Protein 6VJT (pdb70)

Radius of gyration: 24.65 Å; Cα contacts (8 Å, |Δi|>4): 1183; chains: 3; bounding box: 64×64×47 Å

Foldseek 3Di:
DFAKAKDFADEDAFFAKTKMKIAGDDDQLLQWKKFKWWAAVPGDIGTFWIAHSNFPDIDGDPVCPPQWDWGADSVRSMIMIMGHGDDQVPFTFMKMFTFDPPDPPTDTDHIHPTHTHGYDPDDADFWDKDKQAWDPPDDAQAKTKIWIKTDFGDDDDKDKDKPNNPDDPFKDWDDWDQDPVRGIITMIMGMDHPVCQVPPWIWMWMADVVVRDIDIHTHHHDD/DWAKAKPPQEEEDAQQDKDKIKIFTAFADFQKKWKWWAAPPGDIDTQDTSPDDDDPPRPPQWDWDGGGGMIMIMRGRHHPVRQTKMWMKGAHDVTDIDIYPIYGYAYDDDFDFWDKDKDWADPVVLVVWKTKIKMKGPFGDDPDKDKWKAFLHRTDDDFKDKDKDDQDPPRRGIMMMIIGMDTSVVVVVTFKIKIWMDDPNDPDIDIDIGTPPD/DADPPPRDDD

B-factor: mean 39.57, std 13.49, range [20.84, 119.32]

Nearest PDB structures (foldseek):
  6vjt-assembly1_H  TM=1.005E+00  e=1.124E-42  Homo sapiens
  8ekf-assembly1_HHH  TM=9.297E-01  e=1.453E-35  Homo sapiens
  7lf7-assembly2_H  TM=9.144E-01  e=1.133E-34  Homo sapiens
  6axk-assembly1_A  TM=6.736E-01  e=1.184E-35  Homo sapiens
  7rxl-assembly2_C  TM=6.018E-01  e=2.854E-34  Homo sapiens

Secondary structure (DSSP, 8-state):
--EEEEE--EEE-TT--EEEEEEEESS-GGGS-EEEEEE-TTS-EEEEEEE-TTS---EE-GGGBTTEEEEEEGGGTEEEEEESS--GGG-EEEEEEEEPSS-SS--EEEE---EEEEE--PPPBPPEEEEEPPPTTPPTTSEEEEEEEEEEEBSS--EEEEGGGTB-TTEEEPPPEE-TTS-EEEEEEEEEEGGGTTTS--EEEEEEGGGTEEEEEE-----/---EEEE-SEEEE-TT--EEEEEEE---SSS--EEEEE-TTS--EEEEETT--S--S--S-EEEEEETTEEEEEESS--GGG-EEEEEEEEETTTEEEE---EEEEE----BPPEEEEEPPPHHHHHTTEEEEEEEEEEEBSS-EEEEEEETTEEP-SSEEEEEPPPPTTT--EEEEEEEEEEHHHHTT-SEEEEEEEETT-SS-EEEEEETT-/-B-TTT--B-

Solvent-accessible surface area: 20754 Å² total; per-residue (Å²): 180,86,69,4,75,15,58,38,31,34,78,14,86,58,47,146,75,36,119,0,32,0,50,13,52,56,44,67,5,52,149,22,0,0,0,0,0,18,28,33,91,87,136,23,10,72,7,0,0,0,1,47,64,69,31,62,78,64,20,26,32,129,67,0,144,66,26,5,64,2,35,29,34,52,102,175,36,17,0,33,0,42,1,83,44,4,117,62,121,1,24,0,42,0,10,0,0,33,0,22,16,161,28,75,0,0,0,0,48,31,23,1,156,21,17,93,0,14,10,18,94,26,88,78,84,17,12,47,7,14,30,4,22,6,51,108,170,35,96,106,82,30,85,1,2,0,0,0,5,0,19,32,0,4,25,86,85,16,83,22,50,1,33,102,35,93,34,102,94,30,40,25,58,3,67,26,32,96,24,132,77,21,32,25,9,17,5,0,1,0,29,6,81,12,82,18,28,79,115,102,55,15,42,0,26,2,39,0,171,59,34,141,32,142,44,93,45,124,4,97,71,136,155,172,72,110,18,71,22,57,61,89,54,37,42,2,98,89,44,51,187,5,68,0,35,0,128,0,38,144,15,74,20,45,79,0,0,0,0,16,18,70,84,94,170,26,3,116,41,11,30,6,28,23,49,109,128,140,149,80,48,82,76,37,12,66,19,59,48,72,26,43,100,0,29,0,22,0,53,66,1,63,88,86,2,27,6,31,0,11,0,0,0,2,13,45,116,20,14,8,18,22,1,60,12,0,74,2,14,60,93,67,104,72,23,40,12,59,8,41,19,2,54,11,14,80,94,3,25,168,86,32,35,0,2,0,0,0,0,0,6,54,0,8,19,78,104,25,122,11,35,6,31,4,68,113,55,120,43,103,88,42,51,76,82,12,42,19,98,36,44,106,186,62,19,6,3,0,0,7,1,28,0,59,20,54,58,62,57,7,80,139,64,116,51,0,6,0,44,0,58,14,134,32,38,128,72,72,45,65,91,60,29,50,91,81,167,123,66,2,39,5,0,11,15,88,94

Structure (mmCIF, N/CA/C/O backbone):
data_6VJT
#
_entry.id   6VJT
#
_cell.length_a   49.848
_cell.length_b   71.150
_cell.length_c   134.704
_cell.angle_alpha   90.000
_cell.angle_beta   90.000
_cell.angle_gamma   90.000
#
_symmetry.space_group_name_H-M   'P 21 21 21'
#
loop_
_entity.id
_entity.type
_entity.pdbx_description
1 polymer 'Heavy Chain Fab Fragment of Monoclonal Ab15'
2 polymer 'Light Chain Fab Fragment of Monoclonal antibody A15'
3 polymer 'antigenic region 139-148 of Hepatitis B surface antigen protein'
4 water water
#
loop_
_atom_site.group_PDB
_atom_site.id
_atom_site.type_symbol
_atom_site.label_atom_id
_atom_site.label_alt_id
_atom_site.label_comp_id
_atom_site.label_asym_id
_atom_site.label_entity_id
_atom_site.label_seq_id
_atom_site.pdbx_PDB_ins_code
_atom_site.Cartn_x
_atom_site.Cartn_y
_atom_site.Cartn_z
_atom_site.occupancy
_atom_site.B_iso_or_equiv
_atom_site.auth_seq_id
_atom_site.auth_comp_id
_atom_site.auth_asym_id
_atom_site.auth_atom_id
_atom_site.pdbx_PDB_model_num
ATOM 1 N N . GLN A 1 1 ? -22.225 -5.198 5.724 1.00 39.65 1 GLN H N 1
ATOM 2 C CA . GLN A 1 1 ? -20.907 -5.201 6.333 1.00 35.18 1 GLN H CA 1
ATOM 3 C C . GLN A 1 1 ? -20.958 -5.923 7.684 1.00 36.40 1 GLN H C 1
ATOM 4 O O . GLN A 1 1 ? -21.806 -5.625 8.523 1.00 34.91 1 GLN H O 1
ATOM 10 N N . VAL A 1 2 ? -20.069 -6.893 7.872 1.00 34.17 2 VAL H N 1
ATOM 11 C CA . VAL A 1 2 ? -19.890 -7.571 9.153 1.00 31.78 2 VAL H CA 1
ATOM 12 C C . VAL A 1 2 ? -18.785 -6.810 9.882 1.00 31.47 2 VAL H C 1
ATOM 13 O O . VAL A 1 2 ? -17.622 -6.889 9.488 1.00 32.02 2 VAL H O 1
ATOM 17 N N . GLN A 1 3 ? -19.132 -6.066 10.932 1.00 32.79 3 GLN H N 1
ATOM 18 C CA . GLN A 1 3 ? -18.179 -5.086 11.447 1.00 32.78 3 GLN H CA 1
ATOM 19 C C . GLN A 1 3 ? -18.484 -4.708 12.891 1.00 30.25 3 GLN H C 1
ATOM 20 O O . GLN A 1 3 ? -19.573 -4.952 13.417 1.00 32.56 3 GLN H O 1
ATOM 26 N N . LEU A 1 4 ? -17.490 -4.075 13.511 1.00 29.57 4 LEU H N 1
ATOM 27 C CA . LEU A 1 4 ? -17.584 -3.442 14.822 1.00 26.31 4 LEU H CA 1
ATOM 28 C C . LEU A 1 4 ? -17.164 -1.989 14.662 1.00 25.81 4 LEU H C 1
ATOM 29 O O . LEU A 1 4 ? -16.221 -1.699 13.923 1.00 29.53 4 LEU H O 1
ATOM 34 N N . VAL A 1 5 ? -17.848 -1.065 15.331 1.00 26.84 5 VAL H N 1
ATOM 35 C CA . VAL A 1 5 ? -17.536 0.356 15.187 1.00 31.76 5 VAL H CA 1
ATOM 36 C C . VAL A 1 5 ? -17.429 0.969 16.576 1.00 28.79 5 VAL H C 1
ATOM 37 O O . VAL A 1 5 ? -18.430 1.074 17.289 1.00 27.84 5 VAL H O 1
ATOM 41 N N . GLU A 1 6 ? -16.223 1.393 16.956 1.00 27.16 6 GLU H N 1
ATOM 42 C CA . GLU A 1 6 ? -16.008 2.010 18.256 1.00 26.42 6 GLU H CA 1
ATOM 43 C C . GLU A 1 6 ? -16.217 3.521 18.197 1.00 26.06 6 GLU H C 1
ATOM 44 O O . GLU A 1 6 ? -15.895 4.172 17.202 1.00 29.85 6 GLU H O 1
ATOM 50 N N . SER A 1 7 ? -16.732 4.078 19.290 1.00 26.88 7 SER H N 1
ATOM 51 C CA . SER A 1 7 ? -16.886 5.519 19.431 1.00 28.47 7 SER H CA 1
ATOM 52 C C . SER A 1 7 ? -16.639 5.908 20.882 1.00 31.52 7 SER H C 1
ATOM 53 O O . SER A 1 7 ? -16.583 5.060 21.779 1.00 32.67 7 SER H O 1
ATOM 56 N N . GLY A 1 8 ? -16.520 7.212 21.117 1.00 28.07 8 GLY H N 1
ATOM 57 C CA . GLY A 1 8 ? -16.399 7.749 22.454 1.00 28.86 8 GLY H CA 1
ATOM 58 C C . GLY A 1 8 ? -15.007 8.237 22.785 1.00 29.98 8 GLY H C 1
ATOM 59 O O . GLY A 1 8 ? -14.805 8.811 23.862 1.00 34.46 8 GLY H O 1
ATOM 60 N N . GLY A 1 9 ? -14.051 8.035 21.898 1.00 33.54 9 GLY H N 1
ATOM 61 C CA . GLY A 1 9 ? -12.716 8.546 22.130 1.00 35.29 9 GLY H CA 1
ATOM 62 C C . GLY A 1 9 ? -12.642 10.057 21.984 1.00 37.97 9 GLY H C 1
ATOM 63 O O . GLY A 1 9 ? -13.559 10.733 21.515 1.00 34.80 9 GLY H O 1
ATOM 64 N N . GLY A 1 10 ? -11.512 10.590 22.403 1.00 40.75 10 GLY H N 1
ATOM 65 C CA . GLY A 1 10 ? -11.279 12.016 22.392 1.00 39.61 10 GLY H CA 1
ATOM 66 C C . GLY A 1 10 ? -10.300 12.359 23.495 1.00 40.10 10 GLY H C 1
ATOM 67 O O . GLY A 1 10 ? -9.766 11.479 24.162 1.00 37.23 10 GLY H O 1
ATOM 68 N N . VAL A 1 11 ? -10.083 13.657 23.678 1.00 35.14 11 VAL H N 1
ATOM 69 C CA . VAL A 1 11 ? -9.220 14.129 24.755 1.00 32.80 11 VAL H CA 1
ATOM 70 C C . VAL A 1 11 ? -10.017 14.160 26.050 1.00 35.92 11 VAL H C 1
ATOM 71 O O . VAL A 1 11 ? -11.135 14.684 26.091 1.00 37.45 11 VAL H O 1
ATOM 75 N N . ALA A 1 12 ? -9.444 13.594 27.111 1.00 33.31 12 ALA H N 1
ATOM 76 C CA . ALA A 1 12 ? -10.040 13.626 28.441 1.00 38.75 12 ALA H CA 1
ATOM 77 C C . ALA A 1 12 ? -8.961 13.944 29.466 1.00 38.91 12 ALA H C 1
ATOM 78 O O . ALA A 1 12 ? -7.781 13.650 29.256 1.00 35.02 12 ALA H O 1
ATOM 80 N N . GLN A 1 13 ? -9.371 14.550 30.570 1.00 34.46 13 GLN H N 1
ATOM 81 C CA . GLN A 1 13 ? -8.393 14.903 31.594 1.00 36.24 13 GLN H CA 1
ATOM 82 C C . GLN A 1 13 ? -8.178 13.741 32.555 1.00 34.39 13 GLN H C 1
ATOM 83 O O . GLN A 1 13 ? -9.112 12.977 32.834 1.00 34.47 13 GLN H O 1
ATOM 89 N N . PRO A 1 14 ? -6.955 13.579 33.065 1.00 34.96 14 PRO H N 1
ATOM 90 C CA . PRO A 1 14 ? -6.715 12.556 34.087 1.00 34.37 14 PRO H CA 1
ATOM 91 C C . PRO A 1 14 ? -7.680 12.731 35.247 1.00 38.46 14 PRO H C 1
ATOM 92 O O . PRO A 1 14 ? -8.010 13.852 35.641 1.00 38.37 14 PRO H O 1
ATOM 96 N N . GLY A 1 15 ? -8.134 11.614 35.795 1.00 35.46 15 GLY H N 1
ATOM 97 C CA . GLY A 1 15 ? -9.095 11.638 36.873 1.00 37.04 15 GLY H CA 1
ATOM 98 C C . GLY A 1 15 ? -10.548 11.682 36.443 1.00 42.46 15 GLY H C 1
ATOM 99 O O . GLY A 1 15 ? -11.426 11.389 37.264 1.00 39.57 15 GLY H O 1
ATOM 100 N N . ARG A 1 16 ? -10.837 12.055 35.195 1.00 34.47 16 ARG H N 1
ATOM 101 C CA . ARG A 1 16 ? -12.217 12.063 34.729 1.00 34.15 16 ARG H CA 1
ATOM 102 C C . ARG A 1 16 ? -12.650 10.656 34.316 1.00 35.20 16 ARG H C 1
ATOM 103 O O . ARG A 1 16 ? -11.858 9.719 34.281 1.00 34.89 16 ARG H O 1
ATOM 111 N N . SER A 1 17 ? -13.942 10.507 34.030 1.00 42.66 17 SER H N 1
ATOM 112 C CA A SER A 1 17 ? -14.506 9.245 33.574 0.44 37.24 17 SER H CA 1
ATOM 113 C CA B SER A 1 17 ? -14.491 9.240 33.572 0.56 37.22 17 SER H CA 1
ATOM 114 C C . SER A 1 17 ? -14.762 9.300 32.072 1.00 34.93 17 SER H C 1
ATOM 115 O O . SER A 1 17 ? -14.801 10.371 31.463 1.00 37.24 17 SER H O 1
ATOM 120 N N . LEU A 1 18 ? -14.938 8.124 31.477 1.00 33.95 18 LEU H N 1
ATOM 121 C CA . LEU A 1 18 ? -15.148 8.027 30.038 1.00 35.96 18 LEU H CA 1
ATOM 122 C C . LEU A 1 18 ? -15.937 6.760 29.738 1.00 29.68 18 LEU H C 1
ATOM 123 O O . LEU A 1 18 ? -15.826 5.764 30.456 1.00 35.43 18 LEU H O 1
ATOM 128 N N . ARG A 1 19 ? -16.723 6.795 28.664 1.00 27.41 19 ARG H N 1
ATOM 129 C CA . ARG A 1 19 ? -17.492 5.634 28.230 1.00 27.26 19 ARG H CA 1
ATOM 130 C C . ARG A 1 19 ? -17.306 5.419 26.740 1.00 30.10 19 ARG H C 1
ATOM 131 O O . ARG A 1 19 ? -17.663 6.288 25.935 1.00 30.59 19 ARG H O 1
ATOM 139 N N . LEU A 1 20 ? -16.772 4.262 26.376 1.00 26.19 20 LEU H N 1
ATOM 140 C CA . LEU A 1 20 ? -16.595 3.900 24.981 1.00 25.51 20 LEU H CA 1
ATOM 141 C C . LEU A 1 20 ? -17.710 2.955 24.578 1.00 27.34 20 LEU H C 1
ATOM 142 O O . LEU A 1 20 ? -18.161 2.136 25.383 1.00 28.33 20 LEU H O 1
ATOM 147 N N . SER A 1 21 ? -18.150 3.078 23.332 1.00 28.14 21 SER H N 1
ATOM 148 C CA . SER A 1 21 ? -19.170 2.212 22.777 1.00 25.86 21 SER H CA 1
ATOM 149 C C . SER A 1 21 ? -18.612 1.502 21.557 1.00 28.90 21 SER H C 1
ATOM 150 O O . SER A 1 21 ? -17.702 2.005 20.881 1.00 28.49 21 SER H O 1
ATOM 153 N N . CYS A 1 22 ? -19.187 0.334 21.267 1.00 28.68 22 CYS H N 1
ATOM 154 C CA . CYS A 1 22 ? -18.810 -0.474 20.108 1.00 26.36 22 CYS H CA 1
ATOM 155 C C . CYS A 1 22 ? -20.081 -1.046 19.497 1.00 31.54 22 CYS H C 1
ATOM 156 O O . CYS A 1 22 ? -20.733 -1.887 20.125 1.00 34.82 22 CYS H O 1
ATOM 159 N N . ALA A 1 23 ? -20.434 -0.603 18.283 1.00 26.80 23 ALA H N 1
ATOM 160 C CA . ALA A 1 23 ? -21.666 -1.031 17.617 1.00 33.05 23 ALA H CA 1
ATOM 161 C C . ALA A 1 23 ? -21.370 -2.194 16.674 1.00 31.84 23 ALA H C 1
ATOM 162 O O . ALA A 1 23 ? -20.548 -2.060 15.758 1.00 30.49 23 ALA H O 1
ATOM 164 N N . ALA A 1 24 ? -22.033 -3.329 16.896 1.00 26.63 24 ALA H N 1
ATOM 165 C CA . ALA A 1 24 ? -21.851 -4.513 16.062 1.00 27.50 24 ALA H CA 1
ATOM 166 C C . ALA A 1 24 ? -22.935 -4.589 14.999 1.00 34.22 24 ALA H C 1
ATOM 167 O O . ALA A 1 24 ? -24.097 -4.277 15.268 1.00 32.90 24 ALA H O 1
ATOM 169 N N . SER A 1 25 ? -22.554 -5.022 13.797 1.00 31.28 25 SER H N 1
ATOM 170 C CA . SER A 1 25 ? -23.492 -5.213 12.693 1.00 33.06 25 SER H CA 1
ATOM 171 C C . SER A 1 25 ? -23.110 -6.465 11.920 1.00 36.99 25 SER H C 1
ATOM 172 O O . SER A 1 25 ? -21.923 -6.752 11.744 1.00 33.41 25 SER H O 1
ATOM 175 N N . GLY A 1 26 ? -24.116 -7.183 11.423 1.00 34.76 26 GLY H N 1
ATOM 176 C CA . GLY A 1 26 ? -23.895 -8.206 10.425 1.00 33.42 26 GLY H CA 1
ATOM 177 C C . GLY A 1 26 ? -23.676 -9.604 10.954 1.00 37.35 26 GLY H C 1
ATOM 178 O O . GLY A 1 26 ? -23.419 -10.516 10.157 1.00 39.78 26 GLY H O 1
ATOM 179 N N . PHE A 1 27 ? -23.747 -9.802 12.267 1.00 35.78 27 PHE H N 1
ATOM 180 C CA . PHE A 1 27 ? -23.626 -11.127 12.855 1.00 34.90 27 PHE H CA 1
ATOM 181 C C . PHE A 1 27 ? -24.459 -11.138 14.125 1.00 33.65 27 PHE H C 1
ATOM 182 O O . PHE A 1 27 ? -24.982 -10.107 14.547 1.00 36.94 27 PHE H O 1
ATOM 190 N N . SER A 1 28 ? -24.589 -12.320 14.732 1.00 39.18 28 SER H N 1
ATOM 191 C CA . SER A 1 28 ? -25.384 -12.480 15.955 1.00 37.01 28 SER H CA 1
ATOM 192 C C . SER A 1 28 ? -24.530 -12.100 17.156 1.00 36.49 28 SER H C 1
ATOM 193 O O . SER A 1 28 ? -23.825 -12.934 17.730 1.00 40.21 28 SER H O 1
ATOM 196 N N . PHE A 1 29 ? -24.624 -10.823 17.552 1.00 35.52 29 PHE H N 1
ATOM 197 C CA . PHE A 1 29 ? -23.764 -10.280 18.606 1.00 31.25 29 PHE H CA 1
ATOM 198 C C . PHE A 1 29 ? -23.901 -11.069 19.905 1.00 36.86 29 PHE H C 1
ATOM 199 O O . PHE A 1 29 ? -22.902 -11.331 20.588 1.00 32.94 29 PHE H O 1
ATOM 207 N N . SER A 1 30 ? -25.124 -11.508 20.236 1.00 34.64 30 SER H N 1
ATOM 208 C CA . SER A 1 30 ? -25.356 -12.152 21.524 1.00 31.92 30 SER H CA 1
ATOM 209 C C . SER A 1 30 ? -24.806 -13.573 21.599 1.00 38.24 30 SER H C 1
ATOM 210 O O . SER A 1 30 ? -24.901 -14.192 22.662 1.00 40.32 30 SER H O 1
ATOM 213 N N . ARG A 1 31 ? -24.233 -14.105 20.527 1.00 31.60 31 ARG H N 1
ATOM 214 C CA . ARG A 1 31 ? -23.608 -15.419 20.574 1.00 37.40 31 ARG H CA 1
ATOM 215 C C . ARG A 1 31 ? -22.107 -15.357 20.843 1.00 39.64 31 ARG H C 1
ATOM 216 O O . ARG A 1 31 ? -21.465 -16.410 20.949 1.00 37.85 31 ARG H O 1
ATOM 224 N N . HIS A 1 32 ? -21.528 -14.165 20.977 1.00 36.61 32 HIS H N 1
ATOM 225 C CA . HIS A 1 32 ? -20.075 -14.019 21.025 1.00 35.10 32 HIS H CA 1
ATOM 226 C C . HIS A 1 32 ? -19.606 -13.387 22.327 1.00 30.76 32 HIS H C 1
ATOM 227 O O . HIS A 1 32 ? -20.162 -12.381 22.775 1.00 32.80 32 HIS H O 1
ATOM 234 N N . GLY A 1 33 ? -18.563 -13.967 22.918 1.00 32.90 33 GLY H N 1
ATOM 235 C CA . GLY A 1 33 ? -17.757 -13.212 23.855 1.00 32.94 33 GLY H CA 1
ATOM 236 C C . GLY A 1 33 ? -17.135 -12.014 23.162 1.00 28.91 33 GLY H C 1
ATOM 237 O O . GLY A 1 33 ? -16.891 -12.028 21.954 1.00 30.92 33 GLY H O 1
ATOM 238 N N . MET A 1 34 ? -16.927 -10.943 23.921 1.00 31.17 34 MET H N 1
ATOM 239 C CA . MET A 1 34 ? -16.369 -9.718 23.357 1.00 30.25 34 MET H CA 1
ATOM 240 C C . MET A 1 34 ? -15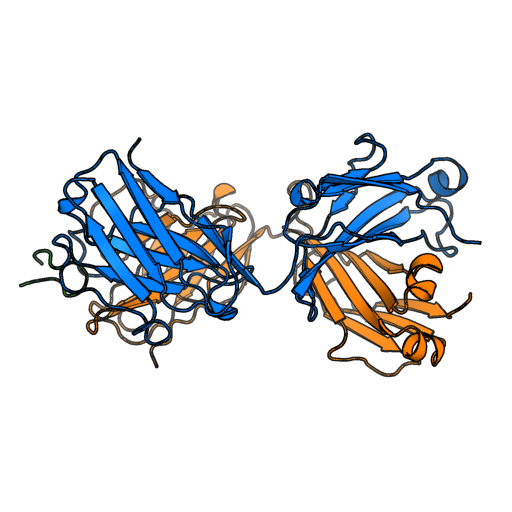.241 -9.212 24.240 1.00 28.55 34 MET H C 1
ATOM 241 O O . MET A 1 34 ? -15.217 -9.472 25.445 1.00 31.22 34 MET H O 1
ATOM 246 N N . HIS A 1 35 ? -14.339 -8.434 23.636 1.00 29.18 35 HIS H N 1
ATOM 247 C CA . HIS A 1 35 ? -13.137 -7.958 24.306 1.00 29.36 35 HIS H CA 1
ATOM 248 C C . HIS A 1 35 ? -12.822 -6.528 23.894 1.00 32.02 35 HIS H C 1
ATOM 249 O O . HIS A 1 35 ? -13.207 -6.067 22.819 1.00 27.97 35 HIS H O 1
ATOM 256 N N . TRP A 1 36 ? -12.083 -5.843 24.763 1.00 28.05 36 TRP H N 1
ATOM 257 C CA . TRP A 1 36 ? -11.418 -4.588 24.439 1.00 24.42 36 TRP H CA 1
ATOM 258 C C . TRP A 1 36 ? -9.919 -4.828 24.470 1.00 28.04 36 TRP H C 1
ATOM 259 O O . TRP A 1 36 ? -9.418 -5.447 25.411 1.00 26.28 36 TRP H O 1
ATOM 270 N N . VAL A 1 37 ? -9.226 -4.357 23.433 1.00 26.81 37 VAL H N 1
ATOM 271 C CA . VAL A 1 37 ? -7.766 -4.402 23.314 1.00 25.50 37 VAL H CA 1
ATOM 272 C C . VAL A 1 37 ? -7.320 -2.990 22.970 1.00 31.08 37 VAL H C 1
ATOM 273 O O . VAL A 1 37 ? -7.950 -2.330 22.136 1.00 29.24 37 VAL H O 1
ATOM 277 N N . ARG A 1 38 ? -6.245 -2.517 23.597 1.00 28.61 38 ARG H N 1
ATOM 278 C CA . ARG A 1 38 ? -5.804 -1.158 23.339 1.00 24.01 38 ARG H CA 1
ATOM 279 C C . ARG A 1 38 ? -4.366 -1.148 22.845 1.00 30.56 38 ARG H C 1
ATOM 280 O O . ARG A 1 38 ? -3.624 -2.124 22.988 1.00 27.44 38 ARG H O 1
ATOM 288 N N . GLN A 1 39 ? -3.980 -0.023 22.255 1.00 25.76 39 GLN H N 1
ATOM 289 C CA . GLN A 1 39 ? -2.624 0.115 21.733 1.00 24.01 39 GLN H CA 1
ATOM 290 C C . GLN A 1 39 ? -2.133 1.531 22.002 1.00 26.54 39 GLN H C 1
ATOM 291 O O . GLN A 1 39 ? -2.605 2.489 21.381 1.00 28.65 39 GLN H O 1
ATOM 297 N N . ALA A 1 40 ? -1.222 1.668 22.964 1.00 28.28 40 ALA H N 1
ATOM 298 C CA . ALA A 1 40 ? -0.654 2.971 23.259 1.00 29.67 40 ALA H CA 1
ATOM 299 C C . ALA A 1 40 ? 0.176 3.440 22.060 1.00 30.95 40 ALA H C 1
ATOM 300 O O . ALA A 1 40 ? 0.684 2.616 21.296 1.00 31.67 40 ALA H O 1
ATOM 302 N N . PRO A 1 41 ? 0.302 4.764 21.858 1.00 37.89 41 PRO H N 1
ATOM 303 C CA . PRO A 1 41 ? 1.066 5.267 20.708 1.00 41.65 41 PRO H CA 1
ATOM 304 C C . PRO A 1 41 ? 2.450 4.652 20.632 1.00 32.86 41 PRO H C 1
ATOM 305 O O . PRO A 1 41 ? 3.212 4.689 21.604 1.00 36.03 41 PRO H O 1
ATOM 309 N N . GLY A 1 42 ? 2.750 4.024 19.500 1.00 40.84 42 GLY H N 1
ATOM 310 C CA . GLY A 1 42 ? 4.049 3.435 19.276 1.00 41.67 42 GLY H CA 1
ATOM 311 C C . GLY A 1 42 ? 4.307 2.129 19.986 1.00 47.11 42 GLY H C 1
ATOM 312 O O . GLY A 1 42 ? 5.439 1.637 19.940 1.00 39.60 42 GLY H O 1
ATOM 313 N N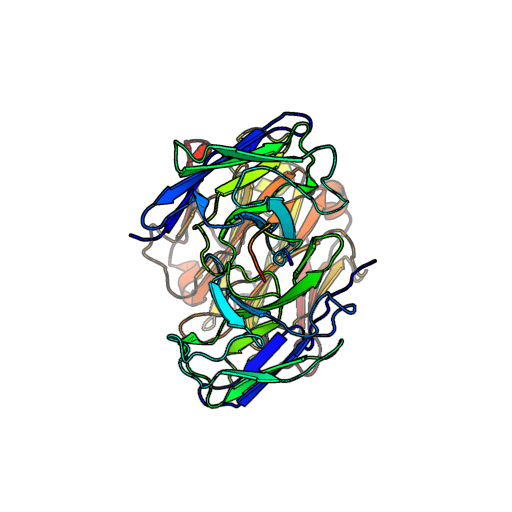 . LYS A 1 43 ? 3.308 1.541 20.632 1.00 33.50 43 LYS H N 1
ATOM 314 C CA . LYS A 1 43 ? 3.497 0.325 21.411 1.00 32.83 43 LYS H CA 1
ATOM 315 C C . LYS A 1 43 ? 2.704 -0.831 20.802 1.00 30.97 43 LYS H C 1
ATOM 316 O O . LYS A 1 43 ? 1.992 -0.679 19.806 1.00 34.30 43 LYS H O 1
ATOM 322 N N . GLY A 1 44 ? 2.824 -1.995 21.437 1.00 32.44 44 GLY H N 1
ATOM 323 C CA . GLY A 1 44 ? 2.151 -3.186 20.979 1.00 27.26 44 GLY H CA 1
ATOM 324 C C . GLY A 1 44 ? 0.731 -3.259 21.503 1.00 29.32 44 GLY H C 1
ATOM 325 O O . GLY A 1 44 ? 0.256 -2.383 22.217 1.00 32.51 44 GLY H O 1
ATOM 326 N N . LEU A 1 45 ? 0.049 -4.329 21.122 1.00 30.44 45 LEU H N 1
ATOM 327 C CA . LEU A 1 45 ? -1.320 -4.548 21.569 1.00 29.41 45 LEU H CA 1
ATOM 328 C C . LEU A 1 45 ? -1.347 -4.994 23.030 1.00 36.18 45 LEU H C 1
ATOM 329 O O . LEU A 1 45 ? -0.489 -5.764 23.474 1.00 35.02 45 LEU H O 1
ATOM 334 N N . GLU A 1 46 ? -2.323 -4.488 23.787 1.00 30.97 46 GLU H N 1
ATOM 335 C CA . GLU A 1 46 ? -2.535 -4.902 25.175 1.00 30.43 46 GLU H CA 1
ATOM 336 C C . GLU A 1 46 ? -4.004 -5.252 25.370 1.00 33.71 46 GLU H C 1
ATOM 337 O O . GLU A 1 46 ? -4.866 -4.367 25.305 1.00 27.17 46 GLU H O 1
ATOM 343 N N . TRP A 1 47 ? -4.283 -6.526 25.643 1.00 27.10 47 TRP H N 1
ATOM 344 C CA . TRP A 1 47 ? -5.638 -6.923 26.020 1.00 29.53 47 TRP H CA 1
ATOM 345 C C . TRP A 1 47 ? -6.025 -6.295 27.354 1.00 26.02 47 TRP H C 1
ATOM 346 O O . TRP A 1 47 ? -5.218 -6.256 28.292 1.00 28.78 47 TRP H O 1
ATOM 357 N N . VAL A 1 48 ? -7.273 -5.805 27.465 1.00 27.23 48 VAL H N 1
ATOM 358 C CA . VAL A 1 48 ? -7.643 -5.183 28.739 1.00 27.85 48 VAL H CA 1
ATOM 359 C C . VAL A 1 48 ? -8.887 -5.774 29.393 1.00 31.73 48 VAL H C 1
ATOM 360 O O . VAL A 1 48 ? -8.994 -5.743 30.620 1.00 29.70 48 VAL H O 1
ATOM 364 N N . ALA A 1 49 ? -9.840 -6.287 28.613 1.00 27.10 49 ALA H N 1
ATOM 365 C CA . ALA A 1 49 ? -11.110 -6.691 29.223 1.00 33.79 49 ALA H CA 1
ATOM 366 C C . ALA A 1 49 ? -11.867 -7.659 28.323 1.00 26.28 49 ALA H C 1
ATOM 367 O O . ALA A 1 49 ? -11.797 -7.576 27.096 1.00 25.47 49 ALA H O 1
ATOM 369 N N . GLY A 1 50 ? -12.622 -8.557 28.962 1.00 28.72 50 GLY H N 1
ATOM 370 C CA . GLY A 1 50 ? -13.394 -9.550 28.250 1.00 25.44 50 GLY H CA 1
ATOM 371 C C . GLY A 1 50 ? -14.707 -9.791 28.971 1.00 24.49 50 GLY H C 1
ATOM 372 O O . GLY A 1 50 ? -14.842 -9.520 30.167 1.00 27.73 50 GLY H O 1
ATOM 373 N N . ILE A 1 51 ? -15.679 -10.309 28.224 1.00 26.71 51 ILE H N 1
ATOM 374 C CA . ILE A 1 51 ? -16.998 -10.552 28.792 1.00 31.23 51 ILE H CA 1
ATOM 375 C C . ILE A 1 51 ? -17.655 -11.706 28.049 1.00 30.13 51 ILE H C 1
ATOM 376 O O . ILE A 1 51 ? -17.444 -11.900 26.851 1.00 29.38 51 ILE H O 1
ATOM 381 N N . TRP A 1 52 ? -18.460 -12.481 28.774 1.00 31.11 52 TRP H N 1
ATOM 382 C CA . TRP A 1 52 ? -19.184 -13.587 28.170 1.00 30.97 52 TRP H CA 1
ATOM 383 C C . TRP A 1 52 ? -20.307 -13.089 27.256 1.00 34.23 52 TRP H C 1
ATOM 384 O O . TRP A 1 52 ? -20.765 -11.945 27.336 1.00 31.12 52 TRP H O 1
ATOM 395 N N . PHE A 1 53 ? -20.780 -13.996 26.401 1.00 30.76 53 PHE H N 1
ATOM 396 C CA . PHE A 1 53 ? -21.853 -13.661 25.464 1.00 33.77 53 PHE H CA 1
ATOM 397 C C . PHE A 1 53 ? -23.091 -13.102 26.161 1.00 31.80 53 PHE H C 1
ATOM 398 O O . PHE A 1 53 ? -23.827 -12.296 25.576 1.00 30.56 53 PHE H O 1
ATOM 406 N N . ASP A 1 54 ? -23.348 -13.512 27.402 1.00 34.85 54 ASP H N 1
ATOM 407 C CA . ASP A 1 54 ? -24.572 -13.132 28.095 1.00 40.43 54 ASP H CA 1
ATOM 408 C C . ASP A 1 54 ? -24.384 -11.941 29.024 1.00 33.09 54 ASP H C 1
ATOM 409 O O . ASP A 1 54 ? -25.301 -11.616 29.776 1.00 33.38 54 ASP H O 1
ATOM 414 N N . GLY A 1 55 ? -23.224 -11.276 28.987 1.00 31.97 55 GLY H N 1
ATOM 415 C CA . GLY A 1 55 ? -22.995 -10.106 29.810 1.00 32.38 55 GLY H CA 1
ATOM 416 C C . GLY A 1 55 ? -22.478 -10.383 31.207 1.00 30.51 55 GLY H C 1
ATOM 417 O O . GLY A 1 55 ? -22.235 -9.431 31.962 1.00 35.61 55 GLY H O 1
ATOM 418 N N . THR A 1 56 ? -22.325 -11.645 31.581 1.00 28.84 56 THR H N 1
ATOM 419 C CA . THR A 1 56 ? -21.768 -12.026 32.866 1.00 34.55 56 THR H CA 1
ATOM 420 C C . THR A 1 56 ? -20.275 -12.277 32.718 1.00 36.12 56 THR H C 1
ATOM 421 O O . THR A 1 56 ? -19.736 -12.311 31.609 1.00 30.91 56 THR H O 1
ATOM 425 N N . ASN A 1 57 ? -19.615 -12.468 33.860 1.00 33.39 57 ASN H N 1
ATOM 426 C CA . ASN A 1 57 ? -18.206 -12.855 33.903 1.00 31.20 57 ASN H CA 1
ATOM 427 C C . ASN A 1 57 ? -17.325 -11.846 33.160 1.00 29.37 57 ASN H C 1
ATOM 428 O O . ASN A 1 57 ? -16.576 -12.197 32.250 1.00 34.55 57 ASN H O 1
ATOM 433 N N . ASP A 1 58 ? -17.438 -10.575 33.528 1.00 35.03 58 ASP H N 1
ATOM 434 C CA . ASP A 1 58 ? -16.489 -9.595 33.009 1.00 30.84 58 ASP H CA 1
ATOM 435 C C . ASP A 1 58 ? -15.175 -9.723 33.762 1.00 29.47 58 ASP H C 1
ATOM 436 O O . ASP A 1 58 ? -15.163 -9.863 34.985 1.00 33.67 58 ASP H O 1
ATOM 441 N N . TYR A 1 59 ? -14.070 -9.682 33.025 1.00 29.60 59 TYR H N 1
ATOM 442 C CA . TYR A 1 59 ? -12.749 -9.868 33.613 1.00 31.77 59 TYR H CA 1
ATOM 443 C C . TYR A 1 59 ? -11.762 -8.942 32.913 1.00 32.63 59 TYR H C 1
ATOM 444 O O . TYR A 1 59 ? -11.991 -8.499 31.784 1.00 30.24 59 TYR H O 1
ATOM 453 N N . TYR A 1 60 ? -10.639 -8.675 33.591 1.00 28.34 60 TYR H N 1
ATOM 454 C CA . TYR A 1 60 ? -9.794 -7.527 33.275 1.00 26.30 60 TYR H CA 1
ATOM 455 C C . TYR A 1 60 ? -8.327 -7.885 33.444 1.00 31.62 60 TYR H C 1
ATOM 456 O O . TYR A 1 60 ? -7.978 -8.824 34.159 1.00 30.15 60 TYR H O 1
ATOM 465 N N . THR A 1 61 ? -7.466 -7.119 32.784 1.00 28.98 61 THR H N 1
ATOM 466 C CA . THR A 1 61 ? -6.057 -7.181 33.149 1.00 28.24 61 THR H CA 1
ATOM 467 C C . THR A 1 61 ? -5.866 -6.463 34.485 1.00 34.99 61 THR H C 1
ATOM 468 O O . THR A 1 61 ? -6.641 -5.578 34.852 1.00 32.17 61 THR H O 1
ATOM 472 N N . ASP A 1 62 ? -4.839 -6.876 35.240 1.00 36.77 62 ASP H N 1
ATOM 473 C CA . ASP A 1 62 ? -4.713 -6.410 36.621 1.00 37.34 62 ASP H CA 1
ATOM 474 C C . ASP A 1 62 ? -4.673 -4.888 36.716 1.00 32.61 62 ASP H C 1
ATOM 475 O O . ASP A 1 62 ? -5.270 -4.304 37.626 1.00 40.12 62 ASP H O 1
ATOM 480 N N . SER A 1 63 ? -3.999 -4.222 35.774 1.00 32.10 63 SER H N 1
ATOM 481 C CA . SER A 1 63 ? -3.770 -2.789 35.904 1.00 36.14 63 SER H CA 1
ATOM 482 C C . SER A 1 63 ? -5.016 -1.944 35.684 1.00 40.84 63 SER H C 1
ATOM 483 O O . SER A 1 63 ? -4.962 -0.729 35.913 1.00 34.09 63 SER H O 1
ATOM 486 N N . VAL A 1 64 ? -6.120 -2.529 35.229 1.00 38.61 64 VAL H N 1
ATOM 487 C CA . VAL A 1 64 ? -7.350 -1.772 35.026 1.00 32.12 64 VAL H CA 1
ATOM 488 C C . VAL A 1 64 ? -8.502 -2.261 35.886 1.00 37.44 64 VAL H C 1
ATOM 489 O O . VAL A 1 64 ? -9.562 -1.611 35.886 1.00 37.04 64 VAL H O 1
ATOM 493 N N . LYS A 1 65 ? -8.355 -3.378 36.603 1.00 35.31 65 LYS H N 1
ATOM 494 C CA . LYS A 1 65 ? -9.464 -3.873 37.414 1.00 32.28 65 LYS H CA 1
ATOM 495 C C . LYS A 1 65 ? -9.794 -2.853 38.495 1.00 37.76 65 LYS H C 1
ATOM 496 O O . LYS A 1 65 ? -8.898 -2.253 39.097 1.00 34.09 65 LYS H O 1
ATOM 502 N N . GLY A 1 66 ? -11.095 -2.622 38.708 1.00 33.17 66 GLY H N 1
ATOM 503 C CA . GLY A 1 66 ? -11.558 -1.602 39.624 1.00 34.33 66 GLY H CA 1
ATOM 504 C C . GLY A 1 66 ? -11.684 -0.218 39.023 1.00 37.73 66 GLY H C 1
ATOM 505 O O . GLY A 1 66 ? -12.337 0.645 39.619 1.00 41.04 66 GLY H O 1
ATOM 506 N N . ARG A 1 67 ? -11.068 0.021 37.865 1.00 33.03 67 ARG H N 1
ATOM 507 C CA . ARG A 1 67 ? -11.247 1.255 37.112 1.00 29.82 67 ARG H CA 1
ATOM 508 C C . ARG A 1 67 ? -12.058 1.074 35.837 1.00 30.15 67 ARG H C 1
ATOM 509 O O . ARG A 1 67 ? -12.792 1.990 35.453 1.00 37.19 67 ARG H O 1
ATOM 517 N N . PHE A 1 68 ? -11.927 -0.065 35.160 1.00 28.92 68 PHE H N 1
ATOM 518 C CA . PHE A 1 68 ? -12.628 -0.333 33.909 1.00 29.14 68 PHE H CA 1
ATOM 519 C C . PHE A 1 68 ? -13.812 -1.251 34.169 1.00 35.18 68 PHE H C 1
ATOM 520 O O . PHE A 1 68 ? -13.713 -2.192 34.962 1.00 30.56 68 PHE H O 1
ATOM 528 N N . THR A 1 69 ? -14.920 -1.004 33.471 1.00 27.63 69 THR H N 1
ATOM 529 C CA . THR A 1 69 ? -16.009 -1.974 33.430 1.00 32.48 69 THR H CA 1
ATOM 530 C C . THR A 1 69 ? -16.391 -2.223 31.983 1.00 29.47 69 THR H C 1
ATOM 531 O O . THR A 1 69 ? -16.749 -1.285 31.264 1.00 29.56 69 THR H O 1
ATOM 535 N N . ILE A 1 70 ? -16.325 -3.469 31.568 1.00 25.43 70 ILE H N 1
ATOM 536 C CA . ILE A 1 70 ? -16.832 -3.876 30.268 1.00 24.97 70 ILE H CA 1
ATOM 537 C C . ILE A 1 70 ? -18.253 -4.386 30.465 1.00 30.12 70 ILE H C 1
ATOM 538 O O . ILE A 1 70 ? -18.557 -5.047 31.465 1.00 29.86 70 ILE H O 1
ATOM 543 N N . SER A 1 71 ? -19.138 -4.048 29.537 1.00 28.21 71 SER H N 1
ATOM 544 C CA . SER A 1 71 ? -20.539 -4.436 29.670 1.00 29.63 71 SER H CA 1
ATOM 545 C C . SER A 1 71 ? -21.139 -4.486 28.276 1.00 32.17 71 SER H C 1
ATOM 546 O O . SER A 1 71 ? -20.531 -4.038 27.303 1.00 27.35 71 SER H O 1
ATOM 549 N N . ARG A 1 72 ? -22.348 -5.026 28.175 1.00 29.58 72 ARG H N 1
ATOM 550 C CA . ARG A 1 72 ? -22.938 -5.118 26.851 1.00 26.67 72 ARG H CA 1
ATOM 551 C C . ARG A 1 72 ? -24.447 -4.978 26.949 1.00 33.92 72 ARG H C 1
ATOM 552 O O . ARG A 1 72 ? -25.054 -5.255 27.987 1.00 30.38 72 ARG H O 1
ATOM 560 N N . ASP A 1 73 ? -25.035 -4.516 25.858 1.00 28.03 73 ASP H N 1
ATOM 561 C CA . ASP A 1 73 ? -26.485 -4.444 25.708 1.00 30.39 73 ASP H CA 1
ATOM 562 C C . ASP A 1 73 ? -26.817 -5.270 24.474 1.00 31.75 73 ASP H C 1
ATOM 563 O O . ASP A 1 73 ? -26.733 -4.770 23.349 1.00 31.16 73 ASP H O 1
ATOM 568 N N . ASN A 1 74 ? -27.204 -6.535 24.691 1.00 29.60 74 ASN H N 1
ATOM 569 C CA . ASN A 1 74 ? -27.420 -7.431 23.561 1.00 27.58 74 ASN H CA 1
ATOM 570 C C . ASN A 1 74 ? -28.638 -7.025 22.745 1.00 35.55 74 ASN H C 1
ATOM 571 O O . ASN A 1 74 ? -28.693 -7.309 21.545 1.00 39.46 74 ASN H O 1
ATOM 576 N N . SER A 1 75 ? -29.623 -6.376 23.373 1.00 34.90 75 SER H N 1
ATOM 577 C CA . SER A 1 75 ? -30.781 -5.906 22.621 1.00 33.88 75 SER H CA 1
ATOM 578 C C . SER A 1 75 ? -30.404 -4.819 21.623 1.00 40.06 75 SER H C 1
ATOM 579 O O . SER A 1 75 ? -31.121 -4.625 20.640 1.00 38.25 75 SER H O 1
ATOM 582 N N . ARG A 1 76 ? -29.285 -4.125 21.837 1.00 34.76 76 ARG H N 1
ATOM 583 C CA . ARG A 1 76 ? -28.820 -3.085 20.925 1.00 35.13 76 ARG H CA 1
ATOM 584 C C . ARG A 1 76 ? -27.502 -3.442 20.240 1.00 34.36 76 ARG H C 1
ATOM 585 O O . ARG A 1 76 ? -26.884 -2.565 19.624 1.00 33.67 76 ARG H O 1
ATOM 593 N N . SER A 1 77 ? -27.069 -4.701 20.328 1.00 28.83 77 SER H N 1
ATOM 594 C CA . SER A 1 77 ? -25.819 -5.183 19.730 1.00 28.72 77 SER H CA 1
ATOM 595 C C . SER A 1 77 ? -24.660 -4.209 19.975 1.00 30.37 77 SER H C 1
ATOM 596 O O . SER A 1 77 ? -23.923 -3.840 19.061 1.00 29.29 77 SER H O 1
ATOM 599 N N . THR A 1 78 ? -24.519 -3.771 21.221 1.00 27.42 78 THR H N 1
ATOM 600 C CA . THR A 1 78 ? -23.486 -2.803 21.579 1.00 27.69 78 THR H CA 1
ATOM 601 C C . THR A 1 78 ? -22.691 -3.283 22.783 1.00 28.14 78 THR H C 1
ATOM 602 O O . THR A 1 78 ? -23.241 -3.860 23.729 1.00 27.61 78 THR H O 1
ATOM 606 N N . LEU A 1 79 ? -21.389 -3.036 22.721 1.00 26.77 79 LEU H N 1
ATOM 607 C CA . LEU A 1 79 ? -20.435 -3.290 23.789 1.00 26.55 79 LEU H CA 1
ATOM 608 C C . LEU A 1 79 ? -19.971 -1.958 24.366 1.00 32.04 79 LEU H C 1
ATOM 609 O O . LEU A 1 79 ? -19.846 -0.965 23.646 1.00 27.10 79 LEU H O 1
ATOM 614 N N . TYR A 1 80 ? -19.712 -1.938 25.670 1.00 26.24 80 TYR H N 1
ATOM 615 C CA . TYR A 1 80 ? -19.307 -0.722 26.356 1.00 26.81 80 TYR H CA 1
ATOM 616 C C . TYR A 1 80 ? -18.031 -0.976 27.134 1.00 27.04 80 TYR H C 1
ATOM 617 O O . TYR A 1 80 ? -17.770 -2.098 27.570 1.00 27.19 80 TYR H O 1
ATOM 626 N N . LEU A 1 81 ? -17.240 0.086 27.287 1.00 26.29 81 LEU H N 1
ATOM 627 C CA . LEU A 1 81 ? -16.140 0.121 28.244 1.00 26.11 81 LEU H CA 1
ATOM 628 C C . LEU A 1 81 ? -16.264 1.413 29.037 1.00 31.55 81 LEU H C 1
ATOM 629 O O . LEU A 1 81 ? -16.140 2.506 28.472 1.00 30.18 81 LEU H O 1
ATOM 634 N N . ASP A 1 82 ? -16.525 1.289 30.332 1.00 28.99 82 ASP H N 1
ATOM 635 C CA . ASP A 1 82 ? -16.560 2.427 31.238 1.00 30.41 82 ASP H CA 1
ATOM 636 C C . ASP A 1 82 ? -15.232 2.519 31.976 1.00 33.66 82 ASP H C 1
ATOM 637 O O . ASP A 1 82 ? -14.763 1.527 32.537 1.00 36.01 82 ASP H O 1
ATOM 642 N N . ILE A 1 83 ? -14.627 3.701 31.964 1.00 30.52 83 ILE H N 1
ATOM 643 C CA . ILE A 1 83 ? -13.436 3.987 32.759 1.00 34.33 83 ILE H CA 1
ATOM 644 C C . ILE A 1 83 ? -13.823 5.017 33.808 1.00 39.91 83 ILE H C 1
ATOM 645 O O . ILE A 1 83 ? -14.252 6.124 33.460 1.00 43.17 83 ILE H O 1
ATOM 650 N N . ASN A 1 84 ? -13.682 4.672 35.091 1.00 44.88 84 ASN H N 1
ATOM 651 C CA . ASN A 1 84 ? -14.202 5.574 36.115 1.00 49.17 84 ASN H CA 1
ATOM 652 C C . ASN A 1 84 ? -13.196 6.632 36.553 1.00 47.14 84 ASN H C 1
ATOM 653 O O . ASN A 1 84 ? -13.609 7.666 37.091 1.00 47.23 84 ASN H O 1
ATOM 658 N N . SER A 1 85 ? -11.896 6.420 36.322 1.00 42.13 85 SER H N 1
ATOM 659 C CA A SER A 1 85 ? -10.888 7.431 36.631 0.56 40.14 85 SER H CA 1
ATOM 660 C CA B SER A 1 85 ? -10.885 7.429 36.635 0.44 40.18 85 SER H CA 1
ATOM 661 C C . SER A 1 85 ? -9.717 7.228 35.681 1.00 47.35 85 SER H C 1
ATOM 662 O O . SER A 1 85 ? -8.997 6.231 35.785 1.00 49.11 85 SER H O 1
ATOM 667 N N . LEU A 1 86 ? -9.525 8.170 34.766 1.00 37.48 86 LEU H N 1
ATOM 668 C CA . LEU A 1 86 ? -8.515 8.016 33.727 1.00 34.69 86 LEU H CA 1
ATOM 669 C C . LEU A 1 86 ? -7.125 8.380 34.225 1.00 38.38 86 LEU H C 1
ATOM 670 O O . LEU A 1 86 ? -6.950 9.314 35.014 1.00 40.03 86 LEU H O 1
ATOM 675 N N . ARG A 1 87 ? -6.135 7.643 33.731 1.00 36.49 87 ARG H N 1
ATOM 676 C CA . ARG A 1 87 ? -4.728 7.888 33.989 1.00 37.95 87 ARG H CA 1
ATOM 677 C C . ARG A 1 87 ? -4.014 8.199 32.681 1.00 44.41 87 ARG H C 1
ATOM 678 O O . ARG A 1 87 ? -4.456 7.806 31.597 1.00 31.57 87 ARG H O 1
ATOM 686 N N . ALA A 1 88 ? -2.882 8.897 32.787 1.00 42.03 88 ALA H N 1
ATOM 687 C CA . ALA A 1 88 ? -2.109 9.208 31.587 1.00 41.52 88 ALA H CA 1
ATOM 688 C C . ALA A 1 88 ? -1.789 7.946 30.789 1.00 34.82 88 ALA H C 1
ATOM 689 O O . ALA A 1 88 ? -1.823 7.957 29.552 1.00 44.46 88 ALA H O 1
ATOM 691 N N . GLU A 1 89 ? -1.524 6.832 31.481 1.00 31.59 89 GLU H N 1
ATOM 692 C CA . GLU A 1 89 ? -1.154 5.571 30.843 1.00 30.90 89 GLU H CA 1
ATOM 693 C C . GLU A 1 89 ? -2.310 4.908 30.111 1.00 36.40 89 GLU H C 1
ATOM 694 O O . GLU A 1 89 ? -2.104 3.854 29.494 1.00 35.71 89 GLU H O 1
ATOM 700 N N . ASP A 1 90 ? -3.514 5.466 30.196 1.00 38.08 90 ASP H N 1
ATOM 701 C CA . ASP A 1 90 ? -4.664 4.962 29.459 1.00 31.60 90 ASP H CA 1
ATOM 702 C C . ASP A 1 90 ? -4.739 5.503 28.037 1.00 33.87 90 ASP H C 1
ATOM 703 O O . ASP A 1 90 ? -5.618 5.081 27.280 1.00 30.99 90 ASP H O 1
ATOM 708 N N . THR A 1 91 ? -3.848 6.427 27.658 1.00 33.28 91 THR H N 1
ATOM 709 C CA . THR A 1 91 ? -3.815 6.921 26.286 1.00 32.04 91 THR H CA 1
ATOM 710 C C . THR A 1 91 ? -3.523 5.777 25.320 1.00 26.07 91 THR H C 1
ATOM 711 O O . THR A 1 91 ? -2.496 5.100 25.442 1.00 28.26 91 THR H O 1
ATOM 715 N N . ALA A 1 92 ? -4.432 5.553 24.365 1.00 27.71 92 ALA H N 1
ATOM 716 C CA . ALA A 1 92 ? -4.310 4.441 23.424 1.00 26.91 92 ALA H CA 1
ATOM 717 C C . ALA A 1 92 ? -5.469 4.492 22.439 1.00 27.67 92 ALA H C 1
ATOM 718 O O . ALA A 1 92 ? -6.500 5.121 22.704 1.00 25.39 92 ALA H O 1
ATOM 720 N N . VAL A 1 93 ? -5.291 3.817 21.303 1.00 26.88 93 VAL H N 1
ATOM 721 C CA . VAL A 1 93 ? -6.431 3.427 20.474 1.00 24.83 93 VAL H CA 1
ATOM 722 C C . VAL A 1 93 ? -7.076 2.217 21.130 1.00 25.69 93 VAL H C 1
ATOM 723 O O . VAL A 1 93 ? -6.386 1.258 21.492 1.00 28.01 93 VAL H O 1
ATOM 727 N N . TYR A 1 94 ? -8.391 2.268 21.317 1.00 24.99 94 TYR H N 1
ATOM 728 C CA . TYR A 1 94 ? -9.134 1.180 21.933 1.00 27.37 94 TYR H CA 1
ATOM 729 C C . TYR A 1 94 ? -9.907 0.458 20.843 1.00 34.75 94 TYR H C 1
ATOM 730 O O . TYR A 1 94 ? -10.721 1.081 20.152 1.00 28.82 94 TYR H O 1
ATOM 739 N N . TYR A 1 95 ? -9.625 -0.835 20.678 1.00 26.22 95 TYR H N 1
ATOM 740 C CA . TYR A 1 95 ? -10.329 -1.708 19.749 1.00 25.17 95 TYR H CA 1
ATOM 741 C C . TYR A 1 95 ? -11.322 -2.591 20.492 1.00 31.23 95 TYR H C 1
ATOM 742 O O . TYR A 1 95 ? -10.988 -3.166 21.531 1.00 29.48 95 TYR H O 1
ATOM 751 N N . CYS A 1 96 ? -12.535 -2.721 19.953 1.00 27.52 96 CYS H N 1
ATOM 752 C CA . CYS A 1 96 ? -13.384 -3.826 20.391 1.00 26.75 96 CYS H CA 1
ATOM 753 C C . CYS A 1 96 ? -13.172 -4.998 19.443 1.00 26.12 96 CYS H C 1
ATOM 754 O O . CYS A 1 96 ? -12.858 -4.825 18.256 1.00 30.75 96 CYS H O 1
ATOM 757 N N . ALA A 1 97 ? -13.285 -6.204 19.988 1.00 29.79 97 ALA H N 1
ATOM 758 C CA . ALA A 1 97 ? -12.972 -7.392 19.211 1.00 24.88 97 ALA H CA 1
ATOM 759 C C . ALA A 1 97 ? -13.863 -8.549 19.627 1.00 27.30 97 ALA H C 1
ATOM 760 O O . ALA A 1 97 ? -14.189 -8.717 20.808 1.00 31.90 97 ALA H O 1
ATOM 762 N N . ARG A 1 98 ? -14.235 -9.345 18.630 1.00 31.85 98 ARG H N 1
ATOM 763 C CA . ARG A 1 98 ? -15.144 -10.472 18.785 1.00 36.77 98 ARG H CA 1
ATOM 764 C C . ARG A 1 98 ? -14.360 -11.759 19.018 1.00 37.29 98 ARG H C 1
ATOM 765 O O . ARG A 1 98 ? -13.356 -12.008 18.349 1.00 31.99 98 ARG H O 1
ATOM 773 N N . GLU A 1 99 ? -14.834 -12.587 19.944 1.00 32.87 99 GLU H N 1
ATOM 774 C CA . GLU A 1 99 ? -14.191 -13.870 20.216 1.00 33.12 99 GLU H CA 1
ATOM 775 C C . GLU A 1 99 ? -14.880 -14.978 19.429 1.00 40.81 99 GLU H C 1
ATOM 776 O O . GLU A 1 99 ? -16.111 -15.026 19.353 1.00 32.25 99 GLU H O 1
ATOM 782 N N . ASP A 1 100 ? -14.078 -15.862 18.844 1.00 34.34 100 ASP H N 1
ATOM 783 C CA . ASP A 1 100 ? -14.600 -17.046 18.156 1.00 38.38 100 ASP H CA 1
ATOM 784 C C . ASP A 1 100 ? -15.215 -18.006 19.172 1.00 34.64 100 ASP H C 1
ATOM 785 O O . ASP A 1 100 ? -14.532 -18.409 20.126 1.00 37.42 100 ASP H O 1
ATOM 790 N N . PRO A 1 101 ? -16.487 -18.390 19.025 1.00 41.91 101 PRO H N 1
ATOM 791 C CA . PRO A 1 101 ? -17.102 -19.271 20.034 1.00 39.93 101 PRO H CA 1
ATOM 792 C C . PRO A 1 101 ? -16.576 -20.697 20.012 1.00 48.17 101 PRO H C 1
ATOM 793 O O . PRO A 1 101 ? -16.680 -21.389 21.034 1.00 50.34 101 PRO H O 1
ATOM 797 N N . HIS A 1 102 ? -16.003 -21.152 18.897 1.00 41.66 102 HIS H N 1
ATOM 798 C CA . HIS A 1 102 ? -15.725 -22.566 18.673 1.00 44.37 102 HIS H CA 1
ATOM 799 C C . HIS A 1 102 ? -14.294 -22.983 18.981 1.00 53.02 102 HIS H C 1
ATOM 800 O O . HIS A 1 102 ? -14.026 -24.186 19.052 1.00 59.83 102 HIS H O 1
ATOM 807 N N . LEU A 1 103 ? -13.378 -22.040 19.167 1.00 42.74 103 LEU H N 1
ATOM 808 C CA . LEU A 1 103 ? -11.996 -22.347 19.501 1.00 41.48 103 LEU H CA 1
ATOM 809 C C . LEU A 1 103 ? -11.796 -22.199 21.005 1.00 44.09 103 LEU H C 1
ATOM 810 O O . LEU A 1 103 ? -12.302 -21.253 21.617 1.00 42.13 103 LEU H O 1
ATOM 815 N N . LEU A 1 104 ? -11.053 -23.137 21.604 1.00 41.35 104 LEU H N 1
ATOM 816 C CA . LEU A 1 104 ? -10.899 -23.121 23.053 1.00 42.04 104 LEU H CA 1
ATOM 817 C C . LEU A 1 104 ? -9.871 -22.097 23.510 1.00 39.76 104 LEU H C 1
ATOM 818 O O . LEU A 1 104 ? -9.989 -21.564 24.618 1.00 42.10 104 LEU H O 1
ATOM 823 N N . ILE A 1 105 ? -8.852 -21.807 22.700 1.00 45.39 105 ILE H N 1
ATOM 824 C CA . ILE A 1 105 ? -8.054 -20.619 22.968 1.00 36.45 105 ILE H CA 1
ATOM 825 C C . ILE A 1 105 ? -8.890 -19.401 22.595 1.00 34.05 105 ILE H C 1
ATOM 826 O O . ILE A 1 105 ? -9.552 -19.385 21.550 1.00 35.20 105 ILE H O 1
ATOM 831 N N . ALA A 1 106 ? -8.920 -18.406 23.477 1.00 37.10 106 ALA H N 1
ATOM 832 C CA . ALA A 1 106 ? -9.653 -17.182 23.170 1.00 33.79 106 ALA H CA 1
ATOM 833 C C . ALA A 1 106 ? -9.022 -16.516 21.951 1.00 41.62 106 ALA H C 1
ATOM 834 O O . ALA A 1 106 ? -7.853 -16.115 21.987 1.00 34.80 106 ALA H O 1
ATOM 836 N N . THR A 1 107 ? -9.795 -16.417 20.871 1.00 33.76 107 THR H N 1
ATOM 837 C CA . THR A 1 107 ? -9.314 -15.995 19.558 1.00 35.67 107 THR H CA 1
ATOM 838 C C . THR A 1 107 ? -10.154 -14.827 19.058 1.00 37.63 107 THR H C 1
ATOM 839 O O . THR A 1 107 ? -11.382 -14.925 19.023 1.00 35.97 107 THR H O 1
ATOM 843 N N . LEU A 1 108 ? -9.503 -13.728 18.660 1.00 35.10 108 LEU H N 1
ATOM 844 C CA . LEU A 1 108 ? -10.219 -12.497 18.298 1.00 32.13 108 LEU H CA 1
ATOM 845 C C . LEU A 1 108 ? -10.281 -12.387 16.776 1.00 31.18 108 LEU H C 1
ATOM 846 O O . LEU A 1 108 ? -9.328 -11.935 16.136 1.00 32.04 108 LEU H O 1
ATOM 851 N N . ASP A 1 109 ? -11.421 -12.765 16.188 1.00 29.25 109 ASP H N 1
ATOM 852 C CA . ASP A 1 109 ? -11.498 -12.919 14.741 1.00 32.80 109 ASP H CA 1
ATOM 853 C C . ASP A 1 109 ? -12.101 -11.722 14.015 1.00 34.42 109 ASP H C 1
ATOM 854 O O . ASP A 1 109 ? -12.122 -11.720 12.781 1.00 36.96 109 ASP H O 1
ATOM 859 N N . LEU A 1 110 ? -12.562 -10.697 14.732 1.00 32.91 110 LEU H N 1
ATOM 860 C CA . LEU A 1 110 ? -13.152 -9.517 14.105 1.00 30.52 110 LEU H CA 1
ATOM 861 C C . LEU A 1 110 ? -12.813 -8.306 14.961 1.00 31.84 110 LEU H C 1
ATOM 862 O O . LEU A 1 110 ? -13.036 -8.327 16.174 1.00 29.36 110 LEU H O 1
ATOM 867 N N . TRP A 1 111 ? -12.283 -7.259 14.330 1.00 27.49 111 TRP H N 1
ATOM 868 C CA . TRP A 1 111 ? -11.835 -6.055 15.020 1.00 28.72 111 TRP H CA 1
ATOM 869 C C . TRP A 1 111 ? -12.502 -4.828 14.411 1.00 25.92 111 TRP H C 1
ATOM 870 O O . TRP A 1 111 ? -12.734 -4.770 13.205 1.00 31.43 111 TRP H O 1
ATOM 881 N N . GLY A 1 112 ? -12.773 -3.825 15.240 1.00 28.88 112 GLY H N 1
ATOM 882 C CA . GLY A 1 112 ? -13.155 -2.528 14.722 1.00 28.67 112 GLY H CA 1
ATOM 883 C C . GLY A 1 112 ? -11.941 -1.752 14.235 1.00 27.54 112 GLY H C 1
ATOM 884 O O . GLY A 1 112 ? -10.800 -2.210 14.300 1.00 31.50 112 GLY H O 1
ATOM 885 N N . LEU A 1 113 ? -12.197 -0.535 13.753 1.00 25.81 113 LEU H N 1
ATOM 886 C CA . LEU A 1 113 ? -11.109 0.351 13.365 1.00 28.27 113 LEU H CA 1
ATOM 887 C C . LEU A 1 113 ? -10.502 1.094 14.545 1.00 28.68 113 LEU H C 1
ATOM 888 O O . LEU A 1 113 ? -9.427 1.680 14.387 1.00 33.53 113 LEU H O 1
ATOM 893 N N . GLY A 1 114 ? -11.161 1.093 15.703 1.00 29.30 114 GLY H N 1
ATOM 894 C CA . GLY A 1 114 ? -10.622 1.661 16.921 1.00 33.49 114 GLY H CA 1
ATOM 895 C C . GLY A 1 114 ? -11.055 3.097 17.170 1.00 31.56 114 GLY H C 1
ATOM 896 O O . GLY A 1 114 ? -11.489 3.823 16.275 1.00 33.43 114 GLY H O 1
ATOM 897 N N . THR A 1 115 ? -10.934 3.508 18.429 1.00 28.67 115 THR H N 1
ATOM 898 C CA . THR A 1 115 ? -11.217 4.884 18.813 1.00 30.08 115 THR H CA 1
ATOM 899 C C . THR A 1 115 ? -10.098 5.368 19.725 1.00 32.02 115 THR H C 1
ATOM 900 O O . THR A 1 115 ? -9.688 4.654 20.648 1.00 30.90 115 THR H O 1
ATOM 904 N N . LEU A 1 116 ? -9.574 6.558 19.437 1.00 31.78 116 LEU H N 1
ATOM 905 C CA . LEU A 1 116 ? -8.404 7.077 20.136 1.00 28.07 116 LEU H CA 1
ATOM 906 C C . LEU A 1 116 ? -8.815 7.815 21.402 1.00 29.70 116 LEU H C 1
ATOM 907 O O . LEU A 1 116 ? -9.658 8.718 21.366 1.00 32.29 116 LEU H O 1
ATOM 912 N N . VAL A 1 117 ? -8.225 7.419 22.524 1.00 30.34 117 VAL H N 1
ATOM 913 C CA . VAL A 1 117 ? -8.414 8.091 23.803 1.00 26.13 117 VAL H CA 1
ATOM 914 C C . VAL A 1 117 ? -7.103 8.768 24.162 1.00 27.41 117 VAL H C 1
ATOM 915 O O . VAL A 1 117 ? -6.081 8.095 24.297 1.00 28.61 117 VAL H O 1
ATOM 919 N N . THR A 1 118 ? -7.130 10.088 24.333 1.00 31.23 118 THR H N 1
ATOM 920 C CA . THR A 1 118 ? -5.935 10.862 24.667 1.00 31.02 118 THR H CA 1
ATOM 921 C C . THR A 1 118 ? -6.143 11.484 26.043 1.00 32.56 118 THR H C 1
ATOM 922 O O . THR A 1 118 ? -6.928 12.425 26.194 1.00 32.99 118 THR H O 1
ATOM 926 N N . VAL A 1 119 ? -5.442 10.969 27.045 1.00 32.96 119 VAL H N 1
ATOM 927 C CA . VAL A 1 119 ? -5.559 11.480 28.410 1.00 30.04 119 VAL H CA 1
ATOM 928 C C . VAL A 1 119 ? -4.465 12.514 28.632 1.00 31.65 119 VAL H C 1
ATOM 929 O O . VAL A 1 119 ? -3.277 12.187 28.575 1.00 32.13 119 VAL H O 1
ATOM 933 N N . SER A 1 120 ? -4.867 13.759 28.885 1.00 31.59 120 SER H N 1
ATOM 934 C CA . SER A 1 120 ? -3.917 14.853 28.991 1.00 33.83 120 SER H CA 1
ATOM 935 C C . SER A 1 120 ? -4.558 16.036 29.693 1.00 37.90 120 SER H C 1
ATOM 936 O O . SER A 1 120 ? -5.760 16.287 29.552 1.00 33.53 120 SER H O 1
ATOM 939 N N . SER A 1 121 ? -3.726 16.788 30.408 1.00 33.85 121 SER H N 1
ATOM 940 C CA . SER A 1 121 ? -4.135 18.045 31.015 1.00 38.57 121 SER H CA 1
ATOM 941 C C . SER A 1 121 ? -3.884 19.242 30.107 1.00 40.63 121 SER H C 1
ATOM 942 O O . SER A 1 121 ? -4.156 20.372 30.514 1.00 35.76 121 SER H O 1
ATOM 945 N N . ALA A 1 122 ? -3.379 19.019 28.895 1.00 36.15 122 ALA H N 1
ATOM 946 C CA . ALA A 1 122 ? -3.033 20.108 27.993 1.00 31.78 122 ALA H CA 1
ATOM 947 C C . ALA A 1 122 ? -4.274 20.766 27.400 1.00 38.92 122 ALA H C 1
ATOM 948 O O . ALA A 1 122 ? -5.276 20.110 27.112 1.00 37.15 122 ALA H O 1
ATOM 950 N N . SER A 1 123 ? -4.184 22.077 27.185 1.00 33.31 123 SER H N 1
ATOM 951 C CA . SER A 1 123 ? -5.210 22.805 26.453 1.00 41.75 123 SER H CA 1
ATOM 952 C C . SER A 1 123 ? -4.865 22.820 24.967 1.00 44.22 123 SER H C 1
ATOM 953 O O . SER A 1 123 ? -3.706 22.670 24.581 1.00 34.92 123 SER H O 1
ATOM 956 N N . THR A 1 124 ? -5.892 22.991 24.134 1.00 36.08 124 THR H N 1
ATOM 957 C CA . THR A 1 124 ? -5.671 23.165 22.701 1.00 30.73 124 THR H CA 1
ATOM 958 C C . THR A 1 124 ? -4.757 24.357 22.451 1.00 33.81 124 THR H C 1
ATOM 959 O O . THR A 1 124 ? -4.934 25.424 23.043 1.00 34.02 124 THR H O 1
ATOM 963 N N . LYS A 1 125 ? -3.756 24.170 21.590 1.00 33.83 125 LYS H N 1
ATOM 964 C CA . LYS A 1 125 ? -2.755 25.209 21.364 1.00 33.74 125 LYS H CA 1
ATOM 965 C C . LYS A 1 125 ? -2.141 25.002 19.986 1.00 30.78 125 LYS H C 1
ATOM 966 O O . LYS A 1 125 ? -1.766 23.879 19.648 1.00 29.24 125 LYS H O 1
ATOM 972 N N . GLY A 1 126 ? -2.059 26.070 19.189 1.00 31.07 126 GLY H N 1
ATOM 973 C CA . GLY A 1 126 ? -1.423 25.993 17.892 1.00 32.57 126 GLY H CA 1
ATOM 974 C C . GLY A 1 126 ? 0.095 26.012 18.010 1.00 29.48 126 GLY H C 1
ATOM 975 O O . GLY A 1 126 ? 0.648 26.460 19.018 1.00 28.47 126 GLY H O 1
ATOM 976 N N . PRO A 1 127 ? 0.794 25.529 16.982 1.00 28.70 127 PRO H N 1
ATOM 977 C CA . PRO A 1 127 ? 2.252 25.406 17.071 1.00 27.74 127 PRO H CA 1
ATOM 978 C C . PRO A 1 127 ? 2.966 26.714 16.787 1.00 30.15 127 PRO H C 1
ATOM 979 O O . PRO A 1 127 ? 2.441 27.621 16.136 1.00 28.24 127 PRO H O 1
ATOM 983 N N . SER A 1 128 ? 4.191 26.788 17.311 1.00 30.81 128 SER H N 1
ATOM 984 C CA . SER A 1 128 ? 5.194 27.730 16.840 1.00 31.26 128 SER H CA 1
ATOM 985 C C . SER A 1 128 ? 6.021 27.031 15.771 1.00 30.31 128 SER H C 1
ATOM 986 O O . SER A 1 128 ? 6.346 25.849 15.908 1.00 34.25 128 SER H O 1
ATOM 989 N N . VAL A 1 129 ? 6.331 27.746 14.693 1.00 28.03 129 VAL H N 1
ATOM 990 C CA . VAL A 1 129 ? 7.060 27.167 13.565 1.00 29.45 129 VAL H CA 1
ATOM 991 C C . VAL A 1 129 ? 8.382 27.903 13.408 1.00 27.87 129 VAL H C 1
ATOM 992 O O . VAL A 1 129 ? 8.403 29.131 13.261 1.00 28.64 129 VAL H O 1
ATOM 996 N N . PHE A 1 130 ? 9.472 27.151 13.420 1.00 28.62 130 PHE H N 1
ATOM 997 C CA . PHE A 1 130 ? 10.813 27.702 13.327 1.00 26.25 130 PHE H CA 1
ATOM 998 C C . PHE A 1 130 ? 11.558 27.098 12.145 1.00 26.89 130 PHE H C 1
ATOM 999 O O . PHE A 1 130 ? 11.393 25.911 11.838 1.00 29.81 130 PHE H O 1
ATOM 1007 N N . PRO A 1 131 ? 12.410 27.880 11.485 1.00 31.11 131 PRO H N 1
ATOM 1008 C CA . PRO A 1 131 ? 13.183 27.349 10.357 1.00 32.49 131 PRO H CA 1
ATOM 1009 C C . PRO A 1 131 ? 14.292 26.395 10.793 1.00 28.00 131 PRO H C 1
ATOM 1010 O O . PRO A 1 131 ? 14.955 26.597 11.811 1.00 29.99 131 PRO H O 1
ATOM 1014 N N . LEU A 1 132 ? 14.475 25.341 10.009 1.00 26.56 132 LEU H N 1
ATOM 1015 C CA . LEU A 1 132 ? 15.694 24.537 10.026 1.00 29.11 132 LEU H CA 1
ATOM 1016 C C . LEU A 1 132 ? 16.505 25.013 8.822 1.00 28.53 132 LEU H C 1
ATOM 1017 O O . LEU A 1 132 ? 16.260 24.598 7.689 1.00 27.06 132 LEU H O 1
ATOM 1022 N N . ALA A 1 133 ? 17.439 25.928 9.062 1.00 28.51 133 ALA H N 1
ATOM 1023 C CA . ALA A 1 133 ? 18.034 26.653 7.937 1.00 34.25 133 ALA H CA 1
ATOM 1024 C C . ALA A 1 133 ? 19.079 25.795 7.227 1.00 34.34 133 ALA H C 1
ATOM 1025 O O . ALA A 1 133 ? 19.835 25.074 7.879 1.00 35.12 133 ALA H O 1
ATOM 1027 N N . PRO A 1 134 ? 19.162 25.869 5.897 1.00 33.40 134 PRO H N 1
ATOM 1028 C CA . PRO A 1 134 ? 20.197 25.106 5.190 1.00 34.62 134 PRO H CA 1
ATOM 1029 C C . PRO A 1 134 ? 21.587 25.607 5.560 1.00 41.90 134 PRO H C 1
ATOM 1030 O O . PRO A 1 134 ? 21.817 26.812 5.671 1.00 40.30 134 PRO H O 1
ATOM 1034 N N . SER A 1 135 ? 22.511 24.664 5.754 1.00 38.83 135 SER H N 1
ATOM 1035 C CA . SER A 1 135 ? 23.835 24.973 6.288 1.00 44.03 135 SER H CA 1
ATOM 1036 C C . SER A 1 135 ? 24.625 25.858 5.330 1.00 50.23 135 SER H C 1
ATOM 1037 O O . SER A 1 135 ? 24.466 25.785 4.109 1.00 48.40 135 SER H O 1
ATOM 1040 N N . SER A 1 136 ? 25.485 26.710 5.901 1.00 56.34 136 SER H N 1
ATOM 1041 C CA . SER A 1 136 ? 26.366 27.532 5.076 1.00 62.90 136 SER H CA 1
ATOM 1042 C C . SER A 1 136 ? 27.500 26.711 4.485 1.00 63.46 136 SER H C 1
ATOM 1043 O O . SER A 1 136 ? 28.101 27.122 3.484 1.00 64.35 136 SER H O 1
ATOM 1046 N N . LYS A 1 137 ? 27.802 25.563 5.092 1.00 51.97 137 LYS H N 1
ATOM 1047 C CA . LYS A 1 137 ? 28.719 24.595 4.520 1.00 56.62 137 LYS H CA 1
ATOM 1048 C C . LYS A 1 137 ? 28.112 23.855 3.333 1.00 69.22 137 LYS H C 1
ATOM 1049 O O . LYS A 1 137 ? 28.827 23.079 2.683 1.00 62.62 137 LYS H O 1
ATOM 1055 N N . SER A 1 138 ? 26.824 24.067 3.03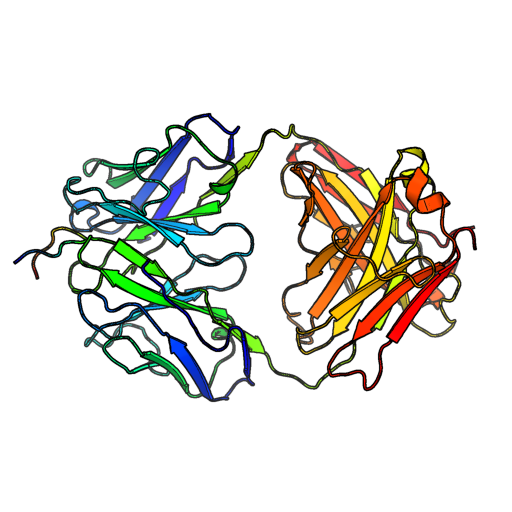5 1.00 59.81 138 SER H N 1
ATOM 1056 C CA . SER A 1 138 ? 26.225 23.408 1.880 1.00 70.51 138 SER H CA 1
ATOM 1057 C C . SER A 1 138 ? 27.081 23.659 0.644 1.00 68.98 138 SER H C 1
ATOM 1058 O O . SER A 1 138 ? 27.419 24.803 0.326 1.00 62.45 138 SER H O 1
ATOM 1061 N N . THR A 1 139 ? 27.441 22.563 -0.024 1.00 69.60 139 THR H N 1
ATOM 1062 C CA . THR A 1 139 ? 28.417 22.548 -1.108 1.00 75.97 139 THR H CA 1
ATOM 1063 C C . THR A 1 139 ? 27.735 22.784 -2.454 1.00 65.73 139 THR H C 1
ATOM 1064 O O . THR A 1 139 ? 26.772 22.088 -2.803 1.00 47.29 139 THR H O 1
ATOM 1068 N N . SER A 1 140 ? 28.233 23.777 -3.200 1.00 49.73 140 SER H N 1
ATOM 1069 C CA . SER A 1 140 ? 27.794 23.991 -4.575 1.00 53.44 140 SER H CA 1
ATOM 1070 C C . SER A 1 140 ? 27.838 22.675 -5.339 1.00 46.72 140 SER H C 1
ATOM 1071 O O . SER A 1 140 ? 28.718 21.835 -5.101 1.00 43.98 140 SER H O 1
ATOM 1074 N N . GLY A 1 141 ? 26.871 22.494 -6.247 1.00 42.59 141 GLY H N 1
ATOM 1075 C CA . GLY A 1 141 ? 26.783 21.287 -7.045 1.00 39.48 141 GLY H CA 1
ATOM 1076 C C . GLY A 1 141 ? 26.394 20.037 -6.296 1.00 30.27 141 GLY H C 1
ATOM 1077 O O . GLY A 1 141 ? 26.466 18.943 -6.867 1.00 28.45 141 GLY H O 1
ATOM 1078 N N . GLY A 1 142 ? 25.981 20.170 -5.034 1.00 35.48 142 GLY H N 1
ATOM 1079 C CA . GLY A 1 142 ? 25.564 19.050 -4.214 1.00 29.57 142 GLY H CA 1
ATOM 1080 C C . GLY A 1 142 ? 24.131 19.185 -3.741 1.00 32.29 142 GLY H C 1
ATOM 1081 O O . GLY A 1 142 ? 23.307 19.824 -4.398 1.00 29.86 142 GLY H O 1
ATOM 1082 N N . THR A 1 143 ? 23.836 18.600 -2.592 1.00 30.37 143 THR H N 1
ATOM 1083 C CA . THR A 1 143 ? 22.488 18.552 -2.040 1.00 31.48 143 THR H CA 1
ATOM 1084 C C . THR A 1 143 ? 22.494 19.220 -0.672 1.00 33.09 143 THR H C 1
ATOM 1085 O O . THR A 1 143 ? 23.449 19.072 0.093 1.00 33.70 143 THR H O 1
ATOM 1089 N N . ALA A 1 144 ? 21.439 19.974 -0.367 1.00 33.19 144 ALA H N 1
ATOM 1090 C CA . ALA A 1 144 ? 21.298 20.603 0.935 1.00 26.75 144 ALA H CA 1
ATOM 1091 C C . ALA A 1 144 ? 20.014 20.115 1.589 1.00 28.28 144 ALA H C 1
ATOM 1092 O O . ALA A 1 144 ? 19.071 19.729 0.904 1.00 29.45 144 ALA H O 1
ATOM 1094 N N . ALA A 1 145 ? 19.984 20.136 2.912 1.00 28.49 145 ALA H N 1
ATOM 1095 C CA . ALA A 1 145 ? 18.763 19.853 3.656 1.00 32.94 145 ALA H CA 1
ATOM 1096 C C . ALA A 1 145 ? 18.275 21.117 4.346 1.00 27.48 145 ALA H C 1
ATOM 1097 O O . ALA A 1 145 ? 19.077 21.935 4.816 1.00 27.28 145 ALA H O 1
ATOM 1099 N N . LEU A 1 146 ? 16.953 21.265 4.408 1.00 25.58 146 LEU H N 1
ATOM 1100 C CA . LEU A 1 146 ? 16.319 22.348 5.146 1.00 27.91 146 LEU H CA 1
ATOM 1101 C C . LEU A 1 146 ? 14.965 21.848 5.650 1.00 24.12 146 LEU H C 1
ATOM 1102 O O . LEU A 1 146 ? 14.501 20.774 5.268 1.00 27.54 146 LEU H O 1
ATOM 1107 N N . GLY A 1 147 ? 14.341 22.619 6.533 1.00 24.51 147 GLY H N 1
ATOM 1108 C CA . GLY A 1 147 ? 13.064 22.161 7.059 1.00 26.99 147 GLY H CA 1
ATOM 1109 C C . GLY A 1 147 ? 12.405 23.170 7.974 1.00 26.80 147 GLY H C 1
ATOM 1110 O O . GLY A 1 147 ? 12.826 24.323 8.074 1.00 27.12 147 GLY H O 1
ATOM 1111 N N . CYS A 1 148 ? 11.326 22.714 8.628 1.00 24.42 148 CYS H N 1
ATOM 1112 C CA . CYS A 1 148 ? 10.644 23.482 9.660 1.00 28.24 148 CYS H CA 1
ATOM 1113 C C . CYS A 1 148 ? 10.450 22.631 10.905 1.00 33.38 148 CYS H C 1
ATOM 1114 O O . CYS A 1 148 ? 10.093 21.453 10.816 1.00 29.60 148 CYS H O 1
ATOM 1117 N N . LEU A 1 149 ? 10.654 23.251 12.061 1.00 26.43 149 LEU H N 1
ATOM 1118 C CA . LEU A 1 149 ? 10.353 22.643 13.346 1.00 24.51 149 LEU H CA 1
ATOM 1119 C C . LEU A 1 149 ? 8.994 23.161 13.798 1.00 25.06 149 LEU H C 1
ATOM 1120 O O . LEU A 1 149 ? 8.805 24.373 13.910 1.00 28.98 149 LEU H O 1
ATOM 1125 N N . VAL A 1 150 ? 8.045 22.248 14.010 1.00 24.95 150 VAL H N 1
ATOM 1126 C CA . VAL A 1 150 ? 6.659 22.575 14.335 1.00 25.58 150 VAL H CA 1
ATOM 1127 C C . VAL A 1 150 ? 6.450 22.172 15.788 1.00 29.19 150 VAL H C 1
ATOM 1128 O O . VAL A 1 150 ? 6.247 20.990 16.082 1.00 27.63 150 VAL H O 1
ATOM 1132 N N . LYS A 1 151 ? 6.505 23.138 16.705 1.00 26.15 151 LYS H N 1
ATOM 1133 C CA A LYS A 1 151 ? 6.730 22.828 18.108 1.00 24.65 151 LYS H CA 1
ATOM 1134 C C . LYS A 1 151 ? 5.572 23.291 18.991 1.00 28.35 151 LYS H C 1
ATOM 1135 O O . LYS A 1 151 ? 4.992 24.358 18.772 1.00 30.83 151 LYS H O 1
ATOM 1141 N N . ASP A 1 152 ? 5.269 22.472 20.001 1.00 27.16 152 ASP H N 1
ATOM 1142 C CA . ASP A 1 152 ? 4.427 22.831 21.142 1.00 26.50 152 ASP H CA 1
ATOM 1143 C C . ASP A 1 152 ? 2.975 23.020 20.730 1.00 31.04 152 ASP H C 1
ATOM 1144 O O . ASP A 1 152 ? 2.405 24.093 20.946 1.00 30.41 152 ASP H O 1
ATOM 1149 N N . TYR A 1 153 ? 2.376 21.995 20.139 1.00 25.54 153 TYR H N 1
ATOM 1150 C CA . TYR A 1 153 ? 0.974 22.063 19.761 1.00 25.20 153 TYR H CA 1
ATOM 1151 C C . TYR A 1 153 ? 0.192 20.945 20.437 1.00 26.50 153 TYR H C 1
ATOM 1152 O O . TYR A 1 153 ? 0.752 19.941 20.896 1.00 26.22 153 TYR H O 1
ATOM 1161 N N . PHE A 1 154 ? -1.130 21.143 20.497 1.00 26.66 154 PHE H N 1
ATOM 1162 C CA . PHE A 1 154 ? -2.001 20.142 21.090 1.00 28.11 154 PHE H CA 1
ATOM 1163 C C . PHE A 1 154 ? -3.419 20.398 20.617 1.00 23.69 154 PHE H C 1
ATOM 1164 O O . PHE A 1 154 ? -3.826 21.568 20.539 1.00 28.29 154 PHE H O 1
ATOM 1172 N N . PRO A 1 155 ? -4.187 19.354 20.271 1.00 28.25 155 PRO H N 1
ATOM 1173 C CA . PRO A 1 155 ? -3.731 17.962 20.163 1.00 26.17 155 PRO H CA 1
ATOM 1174 C C . PRO A 1 155 ? -3.189 17.666 18.763 1.00 23.44 155 PRO H C 1
ATOM 1175 O O . PRO A 1 155 ? -3.054 18.590 17.957 1.00 28.38 155 PRO H O 1
ATOM 1179 N N . GLU A 1 156 ? -2.889 16.407 18.467 1.00 30.84 156 GLU H N 1
ATOM 1180 C CA . GLU A 1 156 ? -2.612 16.039 17.089 1.00 31.45 156 GLU H CA 1
ATOM 1181 C C . GLU A 1 156 ? -3.892 16.173 16.266 1.00 33.53 156 GLU H C 1
ATOM 1182 O O . GLU A 1 156 ? -4.995 16.105 16.812 1.00 33.54 156 GLU H O 1
ATOM 1188 N N . PRO A 1 157 ? -3.778 16.350 14.938 1.00 31.74 157 PRO H N 1
ATOM 1189 C CA . PRO A 1 157 ? -2.545 16.447 14.151 1.00 29.26 157 PRO H CA 1
ATOM 1190 C C . PRO A 1 157 ? -2.242 17.827 13.588 1.00 32.39 157 PRO H C 1
ATOM 1191 O O . PRO A 1 157 ? -3.061 18.737 13.666 1.00 30.20 157 PRO H O 1
ATOM 1195 N N . VAL A 1 158 ? -1.041 17.963 13.015 1.00 27.46 158 VAL H N 1
ATOM 1196 C CA . VAL A 1 158 ? -0.706 19.048 12.103 1.00 29.56 158 VAL H CA 1
ATOM 1197 C C . VAL A 1 158 ? -0.498 18.441 10.722 1.00 27.63 158 VAL H C 1
ATOM 1198 O O . VAL A 1 158 ? -0.157 17.264 10.578 1.00 30.32 158 VAL H O 1
ATOM 1202 N N . THR A 1 159 ? -0.653 19.269 9.700 1.00 28.84 159 THR H N 1
ATOM 1203 C CA . THR A 1 159 ? -0.188 18.920 8.368 1.00 29.80 159 THR H CA 1
ATOM 1204 C C . THR A 1 159 ? 0.869 19.922 7.937 1.00 29.50 159 THR H C 1
ATOM 1205 O O . THR A 1 159 ? 0.876 21.076 8.375 1.00 27.95 159 THR H O 1
ATOM 1209 N N . VAL A 1 160 ? 1.775 19.461 7.086 1.00 26.71 160 VAL H N 1
ATOM 1210 C CA . VAL A 1 160 ? 2.841 20.293 6.554 1.00 27.46 160 VAL H CA 1
ATOM 1211 C C . VAL A 1 160 ? 2.942 20.046 5.056 1.00 29.00 160 VAL H C 1
ATOM 1212 O O . VAL A 1 160 ? 2.992 18.893 4.617 1.00 26.57 160 VAL H O 1
ATOM 1216 N N . SER A 1 161 ? 2.975 21.125 4.284 1.00 29.37 161 SER H N 1
ATOM 1217 C CA . SER A 1 161 ? 3.309 21.085 2.872 1.00 29.99 161 SER H CA 1
ATOM 1218 C C . SER A 1 161 ? 4.474 22.027 2.635 1.00 25.40 161 SER H C 1
ATOM 1219 O O . SER A 1 161 ? 4.791 22.878 3.474 1.00 28.80 161 SER H O 1
ATOM 1222 N N . TRP A 1 162 ? 5.123 21.860 1.487 1.00 30.76 162 TRP H N 1
ATOM 1223 C CA . TRP A 1 162 ? 6.207 22.741 1.083 1.00 27.99 162 TRP H CA 1
ATOM 1224 C C . TRP A 1 162 ? 5.817 23.451 -0.203 1.00 25.51 162 TRP H C 1
ATOM 1225 O O . TRP A 1 162 ? 5.403 22.801 -1.174 1.00 29.24 162 TRP H O 1
ATOM 1236 N N . ASN A 1 163 ? 5.982 24.777 -0.211 1.00 28.55 163 ASN H N 1
ATOM 1237 C CA . ASN A 1 163 ? 5.690 25.605 -1.380 1.00 29.81 163 ASN H CA 1
ATOM 1238 C C . ASN A 1 163 ? 4.302 25.278 -1.930 1.00 36.12 163 ASN H C 1
ATOM 1239 O O . ASN A 1 163 ? 4.109 25.030 -3.124 1.00 31.22 163 ASN H O 1
ATOM 1244 N N . SER A 1 164 ? 3.328 25.251 -1.016 1.00 30.33 164 SER H N 1
ATOM 1245 C CA . SER A 1 164 ? 1.930 24.973 -1.344 1.00 33.65 164 SER H CA 1
ATOM 1246 C C . SER A 1 164 ? 1.787 23.656 -2.092 1.00 36.11 164 SER H C 1
ATOM 1247 O O . SER A 1 164 ? 0.944 23.517 -2.980 1.00 32.71 164 SER H O 1
ATOM 1250 N N . GLY A 1 165 ? 2.629 22.681 -1.751 1.00 28.30 165 GLY H N 1
ATOM 1251 C CA . GLY A 1 165 ? 2.547 21.379 -2.363 1.00 26.94 165 GLY H CA 1
ATOM 1252 C C . GLY A 1 165 ? 3.330 21.221 -3.646 1.00 31.10 165 GLY H C 1
ATOM 1253 O O . GLY A 1 165 ? 3.355 20.110 -4.201 1.00 32.32 165 GLY H O 1
ATOM 1254 N N . ALA A 1 166 ? 3.956 22.291 -4.147 1.00 29.02 166 ALA H N 1
ATOM 1255 C CA . ALA A 1 166 ? 4.754 22.165 -5.366 1.00 31.71 166 ALA H CA 1
ATOM 1256 C C . ALA A 1 166 ? 5.998 21.323 -5.134 1.00 37.68 166 ALA H C 1
ATOM 1257 O O . ALA A 1 166 ? 6.530 20.722 -6.074 1.00 34.22 166 ALA H O 1
ATOM 1259 N N . LEU A 1 167 ? 6.477 21.268 -3.899 1.00 31.70 167 LEU H N 1
ATOM 1260 C CA . LEU A 1 167 ? 7.678 20.512 -3.556 1.00 31.46 167 LEU H CA 1
ATOM 1261 C C . LEU A 1 167 ? 7.250 19.284 -2.763 1.00 33.69 167 LEU H C 1
ATOM 1262 O O . LEU A 1 167 ? 6.799 19.402 -1.619 1.00 32.97 167 LEU H O 1
ATOM 1267 N N . THR A 1 168 ? 7.347 18.108 -3.386 1.00 33.06 168 THR H N 1
ATOM 1268 C CA . THR A 1 168 ? 7.028 16.851 -2.718 1.00 36.79 168 THR H CA 1
ATOM 1269 C C . THR A 1 168 ? 8.169 15.848 -2.761 1.00 38.53 168 THR H C 1
ATOM 1270 O O . THR A 1 168 ? 8.306 15.042 -1.834 1.00 34.55 168 THR H O 1
ATOM 1274 N N . SER A 1 169 ? 8.976 15.861 -3.816 1.00 42.52 169 SER H N 1
ATOM 1275 C CA . SER A 1 169 ? 10.133 14.981 -3.876 1.00 41.02 169 SER H CA 1
ATOM 1276 C C . SER A 1 169 ? 11.111 15.343 -2.765 1.00 31.58 169 SER H C 1
ATOM 1277 O O . SER A 1 169 ? 11.431 16.516 -2.568 1.00 35.88 169 SER H O 1
ATOM 1280 N N . GLY A 1 170 ? 11.553 14.336 -2.011 1.00 35.57 170 GLY H N 1
ATOM 1281 C CA . GLY A 1 170 ? 12.546 14.542 -0.973 1.00 33.53 170 GLY H CA 1
ATOM 1282 C C . GLY A 1 170 ? 12.007 15.027 0.357 1.00 33.22 170 GLY H C 1
ATOM 1283 O O . GLY A 1 170 ? 12.800 15.276 1.274 1.00 33.39 170 GLY H O 1
ATOM 1284 N N . VAL A 1 171 ? 10.697 15.168 0.493 1.00 30.78 171 VAL H N 1
ATOM 1285 C CA . VAL A 1 171 ? 10.090 15.634 1.733 1.00 27.74 171 VAL H CA 1
ATOM 1286 C C . VAL A 1 171 ? 9.947 14.459 2.688 1.00 32.68 171 VAL H C 1
ATOM 1287 O O . VAL A 1 171 ? 9.478 13.382 2.301 1.00 33.44 171 VAL H O 1
ATOM 1291 N N . HIS A 1 172 ? 10.361 14.660 3.936 1.00 28.40 172 HIS H N 1
ATOM 1292 C CA . HIS A 1 172 ? 10.064 13.738 5.024 1.00 29.38 172 HIS H CA 1
ATOM 1293 C C . HIS A 1 172 ? 9.463 14.536 6.166 1.00 31.08 172 HIS H C 1
ATOM 1294 O O . HIS A 1 172 ? 10.138 15.393 6.749 1.00 28.73 172 HIS H O 1
ATOM 1301 N N . THR A 1 173 ? 8.204 14.253 6.489 1.00 26.71 173 THR H N 1
ATOM 1302 C CA . THR A 1 173 ? 7.539 14.856 7.636 1.00 28.53 173 THR H CA 1
ATOM 1303 C C . THR A 1 173 ? 7.456 13.788 8.716 1.00 29.04 173 THR H C 1
ATOM 1304 O O . THR A 1 173 ? 6.804 12.755 8.525 1.00 31.52 173 THR H O 1
ATOM 1308 N N . PHE A 1 174 ? 8.138 14.020 9.828 1.00 25.85 174 PHE H N 1
ATOM 1309 C CA . PHE A 1 174 ? 8.285 12.980 10.821 1.00 22.67 174 PHE H CA 1
ATOM 1310 C C . PHE A 1 174 ? 7.030 12.831 11.663 1.00 25.81 174 PHE H C 1
ATOM 1311 O O . PHE A 1 174 ? 6.253 13.774 11.812 1.00 29.55 174 PHE H O 1
ATOM 1319 N N . PRO A 1 175 ? 6.821 11.646 12.220 1.00 26.30 175 PRO H N 1
ATOM 1320 C CA . PRO A 1 175 ? 5.795 11.484 13.258 1.00 26.84 175 PRO H CA 1
ATOM 1321 C C . PRO A 1 175 ? 6.043 12.432 14.416 1.00 29.72 175 PRO H C 1
ATOM 1322 O O . PRO A 1 175 ? 7.191 12.676 14.809 1.00 31.41 175 PRO H O 1
ATOM 1326 N N . ALA A 1 176 ? 4.953 12.952 14.977 1.00 25.55 176 ALA H N 1
ATOM 1327 C CA . ALA A 1 176 ? 5.085 13.809 16.144 1.00 26.90 176 ALA H CA 1
ATOM 1328 C C . ALA A 1 176 ? 5.622 13.019 17.334 1.00 31.14 176 ALA H C 1
ATOM 1329 O O . ALA A 1 176 ? 5.400 11.811 17.462 1.00 29.25 176 ALA H O 1
ATOM 1331 N N . VAL A 1 177 ? 6.343 13.714 18.207 1.00 25.10 177 VAL H N 1
ATOM 1332 C CA . VAL A 1 177 ? 6.743 13.162 19.497 1.00 26.49 177 VAL H CA 1
ATOM 1333 C C . VAL A 1 177 ? 6.033 13.960 20.578 1.00 25.28 177 VAL H C 1
ATOM 1334 O O . VAL A 1 177 ? 5.790 15.161 20.431 1.00 31.50 177 VAL H O 1
ATOM 1338 N N . LEU A 1 178 ? 5.672 13.272 21.659 1.00 27.86 178 LEU H N 1
ATOM 1339 C CA . LEU A 1 178 ? 5.080 13.902 22.835 1.00 24.31 178 LEU H CA 1
ATOM 1340 C C . LEU A 1 178 ? 6.198 14.377 23.765 1.00 25.40 178 LEU H C 1
ATOM 1341 O O . LEU A 1 178 ? 6.996 13.566 24.243 1.00 28.26 178 LEU H O 1
ATOM 1346 N N . GLN A 1 179 ? 6.244 15.680 24.026 1.00 30.45 179 GLN H N 1
ATOM 1347 C CA . GLN A 1 179 ? 7.287 16.249 24.865 1.00 29.95 179 GLN H CA 1
ATOM 1348 C C . GLN A 1 179 ? 6.921 16.120 26.337 1.00 31.26 179 GLN H C 1
ATOM 1349 O O . GLN A 1 179 ? 5.769 15.870 26.693 1.00 26.59 179 GLN H O 1
ATOM 1355 N N . SER A 1 180 ? 7.921 16.327 27.208 1.00 30.25 180 SER H N 1
ATOM 1356 C CA . SER A 1 180 ? 7.670 16.231 28.647 1.00 36.19 180 SER H CA 1
ATOM 1357 C C . SER A 1 180 ? 6.622 17.234 29.118 1.00 32.00 180 SER H C 1
ATOM 1358 O O . SER A 1 180 ? 6.010 17.029 30.170 1.00 33.11 180 SER H O 1
ATOM 1361 N N . SER A 1 181 ? 6.410 18.311 28.360 1.00 33.65 181 SER H N 1
ATOM 1362 C CA . SER A 1 181 ? 5.384 19.308 28.628 1.00 32.73 181 SER H CA 1
ATOM 1363 C C . SER A 1 181 ? 3.980 18.831 28.290 1.00 32.10 181 SER H C 1
ATOM 1364 O O . SER A 1 181 ? 3.018 19.545 28.589 1.00 32.85 181 SER H O 1
ATOM 1367 N N . GLY A 1 182 ? 3.838 17.667 27.666 1.00 31.85 182 GLY H N 1
ATOM 1368 C CA . GLY A 1 182 ? 2.543 17.215 27.202 1.00 30.95 182 GLY H CA 1
ATOM 1369 C C . GLY A 1 182 ? 2.100 17.813 25.888 1.00 31.06 182 GLY H C 1
ATOM 1370 O O . GLY A 1 182 ? 0.971 17.540 25.449 1.00 31.12 182 GLY H O 1
ATOM 1371 N N . LEU A 1 183 ? 2.938 18.627 25.254 1.00 26.11 183 LEU H N 1
ATOM 1372 C CA . LEU A 1 183 ? 2.674 19.169 23.930 1.00 24.76 183 LEU H CA 1
ATOM 1373 C C . LEU A 1 183 ? 3.469 18.380 22.897 1.00 27.29 183 LEU H C 1
ATOM 1374 O O . LEU A 1 183 ? 4.513 17.805 23.203 1.00 29.09 183 LEU H O 1
ATOM 1379 N N . TYR A 1 184 ? 2.971 18.365 21.671 1.00 26.76 184 TYR H N 1
ATOM 1380 C CA . TYR A 1 184 ? 3.618 17.626 20.599 1.00 27.95 184 TYR H CA 1
ATOM 1381 C C . TYR A 1 184 ? 4.629 18.499 19.862 1.00 24.85 184 TYR H C 1
ATOM 1382 O O . TYR A 1 184 ? 4.565 19.730 19.876 1.00 26.77 184 TYR H O 1
ATOM 1391 N N . SER A 1 185 ? 5.571 17.835 19.200 1.00 24.36 185 SER H N 1
ATOM 1392 C CA . SER A 1 185 ? 6.492 18.531 18.324 1.00 27.72 185 SER H CA 1
ATOM 1393 C C . SER A 1 185 ? 6.812 17.614 17.163 1.00 24.33 185 SER H C 1
ATOM 1394 O O . SER A 1 185 ? 6.845 16.396 17.326 1.00 28.94 185 SER H O 1
ATOM 1397 N N . LEU A 1 186 ? 7.065 18.207 15.998 1.00 26.63 186 LEU H N 1
ATOM 1398 C CA . LEU A 1 186 ? 7.589 17.435 14.883 1.00 29.56 186 LEU H CA 1
ATOM 1399 C C . LEU A 1 186 ? 8.383 18.348 13.968 1.00 27.95 186 LEU H C 1
ATOM 1400 O O . LEU A 1 186 ? 8.233 19.574 13.996 1.00 28.60 186 LEU H O 1
ATOM 1405 N N . SER A 1 187 ? 9.200 17.722 13.125 1.00 28.10 187 SER H N 1
ATOM 1406 C CA . SER A 1 187 ? 9.941 18.408 12.084 1.00 27.45 187 SER H CA 1
ATOM 1407 C C . SER A 1 187 ? 9.527 17.869 10.724 1.00 24.13 187 SER H C 1
ATOM 1408 O O . SER A 1 187 ? 9.169 16.691 10.579 1.00 27.20 187 SER H O 1
ATOM 1411 N N . SER A 1 188 ? 9.566 18.752 9.735 1.00 23.40 188 SER H N 1
ATOM 1412 C CA . SER A 1 188 ? 9.453 18.385 8.332 1.00 27.20 188 SER H CA 1
ATOM 1413 C C . SER A 1 188 ? 10.719 18.856 7.634 1.00 26.39 188 SER H C 1
ATOM 1414 O O . SER A 1 188 ? 11.119 20.013 7.795 1.00 27.95 188 SER H O 1
ATOM 1417 N N . VAL A 1 189 ? 11.320 17.982 6.837 1.00 25.08 189 VAL H N 1
ATOM 1418 C CA . VAL A 1 189 ? 12.581 18.288 6.169 1.00 24.56 189 VAL H CA 1
ATOM 1419 C C . VAL A 1 189 ? 12.452 17.963 4.692 1.00 25.99 189 VAL H C 1
ATOM 1420 O O . VAL A 1 189 ? 11.606 17.172 4.271 1.00 28.31 189 VAL H O 1
ATOM 1424 N N . VAL A 1 190 ? 13.339 18.561 3.905 1.00 26.13 190 VAL H N 1
ATOM 1425 C CA . VAL A 1 190 ? 13.395 18.272 2.481 1.00 26.87 190 VAL H CA 1
ATOM 1426 C C . VAL A 1 190 ? 14.837 18.446 2.024 1.00 27.97 190 VAL H C 1
ATOM 1427 O O . VAL A 1 190 ? 15.572 19.283 2.556 1.00 29.10 190 VAL H O 1
ATOM 1431 N N . THR A 1 191 ? 15.268 17.603 1.097 1.00 28.22 191 THR H N 1
ATOM 1432 C CA . THR A 1 191 ? 16.571 17.790 0.475 1.00 28.52 191 THR H CA 1
ATOM 1433 C C . THR A 1 191 ? 16.368 18.384 -0.908 1.00 29.87 191 THR H C 1
ATOM 1434 O O . THR A 1 191 ? 15.429 18.011 -1.618 1.00 32.34 191 THR H O 1
ATOM 1438 N N . VAL A 1 192 ? 17.235 19.326 -1.266 1.00 30.03 192 VAL H N 1
ATOM 1439 C CA . VAL A 1 192 ? 17.115 20.092 -2.506 1.00 29.71 192 VAL H CA 1
ATOM 1440 C C . VAL A 1 192 ? 18.507 20.278 -3.087 1.00 27.44 192 VAL H C 1
ATOM 1441 O O . VAL A 1 192 ? 19.511 20.176 -2.370 1.00 30.98 192 VAL H O 1
ATOM 1445 N N . PRO A 1 193 ? 18.603 20.565 -4.385 1.00 35.57 193 PRO H N 1
ATOM 1446 C CA . PRO A 1 193 ? 19.916 20.907 -4.957 1.00 32.37 193 PRO H CA 1
ATOM 1447 C C . PRO A 1 193 ? 20.471 22.160 -4.293 1.00 33.27 193 PRO H C 1
ATOM 1448 O O . PRO A 1 193 ? 19.761 23.156 -4.124 1.00 42.29 193 PRO H O 1
ATOM 1452 N N . SER A 1 194 ? 21.753 22.108 -3.920 1.00 33.81 194 SER H N 1
ATOM 1453 C CA . SER A 1 194 ? 22.378 23.273 -3.292 1.00 41.07 194 SER H CA 1
ATOM 1454 C C . SER A 1 194 ? 22.326 24.501 -4.189 1.00 50.58 194 SER H C 1
ATOM 1455 O O . SER A 1 194 ? 22.374 25.631 -3.689 1.00 48.71 194 SER H O 1
ATOM 1458 N N . SER A 1 195 ? 22.236 24.307 -5.509 1.00 47.94 195 SER H N 1
ATOM 1459 C CA . SER A 1 195 ? 22.175 25.444 -6.418 1.00 44.39 195 SER H CA 1
ATOM 1460 C C . SER A 1 195 ? 20.858 26.194 -6.309 1.00 51.99 195 SER H C 1
ATOM 1461 O O . SER A 1 195 ? 20.797 27.372 -6.673 1.00 52.60 195 SER H O 1
ATOM 1464 N N . SER A 1 196 ? 19.808 25.542 -5.817 1.00 49.53 196 SER H N 1
ATOM 1465 C CA . SER A 1 196 ? 18.518 26.198 -5.695 1.00 46.13 196 SER H CA 1
ATOM 1466 C C . SER A 1 196 ? 18.430 27.107 -4.478 1.00 46.00 196 SER H C 1
ATOM 1467 O O . SER A 1 196 ? 17.470 27.877 -4.378 1.00 60.70 196 SER H O 1
ATOM 1470 N N . LEU A 1 197 ? 19.393 27.037 -3.559 1.00 50.44 197 LEU H N 1
ATOM 1471 C CA . LEU A 1 197 ? 19.311 27.826 -2.335 1.00 43.06 197 LEU H CA 1
ATOM 1472 C C . LEU A 1 197 ? 19.299 29.317 -2.650 1.00 62.71 197 LEU H C 1
ATOM 1473 O O . LEU A 1 197 ? 18.369 30.039 -2.275 1.00 58.95 197 LEU H O 1
ATOM 1478 N N . GLY A 1 198 ? 20.321 29.794 -3.361 1.00 70.59 198 GLY H N 1
ATOM 1479 C CA . GLY A 1 198 ? 20.378 31.203 -3.703 1.00 71.83 198 GLY H CA 1
ATOM 1480 C C . GLY A 1 198 ? 19.243 31.675 -4.589 1.00 66.97 198 GLY H C 1
ATOM 1481 O O . GLY A 1 198 ? 18.990 32.880 -4.661 1.00 79.62 198 GLY H O 1
ATOM 1482 N N . THR A 1 199 ? 18.537 30.757 -5.250 1.00 60.09 199 THR H N 1
ATOM 1483 C CA . THR A 1 199 ? 17.560 31.120 -6.269 1.00 49.73 199 THR H CA 1
ATOM 1484 C C . THR A 1 199 ? 16.120 30.839 -5.850 1.00 67.83 199 THR H C 1
ATOM 1485 O O . THR A 1 199 ? 15.291 31.756 -5.851 1.00 61.85 199 THR H O 1
ATOM 1489 N N . GLN A 1 200 ? 15.792 29.599 -5.484 1.00 64.84 200 GLN H N 1
ATOM 1490 C CA . GLN A 1 200 ? 14.413 29.219 -5.190 1.00 52.52 200 GLN H CA 1
ATOM 1491 C C . GLN A 1 200 ? 14.021 29.589 -3.760 1.00 47.06 200 GLN H C 1
ATOM 1492 O O . GLN A 1 200 ? 14.848 29.609 -2.843 1.00 48.00 200 GLN H O 1
ATOM 1498 N N . THR A 1 201 ? 12.737 29.869 -3.573 1.00 47.60 201 THR H N 1
ATOM 1499 C CA . THR A 1 201 ? 12.182 30.183 -2.263 1.00 38.07 201 THR H CA 1
ATOM 1500 C C . THR A 1 201 ? 11.557 28.935 -1.645 1.00 32.91 201 THR H C 1
ATOM 1501 O O . THR A 1 201 ? 10.878 28.171 -2.331 1.00 39.27 201 THR H O 1
ATOM 1505 N N . TYR A 1 202 ? 11.793 28.725 -0.347 1.00 34.47 202 TYR H N 1
ATOM 1506 C CA . TYR A 1 202 ? 11.249 27.567 0.357 1.00 39.58 202 TYR H CA 1
ATOM 1507 C C . TYR A 1 202 ? 10.397 28.014 1.539 1.00 37.80 202 TYR H C 1
ATOM 1508 O O . TYR A 1 202 ? 10.882 28.713 2.439 1.00 36.16 202 TYR H O 1
ATOM 1517 N N . ILE A 1 203 ? 9.135 27.588 1.542 1.00 33.94 203 ILE H N 1
ATOM 1518 C CA . ILE A 1 203 ? 8.167 27.934 2.574 1.00 32.13 203 ILE H CA 1
ATOM 1519 C C . ILE A 1 203 ? 7.443 26.661 2.996 1.00 33.55 203 ILE H C 1
ATOM 1520 O O . ILE A 1 203 ? 6.984 25.892 2.145 1.00 31.44 203 ILE H O 1
ATOM 1525 N N . CYS A 1 204 ? 7.363 26.421 4.300 1.00 33.33 204 CYS H N 1
ATOM 1526 C CA . CYS A 1 204 ? 6.583 25.305 4.818 1.00 31.29 204 CYS H CA 1
ATOM 1527 C C . CYS A 1 204 ? 5.211 25.819 5.230 1.00 33.41 204 CYS H C 1
ATOM 1528 O O . CYS A 1 204 ? 5.097 26.833 5.928 1.00 34.80 204 CYS H O 1
ATOM 1531 N N . ASN A 1 205 ? 4.181 25.130 4.774 1.00 29.62 205 ASN H N 1
ATOM 1532 C CA . ASN A 1 205 ? 2.798 25.500 5.047 1.00 28.95 205 ASN H CA 1
ATOM 1533 C C . ASN A 1 205 ? 2.275 24.562 6.123 1.00 28.11 205 ASN H C 1
ATOM 1534 O O . ASN A 1 205 ? 2.076 23.369 5.873 1.00 31.22 205 ASN H O 1
ATOM 1539 N N . VAL A 1 206 ? 2.051 25.104 7.314 1.00 29.46 206 VAL H N 1
ATOM 1540 C CA . VAL A 1 206 ? 1.682 24.326 8.491 1.00 26.16 206 VAL H CA 1
ATOM 1541 C C . VAL A 1 206 ? 0.234 24.629 8.844 1.00 30.27 206 VAL H C 1
ATOM 1542 O O . VAL A 1 206 ? -0.136 25.796 9.002 1.00 32.57 206 VAL H O 1
ATOM 1546 N N . ASN A 1 207 ? -0.578 23.586 8.982 1.00 27.71 207 ASN H N 1
ATOM 1547 C CA . ASN A 1 207 ? -1.980 23.752 9.336 1.00 30.53 207 ASN H CA 1
ATOM 1548 C C . ASN A 1 207 ? -2.269 22.951 10.601 1.00 35.70 207 ASN H C 1
ATOM 1549 O O . ASN A 1 207 ? -1.900 21.777 10.695 1.00 31.44 207 ASN H O 1
ATOM 1554 N N . HIS A 1 208 ? -2.900 23.590 11.589 1.00 32.63 208 HIS H N 1
ATOM 1555 C CA . HIS A 1 208 ? -3.321 22.899 12.812 1.00 27.41 208 HIS H CA 1
ATOM 1556 C C . HIS A 1 208 ? -4.815 23.152 12.972 1.00 33.13 208 HIS H C 1
ATOM 1557 O O . HIS A 1 208 ? -5.216 24.147 13.579 1.00 34.87 208 HIS H O 1
ATOM 1564 N N . LYS A 1 209 ? -5.620 22.245 12.428 1.00 30.86 209 LYS H N 1
ATOM 1565 C CA . LYS A 1 209 ? -7.070 22.437 12.446 1.00 35.99 209 LYS H CA 1
ATOM 1566 C C . LYS A 1 209 ? -7.667 22.590 13.844 1.00 32.70 209 LYS H C 1
ATOM 1567 O O . LYS A 1 209 ? -8.542 23.457 14.009 1.00 35.51 209 LYS H O 1
ATOM 1573 N N . PRO A 1 210 ? -7.259 21.830 14.871 1.00 38.33 210 PRO H N 1
ATOM 1574 C CA . PRO A 1 210 ? -7.941 21.956 16.173 1.00 38.62 210 PRO H CA 1
ATOM 1575 C C . PRO A 1 210 ? -7.865 23.342 16.785 1.00 37.58 210 PRO H C 1
ATOM 1576 O O . PRO A 1 210 ? -8.743 23.705 17.578 1.00 37.86 210 PRO H O 1
ATOM 1580 N N . SER A 1 211 ? -6.846 24.128 16.456 1.00 32.79 211 SER H N 1
ATOM 1581 C CA . SER A 1 211 ? -6.728 25.493 16.946 1.00 31.07 211 SER H CA 1
ATOM 1582 C C . SER A 1 211 ? -7.006 26.517 15.856 1.00 29.62 211 SER H C 1
ATOM 1583 O O . SER A 1 211 ? -6.825 27.716 16.086 1.00 40.90 211 SER H O 1
ATOM 1586 N N . ASN A 1 212 ? -7.412 26.066 14.667 1.00 39.67 212 ASN H N 1
ATOM 1587 C CA . ASN A 1 212 ? -7.624 26.948 13.519 1.00 49.15 212 ASN H CA 1
ATOM 1588 C C . ASN A 1 212 ? -6.389 27.809 13.254 1.00 48.43 212 ASN H C 1
ATOM 1589 O O . ASN A 1 212 ? -6.485 29.003 12.966 1.00 49.41 212 ASN H O 1
ATOM 1594 N N . THR A 1 213 ? -5.213 27.191 13.369 1.00 36.33 213 THR H N 1
ATOM 1595 C CA . THR A 1 213 ? -3.933 27.856 13.155 1.00 38.96 213 THR H CA 1
ATOM 1596 C C . THR A 1 213 ? -3.385 27.475 11.785 1.00 42.20 213 THR H C 1
ATOM 1597 O O . THR A 1 213 ? -3.394 26.296 11.415 1.00 39.43 213 THR H O 1
ATOM 1601 N N . LYS A 1 214 ? -2.932 28.477 11.032 1.00 38.55 214 LYS H N 1
ATOM 1602 C CA . LYS A 1 214 ? -2.235 28.284 9.766 1.00 40.72 214 LYS H CA 1
ATOM 1603 C C . LYS A 1 214 ? -1.022 29.196 9.769 1.00 40.82 214 LYS H C 1
ATOM 1604 O O . LYS A 1 214 ? -1.139 30.383 10.082 1.00 45.63 214 LYS H O 1
ATOM 1610 N N . VAL A 1 215 ? 0.141 28.643 9.445 1.00 33.82 215 VAL H N 1
ATOM 1611 C CA . VAL A 1 215 ? 1.385 29.404 9.412 1.00 33.82 215 VAL H CA 1
ATOM 1612 C C . VAL A 1 215 ? 2.133 29.025 8.142 1.00 36.74 215 VAL H C 1
ATOM 1613 O O . VAL A 1 215 ? 2.236 27.840 7.813 1.00 33.64 215 VAL H O 1
ATOM 1617 N N . ASP A 1 216 ? 2.631 30.028 7.416 1.00 36.31 216 ASP H N 1
ATOM 1618 C CA . ASP A 1 216 ? 3.530 29.821 6.283 1.00 38.16 216 ASP H CA 1
ATOM 1619 C C . ASP A 1 216 ? 4.884 30.418 6.656 1.00 49.69 216 ASP H C 1
ATOM 1620 O O . ASP A 1 216 ? 5.012 31.640 6.787 1.00 49.94 216 ASP H O 1
ATOM 1625 N N . LYS A 1 217 ? 5.894 29.562 6.828 1.00 39.34 217 LYS H N 1
ATOM 1626 C CA . LYS A 1 217 ? 7.191 29.968 7.354 1.00 31.70 217 LYS H CA 1
ATOM 1627 C C . LYS A 1 217 ? 8.239 29.906 6.247 1.00 38.81 217 LYS H C 1
ATOM 1628 O O . LYS A 1 217 ? 8.462 28.848 5.651 1.00 34.27 217 LYS H O 1
ATOM 1634 N N . ARG A 1 218 ? 8.889 31.031 5.983 1.00 36.06 218 ARG H N 1
ATOM 1635 C CA . ARG A 1 218 ? 9.976 31.049 5.014 1.00 34.12 218 ARG H CA 1
ATOM 1636 C C . ARG A 1 218 ? 11.232 30.449 5.637 1.00 35.10 218 ARG H C 1
ATOM 1637 O O . ARG A 1 218 ? 11.576 30.765 6.780 1.00 39.97 218 ARG H O 1
ATOM 1645 N N . VAL A 1 219 ? 11.917 29.579 4.897 1.00 37.76 219 VAL H N 1
ATOM 1646 C C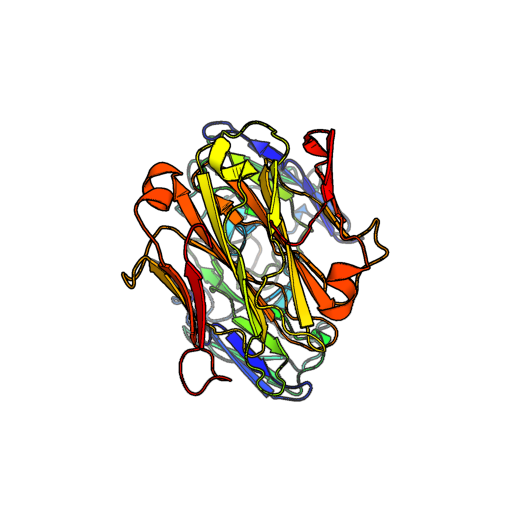A . VAL A 1 219 ? 13.164 28.974 5.369 1.00 33.70 219 VAL H CA 1
ATOM 1647 C C . VAL A 1 219 ? 14.282 29.448 4.452 1.00 35.95 219 VAL H C 1
ATOM 1648 O O . VAL A 1 219 ? 14.327 29.081 3.271 1.00 37.35 219 VAL H O 1
ATOM 1652 N N . GLU A 1 220 ? 15.183 30.255 4.993 1.00 46.83 220 GLU H N 1
ATOM 1653 C CA . GLU A 1 220 ? 16.257 30.839 4.218 1.00 46.43 220 GLU H CA 1
ATOM 1654 C C . GLU A 1 220 ? 17.604 30.473 4.820 1.00 44.48 220 GLU H C 1
ATOM 1655 O O . GLU A 1 220 ? 17.697 30.179 6.018 1.00 43.00 220 GLU H O 1
ATOM 1661 N N . PRO A 1 221 ? 18.669 30.494 4.020 1.00 44.19 221 PRO H N 1
ATOM 1662 C CA . PRO A 1 221 ? 20.012 30.496 4.610 1.00 43.83 221 PRO H CA 1
ATOM 1663 C C . PRO A 1 221 ? 20.136 31.670 5.570 1.00 45.50 221 PRO H C 1
ATOM 1664 O O . PRO A 1 221 ? 19.642 32.766 5.301 1.00 51.66 221 PRO H O 1
ATOM 1668 N N . LYS A 1 222 ? 20.772 31.428 6.709 1.00 48.80 222 LYS H N 1
ATOM 1669 C CA . LYS A 1 222 ? 20.837 32.456 7.736 1.00 57.40 222 LYS H CA 1
ATOM 1670 C C . LYS A 1 222 ? 21.992 33.419 7.467 1.00 64.13 222 LYS H C 1
ATOM 1671 O O . LYS A 1 222 ? 22.948 33.100 6.754 1.00 57.45 222 LYS H O 1
ATOM 1677 N N . SER A 1 223 ? 21.888 34.610 8.056 1.00 67.79 223 SER H N 1
ATOM 1678 C CA . SER A 1 223 ? 22.915 35.649 7.944 1.00 70.42 223 SER H CA 1
ATOM 1679 C C . SER A 1 223 ? 24.276 35.192 8.467 1.00 66.23 223 SER H C 1
ATOM 1680 O O . SER A 1 223 ? 25.318 35.711 8.056 1.00 66.54 223 SER H O 1
ATOM 1683 N N . ASP B 2 1 ? 4.901 -12.462 36.667 1.00 45.22 1 ASP L N 1
ATOM 1684 C CA . ASP B 2 1 ? 3.588 -12.399 36.021 1.00 43.30 1 ASP L CA 1
ATOM 1685 C C . ASP B 2 1 ? 3.607 -13.062 34.651 1.00 39.47 1 ASP L C 1
ATOM 1686 O O . ASP B 2 1 ? 4.661 -13.500 34.177 1.00 41.93 1 ASP L O 1
ATOM 1691 N N . ILE B 2 2 ? 2.432 -13.139 34.018 1.00 51.23 2 ILE L N 1
ATOM 1692 C CA . ILE B 2 2 ? 2.355 -13.683 32.666 1.00 47.18 2 ILE L CA 1
ATOM 1693 C C . ILE B 2 2 ? 3.246 -12.862 31.746 1.00 45.96 2 ILE L C 1
ATOM 1694 O O . ILE B 2 2 ? 3.219 -11.625 31.761 1.00 48.57 2 ILE L O 1
ATOM 1699 N N . GLN B 2 3 ? 4.063 -13.552 30.961 1.00 42.40 3 GLN L N 1
ATOM 1700 C CA . GLN B 2 3 ? 4.949 -12.927 29.994 1.00 48.13 3 GLN L CA 1
ATOM 1701 C C . GLN B 2 3 ? 4.771 -13.629 28.661 1.00 48.20 3 GLN L C 1
ATOM 1702 O O . GLN B 2 3 ? 4.688 -14.859 28.608 1.00 43.32 3 GLN L O 1
ATOM 1708 N N . VAL B 2 4 ? 4.683 -12.844 27.589 1.00 38.03 4 VAL L N 1
ATOM 1709 C CA . VAL B 2 4 ? 4.689 -13.364 26.227 1.00 39.46 4 VAL L CA 1
ATOM 1710 C C . VAL B 2 4 ? 5.731 -12.568 25.465 1.00 37.91 4 VAL L C 1
ATOM 1711 O O . VAL B 2 4 ? 5.632 -11.339 25.378 1.00 43.14 4 VAL L O 1
ATOM 1715 N N . THR B 2 5 ? 6.749 -13.251 24.954 1.00 48.48 5 THR L N 1
ATOM 1716 C CA . THR B 2 5 ? 7.887 -12.577 24.347 1.00 47.59 5 THR L CA 1
ATOM 1717 C C . THR B 2 5 ? 8.152 -13.156 22.967 1.00 46.31 5 THR L C 1
ATOM 1718 O O . THR B 2 5 ? 8.070 -14.371 22.767 1.00 52.73 5 THR L O 1
ATOM 1722 N N . GLN B 2 6 ? 8.457 -12.280 22.015 1.00 42.38 6 GLN L N 1
ATOM 1723 C CA . GLN B 2 6 ? 8.697 -12.678 20.638 1.00 40.79 6 GLN L CA 1
ATOM 1724 C C . GLN B 2 6 ? 10.143 -12.385 20.262 1.00 34.42 6 GLN L C 1
ATOM 1725 O O . GLN B 2 6 ? 10.751 -11.435 20.767 1.00 42.14 6 GLN L O 1
ATOM 1731 N N . SER B 2 7 ? 10.689 -13.215 19.376 1.00 38.77 7 SER L N 1
ATOM 1732 C CA . SER B 2 7 ? 12.044 -13.009 18.875 1.00 46.27 7 SER L CA 1
ATOM 1733 C C . SER B 2 7 ? 12.102 -13.389 17.400 1.00 40.51 7 SER L C 1
ATOM 1734 O O . SER B 2 7 ? 11.456 -14.363 16.985 1.00 44.33 7 SER L O 1
ATOM 1737 N N . PRO B 2 8 ? 12.840 -12.625 16.574 1.00 41.38 8 PRO L N 1
ATOM 1738 C CA . PRO B 2 8 ? 13.482 -11.367 16.969 1.00 40.61 8 PRO L CA 1
ATOM 1739 C C . PRO B 2 8 ? 12.450 -10.236 17.071 1.00 38.11 8 PRO L C 1
ATOM 1740 O O . PRO B 2 8 ? 11.306 -10.456 16.713 1.00 41.71 8 PRO L O 1
ATOM 1744 N N . SER B 2 9 ? 12.856 -9.066 17.571 1.00 45.44 9 SER L N 1
ATOM 1745 C CA . SER B 2 9 ? 11.963 -7.913 17.576 1.00 45.46 9 SER L CA 1
ATOM 1746 C C . SER B 2 9 ? 11.704 -7.406 16.162 1.00 44.46 9 SER L C 1
ATOM 1747 O O . SER B 2 9 ? 10.614 -6.901 15.868 1.00 36.20 9 SER L O 1
ATOM 1750 N N . SER B 2 10 ? 12.685 -7.529 15.276 1.00 42.42 10 SER L N 1
ATOM 1751 C CA . SER B 2 10 ? 12.496 -7.104 13.901 1.00 35.21 10 SER L CA 1
ATOM 1752 C C . SER B 2 10 ? 13.347 -7.975 12.994 1.00 40.54 10 SER L C 1
ATOM 1753 O O . SER B 2 10 ? 14.356 -8.543 13.422 1.00 38.93 10 SER L O 1
ATOM 1756 N N . LEU B 2 11 ? 12.922 -8.088 11.740 1.00 36.47 11 LEU L N 1
ATOM 1757 C CA . LEU B 2 11 ? 13.700 -8.805 10.744 1.00 47.12 11 LEU L CA 1
ATOM 1758 C C . LEU B 2 11 ? 13.377 -8.252 9.365 1.00 38.78 11 LEU L C 1
ATOM 1759 O O . LEU B 2 11 ? 12.279 -7.742 9.117 1.00 38.44 11 LEU L O 1
ATOM 1764 N N . SER B 2 12 ? 14.350 -8.350 8.471 1.00 38.67 12 SER L N 1
ATOM 1765 C CA . SER B 2 12 ? 14.192 -7.899 7.101 1.00 35.47 12 SER L CA 1
ATOM 1766 C C . SER B 2 12 ? 14.215 -9.096 6.171 1.00 41.95 12 SER L C 1
ATOM 1767 O O . SER B 2 12 ? 14.891 -10.091 6.439 1.00 43.28 12 SER L O 1
ATOM 1770 N N . ALA B 2 13 ? 13.478 -8.987 5.071 1.00 35.74 13 ALA L N 1
ATOM 1771 C CA . ALA B 2 13 ? 13.456 -10.067 4.100 1.00 48.49 13 ALA L CA 1
ATOM 1772 C C . ALA B 2 13 ? 13.129 -9.510 2.724 1.00 42.10 13 ALA L C 1
ATOM 1773 O O . ALA B 2 13 ? 12.530 -8.441 2.588 1.00 36.57 13 ALA L O 1
ATOM 1775 N N . PHE B 2 14 ? 13.556 -10.241 1.700 1.00 40.55 14 PHE L N 1
ATOM 1776 C CA . PHE B 2 14 ? 13.193 -9.926 0.331 1.00 41.58 14 PHE L CA 1
ATOM 1777 C C . PHE B 2 14 ? 11.862 -10.577 -0.006 1.00 40.73 14 PHE L C 1
ATOM 1778 O O . PHE B 2 14 ? 11.496 -11.605 0.566 1.00 46.51 14 PHE L O 1
ATOM 1786 N N . VAL B 2 15 ? 11.138 -9.969 -0.938 1.00 38.11 15 VAL L N 1
ATOM 1787 C CA . VAL B 2 15 ? 9.952 -10.607 -1.498 1.00 46.52 15 VAL L CA 1
ATOM 1788 C C . VAL B 2 15 ? 10.359 -11.965 -2.051 1.00 58.52 15 VAL L C 1
ATOM 1789 O O . VAL B 2 15 ? 11.126 -12.047 -3.015 1.00 60.36 15 VAL L O 1
ATOM 1793 N N . GLY B 2 16 ? 9.870 -13.035 -1.428 1.00 59.77 16 GLY L N 1
ATOM 1794 C CA . GLY B 2 16 ? 10.232 -14.392 -1.785 1.00 52.76 16 GLY L CA 1
ATOM 1795 C C . GLY B 2 16 ? 11.007 -15.134 -0.719 1.00 58.85 16 GLY L C 1
ATOM 1796 O O . GLY B 2 16 ? 11.142 -16.359 -0.820 1.00 64.02 16 GLY L O 1
ATOM 1797 N N . ASP B 2 17 ? 11.520 -14.442 0.297 1.00 51.59 17 ASP L N 1
ATOM 1798 C CA . ASP B 2 17 ? 12.272 -15.089 1.359 1.00 53.14 17 ASP L CA 1
ATOM 1799 C C . ASP B 2 17 ? 11.362 -15.936 2.248 1.00 62.07 17 ASP L C 1
ATOM 1800 O O . ASP B 2 17 ? 10.131 -15.909 2.151 1.00 59.10 17 ASP L O 1
ATOM 1805 N N . ARG B 2 18 ? 11.999 -16.679 3.147 1.00 60.73 18 ARG L N 1
ATOM 1806 C CA . ARG B 2 18 ? 11.316 -17.486 4.145 1.00 62.26 18 ARG L CA 1
ATOM 1807 C C . ARG B 2 18 ? 11.630 -16.932 5.527 1.00 61.49 18 ARG L C 1
ATOM 1808 O O . ARG B 2 18 ? 12.799 -16.717 5.863 1.00 54.54 18 ARG L O 1
ATOM 1816 N N . VAL B 2 19 ? 10.588 -16.720 6.327 1.00 49.60 19 VAL L N 1
ATOM 1817 C CA . VAL B 2 19 ? 10.677 -15.966 7.570 1.00 55.97 19 VAL L CA 1
ATOM 1818 C C . VAL B 2 19 ? 10.154 -16.827 8.715 1.00 49.98 19 VAL L C 1
ATOM 1819 O O . VAL B 2 19 ? 9.194 -17.580 8.539 1.00 52.07 19 VAL L O 1
ATOM 1823 N N . THR B 2 20 ? 10.781 -16.721 9.890 1.00 47.74 20 THR L N 1
ATOM 1824 C CA . THR B 2 20 ? 10.294 -17.444 11.060 1.00 56.25 20 THR L CA 1
ATOM 1825 C C . THR B 2 20 ? 10.336 -16.561 12.301 1.00 59.41 20 THR L C 1
ATOM 1826 O O . THR B 2 20 ? 11.388 -16.012 12.645 1.00 50.11 20 THR L O 1
ATOM 1830 N N . ILE B 2 21 ? 9.189 -16.439 12.973 1.00 48.15 21 ILE L N 1
ATOM 1831 C CA . ILE B 2 21 ? 9.055 -15.654 14.196 1.00 44.06 21 ILE L CA 1
ATOM 1832 C C . ILE B 2 21 ? 8.844 -16.607 15.365 1.00 36.42 21 ILE L C 1
ATOM 1833 O O . ILE B 2 21 ? 8.106 -17.587 15.246 1.00 48.01 21 ILE L O 1
ATOM 1838 N N . THR B 2 22 ? 9.476 -16.310 16.497 1.00 52.91 22 THR L N 1
ATOM 1839 C CA . THR B 2 22 ? 9.396 -17.142 17.691 1.00 51.90 22 THR L CA 1
ATOM 1840 C C . THR B 2 22 ? 8.546 -16.463 18.756 1.00 48.95 22 THR L C 1
ATOM 1841 O O . THR B 2 22 ? 8.657 -15.252 18.972 1.00 51.54 22 THR L O 1
ATOM 1845 N N . CYS B 2 23 ? 7.716 -17.252 19.435 1.00 47.24 23 CYS L N 1
ATOM 1846 C CA . CYS B 2 23 ? 6.885 -16.764 20.527 1.00 48.88 23 CYS L CA 1
ATOM 1847 C C . CYS B 2 23 ? 7.140 -17.609 21.769 1.00 46.76 23 CYS L C 1
ATOM 1848 O O . CYS B 2 23 ? 6.989 -18.834 21.735 1.00 41.71 23 CYS L O 1
ATOM 1851 N N . ARG B 2 24 ? 7.549 -16.955 22.852 1.00 43.97 24 ARG L N 1
ATOM 1852 C CA A ARG B 2 24 ? 7.709 -17.588 24.155 0.52 46.27 24 ARG L CA 1
ATOM 1853 C CA B ARG B 2 24 ? 7.704 -17.591 24.153 0.48 46.28 24 ARG L CA 1
ATOM 1854 C C . ARG B 2 24 ? 6.639 -17.020 25.080 1.00 46.83 24 ARG L C 1
ATOM 1855 O O . ARG B 2 24 ? 6.615 -15.810 25.335 1.00 48.18 24 ARG L O 1
ATOM 1870 N N . ALA B 2 25 ? 5.759 -17.887 25.574 1.00 40.37 25 ALA L N 1
ATOM 1871 C CA . ALA B 2 25 ? 4.604 -17.454 26.348 1.00 45.37 25 ALA L CA 1
ATOM 1872 C C . ALA B 2 25 ? 4.440 -18.305 27.599 1.00 41.83 25 ALA L C 1
ATOM 1873 O O . ALA B 2 25 ? 4.466 -19.538 27.515 1.00 43.74 25 ALA L O 1
ATOM 1875 N N . SER B 2 26 ? 4.239 -17.646 28.747 1.00 39.95 26 SER L N 1
ATOM 1876 C CA . SER B 2 26 ? 3.822 -18.337 29.966 1.00 32.73 26 SER L CA 1
ATOM 1877 C C . SER B 2 26 ? 2.744 -19.359 29.634 1.00 46.96 26 SER L C 1
ATOM 1878 O O . SER B 2 26 ? 1.840 -19.076 28.842 1.00 38.89 26 SER L O 1
ATOM 1881 N N . GLN B 2 27 ? 2.862 -20.558 30.216 1.00 40.41 27 GLN L N 1
ATOM 1882 C CA . GLN B 2 27 ? 1.956 -21.654 29.872 1.00 46.73 27 GLN L CA 1
ATOM 1883 C C . GLN B 2 27 ? 0.503 -21.222 30.026 1.00 40.76 27 GLN L C 1
ATOM 1884 O O . GLN B 2 27 ? 0.114 -20.663 31.055 1.00 37.73 27 GLN L O 1
ATOM 1890 N N . GLY B 2 28 ? -0.289 -21.468 28.989 1.00 41.49 28 GLY L N 1
ATOM 1891 C CA . GLY B 2 28 ? -1.640 -20.970 28.907 1.00 42.45 28 GLY L CA 1
ATOM 1892 C C . GLY B 2 28 ? -2.676 -22.034 29.202 1.00 49.94 28 GLY L C 1
ATOM 1893 O O . GLY B 2 28 ? -2.392 -23.069 29.815 1.00 46.39 28 GLY L O 1
ATOM 1894 N N . LEU B 2 29 ? -3.905 -21.772 28.754 1.00 41.28 29 LEU L N 1
ATOM 1895 C CA . LEU B 2 29 ? -5.006 -22.696 29.008 1.00 42.31 29 LEU L CA 1
ATOM 1896 C C . LEU B 2 29 ? -4.937 -23.929 28.114 1.00 41.69 29 LEU L C 1
ATOM 1897 O O . LEU B 2 29 ? -5.232 -25.035 28.576 1.00 36.85 29 LEU L O 1
ATOM 1902 N N . THR B 2 30 ? -4.539 -23.766 26.840 1.00 38.33 30 THR L N 1
ATOM 1903 C CA . THR B 2 30 ? -4.738 -24.797 25.818 1.00 45.15 30 THR L CA 1
ATOM 1904 C C . THR B 2 30 ? -3.501 -25.235 25.038 1.00 56.08 30 THR L C 1
ATOM 1905 O O . THR B 2 30 ? -3.633 -26.098 24.160 1.00 65.16 30 THR L O 1
ATOM 1909 N N . SER B 2 31 ? -2.337 -24.640 25.264 1.00 44.44 31 SER L N 1
ATOM 1910 C CA . SER B 2 31 ? -1.126 -24.948 24.496 1.00 61.17 31 SER L CA 1
ATOM 1911 C C . SER B 2 31 ? -1.280 -24.694 22.990 1.00 56.20 31 SER L C 1
ATOM 1912 O O . SER B 2 31 ? -0.430 -25.127 22.198 1.00 46.58 31 SER L O 1
ATOM 1915 N N . PHE B 2 32 ? -2.352 -24.030 22.563 1.00 52.95 32 PHE L N 1
ATOM 1916 C CA . PHE B 2 32 ? -2.409 -23.467 21.226 1.00 47.73 32 PHE L CA 1
ATOM 1917 C C . PHE B 2 32 ? -1.867 -22.040 21.269 1.00 34.49 32 PHE L C 1
ATOM 1918 O O . PHE B 2 32 ? -1.487 -21.525 22.329 1.00 39.80 32 PHE L O 1
ATOM 1926 N N . ILE B 2 33 ? -1.835 -21.387 20.104 1.00 42.59 33 ILE L N 1
ATOM 1927 C CA . ILE B 2 33 ? -1.366 -20.009 20.004 1.00 41.98 33 ILE L CA 1
ATOM 1928 C C . ILE B 2 33 ? -2.066 -19.325 18.834 1.00 34.67 33 ILE L C 1
ATOM 1929 O O . ILE B 2 33 ? -2.492 -19.970 17.872 1.00 38.67 33 ILE L O 1
ATOM 1934 N N . ASN B 2 34 ? -2.186 -18.002 18.925 1.00 37.89 34 ASN L N 1
ATOM 1935 C CA . ASN B 2 34 ? -2.770 -17.193 17.869 1.00 36.98 34 ASN L CA 1
ATOM 1936 C C . ASN B 2 34 ? -1.758 -16.175 17.370 1.00 27.47 34 ASN L C 1
ATOM 1937 O O . ASN B 2 34 ? -0.951 -15.649 18.145 1.00 34.57 34 ASN L O 1
ATOM 1942 N N . TRP B 2 35 ? -1.827 -15.891 16.074 1.00 37.40 35 TRP L N 1
ATOM 1943 C CA . TRP B 2 35 ? -1.000 -14.881 15.431 1.00 38.54 35 TRP L CA 1
ATOM 1944 C C . TRP B 2 35 ? -1.890 -13.838 14.771 1.00 32.55 35 TRP L C 1
ATOM 1945 O O . TRP B 2 35 ? -2.900 -14.173 14.148 1.00 35.78 35 TRP L O 1
ATOM 1956 N N . TYR B 2 36 ? -1.503 -12.571 14.912 1.00 35.25 36 TYR L N 1
ATOM 1957 C CA . TYR B 2 36 ? -2.214 -11.465 14.293 1.00 30.53 36 TYR L CA 1
ATOM 1958 C C . TYR B 2 36 ? -1.236 -10.658 13.461 1.00 40.83 36 TYR L C 1
ATOM 1959 O O . TYR B 2 36 ? -0.031 -10.669 13.710 1.00 34.49 36 TYR L O 1
ATOM 1968 N N . GLN B 2 37 ? -1.774 -9.941 12.483 1.00 36.86 37 GLN L N 1
ATOM 1969 C CA . GLN B 2 37 ? -0.989 -9.092 11.601 1.00 33.41 37 GLN L CA 1
ATOM 1970 C C . GLN B 2 37 ? -1.540 -7.676 11.652 1.00 34.84 37 GLN L C 1
ATOM 1971 O O . GLN B 2 37 ? -2.763 -7.480 11.636 1.00 34.83 37 GLN L O 1
ATOM 1977 N N . GLN B 2 38 ? -0.642 -6.692 11.706 1.00 33.13 38 GLN L N 1
ATOM 1978 C CA . GLN B 2 38 ? -1.055 -5.293 11.730 1.00 35.21 38 GLN L CA 1
ATOM 1979 C C . GLN B 2 38 ? -0.121 -4.453 10.870 1.00 36.45 38 GLN L C 1
ATOM 1980 O O . GLN B 2 38 ? 1.105 -4.542 10.990 1.00 32.33 38 GLN L O 1
ATOM 1986 N N . LYS B 2 39 ? -0.701 -3.622 10.029 1.00 38.24 39 LYS L N 1
ATOM 1987 C CA . LYS B 2 39 ? 0.067 -2.719 9.198 1.00 35.93 39 LYS L CA 1
ATOM 1988 C C . LYS B 2 39 ? -0.035 -1.301 9.739 1.00 37.79 39 LYS L C 1
ATOM 1989 O O . LYS B 2 39 ? -0.983 -0.974 10.462 1.00 37.99 39 LYS L O 1
ATOM 1995 N N . PRO B 2 40 ? 0.937 -0.435 9.440 1.00 41.02 40 PRO L N 1
ATOM 1996 C CA . PRO B 2 40 ? 0.956 0.885 10.082 1.00 44.21 40 PRO L CA 1
ATOM 1997 C C . PRO B 2 40 ? -0.341 1.638 9.847 1.00 41.49 40 PRO L C 1
ATOM 1998 O O . PRO B 2 40 ? -0.903 1.616 8.749 1.00 49.17 40 PRO L O 1
ATOM 2002 N N . GLY B 2 41 ? -0.829 2.278 10.910 1.00 40.25 41 GLY L N 1
ATOM 2003 C CA . GLY B 2 41 ? -2.054 3.045 10.864 1.00 37.03 41 GLY L CA 1
ATOM 2004 C C . GLY B 2 41 ? -3.315 2.241 10.662 1.00 42.16 41 GLY L C 1
ATOM 2005 O O . GLY B 2 41 ? -4.377 2.835 10.455 1.00 42.55 41 GLY L O 1
ATOM 2006 N N . ARG B 2 42 ? -3.240 0.912 10.720 1.00 36.38 42 ARG L N 1
ATOM 2007 C CA . ARG B 2 42 ? -4.377 0.036 10.472 1.00 39.21 42 ARG L CA 1
ATOM 2008 C C . ARG B 2 42 ? -4.685 -0.789 11.709 1.00 39.01 42 ARG L C 1
ATOM 2009 O O . ARG B 2 42 ? -3.849 -0.956 12.599 1.00 31.35 42 ARG L O 1
ATOM 2017 N N . ALA B 2 43 ? -5.887 -1.324 11.736 1.00 36.32 43 ALA L N 1
ATOM 2018 C CA . ALA B 2 43 ? -6.285 -2.209 12.812 1.00 30.38 43 ALA L CA 1
ATOM 2019 C C . ALA B 2 43 ? -5.625 -3.579 12.647 1.00 26.59 43 ALA L C 1
ATOM 2020 O O . ALA B 2 43 ? -5.330 -4.009 11.526 1.00 32.06 43 ALA L O 1
ATOM 2022 N N . PRO B 2 44 ? -5.389 -4.280 13.754 1.00 30.32 44 PRO L N 1
ATOM 2023 C CA . PRO B 2 44 ? -4.923 -5.667 13.669 1.00 34.04 44 PRO L CA 1
ATOM 2024 C C . PRO B 2 44 ? -5.969 -6.553 13.016 1.00 31.90 44 PRO L C 1
ATOM 2025 O O . PRO B 2 44 ? -7.165 -6.254 13.013 1.00 34.26 44 PRO L O 1
ATOM 2029 N N . LYS B 2 45 ? -5.511 -7.673 12.466 1.00 30.66 45 LYS L N 1
ATOM 2030 C CA . LYS B 2 45 ? -6.434 -8.700 12.006 1.00 38.10 45 LYS L CA 1
ATOM 2031 C C . LYS B 2 45 ? -5.896 -10.062 12.419 1.00 37.61 45 LYS L C 1
ATOM 2032 O O . LYS B 2 45 ? -4.687 -10.247 12.587 1.00 33.22 45 LYS L O 1
ATOM 2038 N N . LEU B 2 46 ? -6.812 -11.004 12.624 1.00 34.75 46 LEU L N 1
ATOM 2039 C CA . LEU B 2 46 ? -6.411 -12.370 12.926 1.00 38.48 46 LEU L CA 1
ATOM 2040 C C . LEU B 2 46 ? -5.752 -12.979 11.697 1.00 38.02 46 LEU L C 1
ATOM 2041 O O . LEU B 2 46 ? -6.321 -12.940 10.605 1.00 38.45 46 LEU L O 1
ATOM 2046 N N . LEU B 2 47 ? -4.536 -13.513 11.862 1.00 35.68 47 LEU L N 1
ATOM 2047 C CA . LEU B 2 47 ? -3.856 -14.177 10.751 1.00 40.71 47 LEU L CA 1
ATOM 2048 C C . LEU B 2 47 ? -4.108 -15.682 10.759 1.00 36.03 47 LEU L C 1
ATOM 2049 O O . LEU B 2 47 ? -4.601 -16.238 9.775 1.00 40.45 47 LEU L O 1
ATOM 2054 N N . ILE B 2 48 ? -3.768 -16.350 11.859 1.00 41.46 48 ILE L N 1
ATOM 2055 C CA . ILE B 2 48 ? -3.907 -17.798 11.940 1.00 47.35 48 ILE L CA 1
ATOM 2056 C C . ILE B 2 48 ? -3.963 -18.196 13.408 1.00 39.02 48 ILE L C 1
ATOM 2057 O O . ILE B 2 48 ? -3.320 -17.577 14.262 1.00 40.97 48 ILE L O 1
ATOM 2062 N N . SER B 2 49 ? -4.752 -19.228 13.697 1.00 43.13 49 SER L N 1
ATOM 2063 C CA . SER B 2 49 ? -4.784 -19.861 15.008 1.00 46.84 49 SER L CA 1
ATOM 2064 C C . SER B 2 49 ? -4.207 -21.268 14.912 1.00 39.66 49 SER L C 1
ATOM 2065 O O . SER B 2 49 ? -4.637 -22.054 14.063 1.00 47.00 49 SER L O 1
ATOM 2068 N N . SER B 2 50 ? -3.254 -21.599 15.793 1.00 45.10 50 SER L N 1
ATOM 2069 C CA . SER B 2 50 ? -2.756 -22.973 15.782 1.00 41.45 50 SER L CA 1
ATOM 2070 C C . SER B 2 50 ? -3.806 -23.967 16.262 1.00 52.05 50 SER L C 1
ATOM 2071 O O . SER B 2 50 ? -3.570 -25.176 16.185 1.00 52.44 50 SER L O 1
ATOM 2074 N N . ALA B 2 51 ? -4.962 -23.489 16.733 1.00 42.17 51 ALA L N 1
ATOM 2075 C CA . ALA B 2 51 ? -6.073 -24.349 17.115 1.00 55.69 51 ALA L CA 1
ATOM 2076 C C . ALA B 2 51 ? -7.000 -24.690 15.955 1.00 53.52 51 ALA L C 1
ATOM 2077 O O . ALA B 2 51 ? -7.821 -25.601 16.093 1.00 58.67 51 ALA L O 1
ATOM 2079 N N . SER B 2 52 ? -6.899 -23.991 14.827 1.00 54.53 52 SER L N 1
ATOM 2080 C CA . SER B 2 52 ? -7.838 -24.188 13.733 1.00 49.25 52 SER L CA 1
ATOM 2081 C C . SER B 2 52 ? -7.511 -25.449 12.942 1.00 67.61 52 SER L C 1
ATOM 2082 O O . SER B 2 52 ? -6.373 -25.924 12.911 1.00 70.15 52 SER L O 1
ATOM 2085 N N . SER B 2 53 ? -8.538 -25.981 12.283 1.00 76.44 53 SER L N 1
ATOM 2086 C CA . SER B 2 53 ? -8.398 -27.154 11.424 1.00 90.50 53 SER L CA 1
ATOM 2087 C C . SER B 2 53 ? -9.147 -27.044 10.104 1.00 98.41 53 SER L C 1
ATOM 2088 O O . SER B 2 53 ? -8.732 -27.684 9.132 1.00 98.15 53 SER L O 1
ATOM 2091 N N . LEU B 2 54 ? -10.224 -26.260 10.023 1.00 93.48 54 LEU L N 1
ATOM 2092 C CA . LEU B 2 54 ? -10.838 -25.933 8.743 1.00 100.55 54 LEU L CA 1
ATOM 2093 C C . LEU B 2 54 ? -9.834 -25.172 7.883 1.00 110.28 54 LEU L C 1
ATOM 2094 O O . LEU B 2 54 ? -8.733 -24.848 8.343 1.00 106.05 54 LEU L O 1
ATOM 2099 N N . GLN B 2 55 ? -10.192 -24.875 6.638 1.00 112.60 55 GLN L N 1
ATOM 2100 C CA . GLN B 2 55 ? -9.196 -24.276 5.760 1.00 107.44 55 GLN L CA 1
ATOM 2101 C C . GLN B 2 55 ? -9.103 -22.764 5.923 1.00 105.62 55 GLN L C 1
ATOM 2102 O O . GLN B 2 55 ? -7.995 -22.225 5.999 1.00 97.02 55 GLN L O 1
ATOM 2108 N N . ARG B 2 56 ? -10.247 -22.074 5.969 1.00 104.55 56 ARG L N 1
ATOM 2109 C CA . ARG B 2 56 ? -10.294 -20.622 6.134 1.00 100.94 56 ARG L CA 1
ATOM 2110 C C . ARG B 2 56 ? -9.649 -19.898 4.957 1.00 102.04 56 ARG L C 1
ATOM 2111 O O . ARG B 2 56 ? -8.981 -20.515 4.120 1.00 108.26 56 ARG L O 1
ATOM 2119 N N . GLY B 2 57 ? -9.840 -18.584 4.882 1.00 83.53 57 GLY L N 1
ATOM 2120 C CA . GLY B 2 57 ? -9.290 -17.816 3.785 1.00 81.35 57 GLY L CA 1
ATOM 2121 C C . GLY B 2 57 ? -7.789 -17.628 3.870 1.00 93.74 57 GLY L C 1
ATOM 2122 O O . GLY B 2 57 ? -7.208 -16.899 3.059 1.00 96.53 57 GLY L O 1
ATOM 2123 N N . VAL B 2 58 ? -7.152 -18.277 4.843 1.00 95.01 58 VAL L N 1
ATOM 2124 C CA . VAL B 2 58 ? -5.709 -18.160 5.042 1.00 95.52 58 VAL L CA 1
ATOM 2125 C C . VAL B 2 58 ? -5.004 -18.627 3.772 1.00 91.64 58 VAL L C 1
ATOM 2126 O O . VAL B 2 58 ? -5.267 -19.737 3.283 1.00 94.86 58 VAL L O 1
ATOM 2130 N N . PRO B 2 59 ? -4.139 -17.798 3.175 1.00 93.71 59 PRO L N 1
ATOM 2131 C CA . PRO B 2 59 ? -3.451 -18.204 1.938 1.00 91.68 59 PRO L CA 1
ATOM 2132 C C . PRO B 2 59 ? -2.491 -19.375 2.103 1.00 97.31 59 PRO L C 1
ATOM 2133 O O . PRO B 2 59 ? -1.846 -19.758 1.118 1.00 93.84 59 PRO L O 1
ATOM 2137 N N . SER B 2 60 ? -2.365 -19.943 3.304 1.00 93.01 60 SER L N 1
ATOM 2138 C CA . SER B 2 60 ? -1.703 -21.203 3.623 1.00 94.72 60 SER L CA 1
ATOM 2139 C C . SER B 2 60 ? -0.177 -21.104 3.633 1.00 88.39 60 SER L C 1
ATOM 2140 O O . SER B 2 60 ? 0.472 -22.007 4.166 1.00 85.74 60 SER L O 1
ATOM 2143 N N . ARG B 2 61 ? 0.427 -20.056 3.071 1.00 74.56 61 ARG L N 1
ATOM 2144 C CA . ARG B 2 61 ? 1.870 -19.916 3.216 1.00 68.21 61 ARG L CA 1
ATOM 2145 C C . ARG B 2 61 ? 2.285 -19.581 4.646 1.00 70.08 61 ARG L C 1
ATOM 2146 O O . ARG B 2 61 ? 3.481 -19.406 4.903 1.00 68.41 61 ARG L O 1
ATOM 2154 N N . PHE B 2 62 ? 1.335 -19.500 5.577 1.00 60.66 62 PHE L N 1
ATOM 2155 C CA . PHE B 2 62 ? 1.619 -19.235 6.980 1.00 64.52 62 PHE L CA 1
ATOM 2156 C C . PHE B 2 62 ? 1.462 -20.524 7.781 1.00 63.31 62 PHE L C 1
ATOM 2157 O O . PHE B 2 62 ? 0.473 -21.244 7.615 1.00 56.32 62 PHE L O 1
ATOM 2165 N N . THR B 2 63 ? 2.432 -20.810 8.652 1.00 59.15 63 THR L N 1
ATOM 2166 C CA . THR B 2 63 ? 2.413 -22.019 9.466 1.00 63.22 63 THR L CA 1
ATOM 2167 C C . THR B 2 63 ? 2.698 -21.668 10.919 1.00 61.99 63 THR L C 1
ATOM 2168 O O . THR B 2 63 ? 3.656 -20.944 11.208 1.00 59.90 63 THR L O 1
ATOM 2172 N N . ALA B 2 64 ? 1.877 -22.185 11.833 1.00 54.27 64 ALA L N 1
ATOM 2173 C CA . ALA B 2 64 ? 2.057 -21.945 13.266 1.00 59.22 64 ALA L CA 1
ATOM 2174 C C . ALA B 2 64 ? 2.315 -23.282 13.957 1.00 73.54 64 ALA L C 1
ATOM 2175 O O . ALA B 2 64 ? 1.375 -24.015 14.284 1.00 67.60 64 ALA L O 1
ATOM 2177 N N . SER B 2 65 ? 3.589 -23.585 14.184 1.00 70.45 65 SER L N 1
ATOM 2178 C CA . SER B 2 65 ? 4.012 -24.804 14.854 1.00 60.44 65 SER L CA 1
ATOM 2179 C C . SER B 2 65 ? 4.366 -24.514 16.310 1.00 75.68 65 SER L C 1
ATOM 2180 O O . SER B 2 65 ? 4.739 -23.392 16.670 1.00 62.22 65 SER L O 1
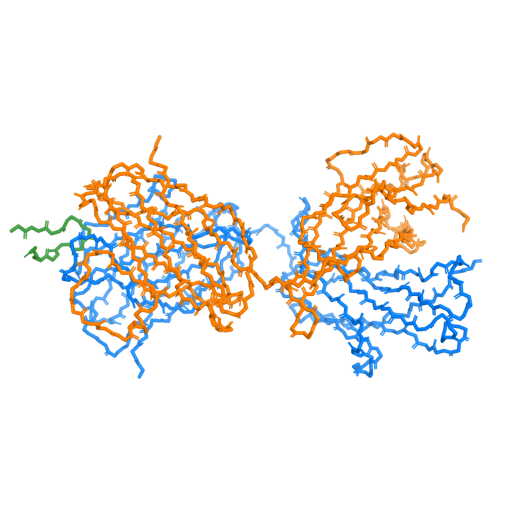ATOM 2183 N N . GLY B 2 66 ? 4.238 -25.537 17.148 1.00 66.10 66 GLY L N 1
ATOM 2184 C CA . GLY B 2 66 ? 4.649 -25.455 18.530 1.00 60.04 66 GLY L CA 1
ATOM 2185 C C . GLY B 2 66 ? 3.563 -25.920 19.474 1.00 66.97 66 GLY L C 1
ATOM 2186 O O . GLY B 2 66 ? 2.464 -26.306 19.074 1.00 64.85 66 GLY L O 1
ATOM 2187 N N . SER B 2 67 ? 3.897 -25.875 20.761 1.00 62.43 67 SER L N 1
ATOM 2188 C CA . SER B 2 67 ? 3.015 -26.265 21.852 1.00 65.39 67 SER L CA 1
ATOM 2189 C C . SER B 2 67 ? 3.709 -25.939 23.169 1.00 56.35 67 SER L C 1
ATOM 2190 O O . SER B 2 67 ? 4.939 -25.932 23.245 1.00 68.20 67 SER L O 1
ATOM 2193 N N . GLY B 2 68 ? 2.918 -25.638 24.188 1.00 58.87 68 GLY L N 1
ATOM 2194 C CA . GLY B 2 68 ? 3.451 -25.435 25.540 1.00 50.17 68 GLY L CA 1
ATOM 2195 C C . GLY B 2 68 ? 3.761 -23.961 25.823 1.00 60.88 68 GLY L C 1
ATOM 2196 O O . GLY B 2 68 ? 2.836 -23.150 26.044 1.00 45.13 68 GLY L O 1
ATOM 2197 N N . THR B 2 69 ? 5.052 -23.630 25.854 1.00 47.57 69 THR L N 1
ATOM 2198 C CA . THR B 2 69 ? 5.489 -22.250 26.003 1.00 49.63 69 THR L CA 1
ATOM 2199 C C . THR B 2 69 ? 6.253 -21.729 24.787 1.00 54.65 69 THR L C 1
ATOM 2200 O O . THR B 2 69 ? 6.659 -20.562 24.798 1.00 47.47 69 THR L O 1
ATOM 2204 N N . HIS B 2 70 ? 6.421 -22.531 23.727 1.00 52.56 70 HIS L N 1
ATOM 2205 C CA . HIS B 2 70 ? 7.323 -22.216 22.614 1.00 51.89 70 HIS L CA 1
ATOM 2206 C C . HIS B 2 70 ? 6.611 -22.439 21.284 1.00 49.62 70 HIS L C 1
ATOM 2207 O O . HIS B 2 70 ? 6.198 -23.565 20.988 1.00 44.93 70 HIS L O 1
ATOM 2214 N N . PHE B 2 71 ? 6.511 -21.380 20.467 1.00 53.71 71 PHE L N 1
ATOM 2215 C CA . PHE B 2 71 ? 5.788 -21.413 19.194 1.00 42.79 71 PHE L CA 1
ATOM 2216 C C . PHE B 2 71 ? 6.550 -20.635 18.130 1.00 47.40 71 PHE L C 1
ATOM 2217 O O . PHE B 2 71 ? 7.361 -19.758 18.435 1.00 46.15 71 PHE L O 1
ATOM 2225 N N . THR B 2 72 ? 6.242 -20.938 16.867 1.00 39.40 72 THR L N 1
ATOM 2226 C CA . THR B 2 72 ? 6.807 -20.220 15.734 1.00 54.11 72 THR L CA 1
ATOM 2227 C C . THR B 2 72 ? 5.739 -19.989 14.672 1.00 59.16 72 THR L C 1
ATOM 2228 O O . THR B 2 72 ? 4.795 -20.772 14.536 1.00 58.78 72 THR L O 1
ATOM 2232 N N . LEU B 2 73 ? 5.903 -18.898 13.922 1.00 52.46 73 LEU L N 1
ATOM 2233 C CA . LEU B 2 73 ? 5.154 -18.628 12.701 1.00 42.32 73 LEU L CA 1
ATOM 2234 C C . LEU B 2 73 ? 6.140 -18.520 11.549 1.00 52.18 73 LEU L C 1
ATOM 2235 O O . LEU B 2 73 ? 7.142 -17.805 11.662 1.00 53.60 73 LEU L O 1
ATOM 2240 N N . THR B 2 74 ? 5.860 -19.215 10.446 1.00 53.85 74 THR L N 1
ATOM 2241 C CA . THR B 2 74 ? 6.728 -19.201 9.275 1.00 62.89 74 THR L CA 1
ATOM 2242 C C . THR B 2 74 ? 5.964 -18.713 8.053 1.00 54.38 74 THR L C 1
ATOM 2243 O O . THR B 2 74 ? 4.819 -19.115 7.823 1.00 58.41 74 THR L O 1
ATOM 2247 N N . ILE B 2 75 ? 6.613 -17.862 7.262 1.00 53.58 75 ILE L N 1
ATOM 2248 C CA . ILE B 2 75 ? 6.057 -17.363 6.011 1.00 55.60 75 ILE L CA 1
ATOM 2249 C C . ILE B 2 75 ? 6.957 -17.872 4.897 1.00 67.71 75 ILE L C 1
ATOM 2250 O O . ILE B 2 75 ? 8.044 -17.331 4.665 1.00 71.31 75 ILE L O 1
ATOM 2255 N N . SER B 2 76 ? 6.513 -18.911 4.202 1.00 69.58 76 SER L N 1
ATOM 2256 C CA . SER B 2 76 ? 7.234 -19.396 3.037 1.00 72.55 76 SER L CA 1
ATOM 2257 C C . SER B 2 76 ? 6.874 -18.544 1.827 1.00 70.41 76 SER L C 1
ATOM 2258 O O . SER B 2 76 ? 5.693 -18.310 1.553 1.00 77.93 76 SER L O 1
ATOM 2261 N N . SER B 2 77 ? 7.896 -18.081 1.107 1.00 67.37 77 SER L N 1
ATOM 2262 C CA . SER B 2 77 ? 7.740 -17.180 -0.037 1.00 67.84 77 SER L CA 1
ATOM 2263 C C . SER B 2 77 ? 6.953 -15.926 0.364 1.00 71.73 77 SER L C 1
ATOM 2264 O O . SER B 2 77 ? 5.769 -15.754 0.059 1.00 61.42 77 SER L O 1
ATOM 2267 N N . LEU B 2 78 ? 7.669 -15.053 1.068 1.00 67.64 78 LEU L N 1
ATOM 2268 C CA . LEU B 2 78 ? 7.119 -13.776 1.497 1.00 56.44 78 LEU L CA 1
ATOM 2269 C C . LEU B 2 78 ? 6.648 -12.966 0.295 1.00 50.32 78 LEU L C 1
ATOM 2270 O O . LEU B 2 78 ? 7.316 -12.911 -0.739 1.00 51.16 78 LEU L O 1
ATOM 2275 N N . GLN B 2 79 ? 5.487 -12.337 0.435 1.00 46.41 79 GLN L N 1
ATOM 2276 C CA . GLN B 2 79 ? 4.863 -11.538 -0.608 1.00 44.67 79 GLN L CA 1
ATOM 2277 C C . GLN B 2 79 ? 4.730 -10.088 -0.155 1.00 44.16 79 GLN L C 1
ATOM 2278 O O . GLN B 2 79 ? 4.773 -9.805 1.049 1.00 41.45 79 GLN L O 1
ATOM 2284 N N . PRO B 2 80 ? 4.575 -9.136 -1.093 1.00 45.13 80 PRO L N 1
ATOM 2285 C CA . PRO B 2 80 ? 4.634 -7.712 -0.702 1.00 49.36 80 PRO L CA 1
ATOM 2286 C C . PRO B 2 80 ? 3.644 -7.329 0.380 1.00 50.06 80 PRO L C 1
ATOM 2287 O O . PRO B 2 80 ? 3.969 -6.519 1.255 1.00 43.97 80 PRO L O 1
ATOM 2291 N N . GLU B 2 81 ? 2.441 -7.894 0.349 1.00 52.99 81 GLU L N 1
ATOM 2292 C CA . GLU B 2 81 ? 1.450 -7.555 1.358 1.00 46.55 81 GLU L CA 1
ATOM 2293 C C . GLU B 2 81 ? 1.762 -8.156 2.726 1.00 47.56 81 GLU L C 1
ATOM 2294 O O . GLU B 2 81 ? 1.006 -7.920 3.673 1.00 44.89 81 GLU L O 1
ATOM 2300 N N . ASP B 2 82 ? 2.853 -8.903 2.870 1.00 45.66 82 ASP L N 1
ATOM 2301 C CA . ASP B 2 82 ? 3.177 -9.520 4.148 1.00 37.12 82 ASP L CA 1
ATOM 2302 C C . ASP B 2 82 ? 4.087 -8.669 5.019 1.00 36.20 82 ASP L C 1
ATOM 2303 O O . ASP B 2 82 ? 4.290 -9.012 6.186 1.00 33.72 82 ASP L O 1
ATOM 2308 N N . PHE B 2 83 ? 4.644 -7.584 4.492 1.00 35.30 83 PHE L N 1
ATOM 2309 C CA . PHE B 2 83 ? 5.460 -6.701 5.312 1.00 34.98 83 PHE L CA 1
ATOM 2310 C C . PHE B 2 83 ? 4.554 -5.949 6.274 1.00 36.90 83 PHE L C 1
ATOM 2311 O O . PHE B 2 83 ? 3.670 -5.200 5.847 1.00 38.96 83 PHE L O 1
ATOM 2319 N N . ALA B 2 84 ? 4.772 -6.168 7.569 1.00 32.89 84 ALA L N 1
ATOM 2320 C CA . ALA B 2 84 ? 3.844 -5.765 8.621 1.00 33.75 84 ALA L CA 1
ATOM 2321 C C . ALA B 2 84 ? 4.408 -6.167 9.971 1.00 39.44 84 ALA L C 1
ATOM 2322 O O . ALA B 2 84 ? 5.504 -6.738 10.044 1.00 32.21 84 ALA L O 1
ATOM 2324 N N . THR B 2 85 ? 3.671 -5.896 11.043 1.00 31.58 85 THR L N 1
ATOM 2325 C CA . THR B 2 85 ? 4.052 -6.345 12.375 1.00 32.08 85 THR L CA 1
ATOM 2326 C C . THR B 2 85 ? 3.156 -7.509 12.779 1.00 35.66 85 THR L C 1
ATOM 2327 O O . THR B 2 85 ? 1.952 -7.504 12.495 1.00 31.71 85 THR L O 1
ATOM 2331 N N . TYR B 2 86 ? 3.749 -8.510 13.433 1.00 33.21 86 TYR L N 1
ATOM 2332 C CA . TYR B 2 86 ? 3.063 -9.746 13.789 1.00 35.26 86 TYR L CA 1
ATOM 2333 C C . TYR B 2 86 ? 3.064 -9.931 15.298 1.00 38.67 86 TYR L C 1
ATOM 2334 O O . TYR B 2 86 ? 4.100 -9.783 15.955 1.00 37.97 86 TYR L O 1
ATOM 2343 N N . TYR B 2 87 ? 1.902 -10.261 15.847 1.00 35.21 87 TYR L N 1
ATOM 2344 C CA . TYR B 2 87 ? 1.735 -10.473 17.275 1.00 36.55 87 TYR L CA 1
ATOM 2345 C C . TYR B 2 87 ? 1.280 -11.906 17.514 1.00 33.25 87 TYR L C 1
ATOM 2346 O O . TYR B 2 87 ? 0.391 -12.397 16.812 1.00 33.61 87 TYR L O 1
ATOM 2355 N N . CYS B 2 88 ? 1.905 -12.580 18.477 1.00 40.50 88 CYS L N 1
ATOM 2356 C CA . CYS B 2 88 ? 1.352 -13.831 18.973 1.00 38.99 88 CYS L CA 1
ATOM 2357 C C . CYS B 2 88 ? 0.494 -13.529 20.195 1.00 34.22 88 CYS L C 1
ATOM 2358 O O . CYS B 2 88 ? 0.631 -12.481 20.833 1.00 39.96 88 CYS L O 1
ATOM 2361 N N . GLN B 2 89 ? -0.403 -14.458 20.518 1.00 39.14 89 GLN L N 1
ATOM 2362 C CA . GLN B 2 89 ? -1.340 -14.225 21.609 1.00 33.86 89 GLN L CA 1
ATOM 2363 C C . GLN B 2 89 ? -1.739 -15.546 22.250 1.00 33.21 89 GLN L C 1
ATOM 2364 O O . GLN B 2 89 ? -2.067 -16.506 21.550 1.00 30.98 89 GLN L O 1
ATOM 2370 N N . GLN B 2 90 ? -1.720 -15.575 23.581 1.00 39.68 90 GLN L N 1
ATOM 2371 C CA . GLN B 2 90 ? -2.106 -16.733 24.373 1.00 40.05 90 GLN L CA 1
ATOM 2372 C C . GLN B 2 90 ? -3.321 -16.374 25.224 1.00 37.23 90 GLN L C 1
ATOM 2373 O O . GLN B 2 90 ? -3.572 -15.198 25.508 1.00 32.15 90 GLN L O 1
ATOM 2379 N N . SER B 2 91 ? -4.086 -17.395 25.624 1.00 33.11 91 SER L N 1
ATOM 2380 C CA . SER B 2 91 ? -5.192 -17.207 26.558 1.00 35.15 91 SER L CA 1
ATOM 2381 C C . SER B 2 91 ? -4.999 -18.096 27.785 1.00 41.84 91 SER L C 1
ATOM 2382 O O . SER B 2 91 ? -4.262 -19.087 27.754 1.00 38.88 91 SER L O 1
ATOM 2385 N N . TYR B 2 92 ? -5.661 -17.715 28.881 1.00 40.16 92 TYR L N 1
ATOM 2386 C CA . TYR B 2 92 ? -5.379 -18.260 30.204 1.00 37.86 92 TYR L CA 1
ATOM 2387 C C . TYR B 2 92 ? -6.674 -18.507 30.958 1.00 42.33 92 TYR L C 1
ATOM 2388 O O . TYR B 2 92 ? -7.718 -17.932 30.643 1.00 37.46 92 TYR L O 1
ATOM 2397 N N . GLY B 2 93 ? -6.584 -19.348 31.987 1.00 38.65 93 GLY L N 1
ATOM 2398 C CA . GLY B 2 93 ? -7.754 -19.764 32.735 1.00 36.41 93 GLY L CA 1
ATOM 2399 C C . GLY B 2 93 ? -8.262 -18.802 33.787 1.00 42.23 93 GLY L C 1
ATOM 2400 O O . GLY B 2 93 ? -9.311 -19.070 34.382 1.00 45.84 93 GLY L O 1
ATOM 2401 N N . THR B 2 94 ? -7.560 -17.692 34.028 1.00 40.33 94 THR L N 1
ATOM 2402 C CA . THR B 2 94 ? -7.981 -16.699 35.020 1.00 38.08 94 THR L CA 1
ATOM 2403 C C . THR B 2 94 ? -9.440 -16.261 34.910 1.00 47.58 94 THR L C 1
ATOM 2404 O O . THR B 2 94 ? -10.135 -16.272 35.939 1.00 46.25 94 THR L O 1
ATOM 2408 N N . PRO B 2 95 ? -9.976 -15.877 33.735 1.00 42.88 95 PRO L N 1
ATOM 2409 C CA . PRO B 2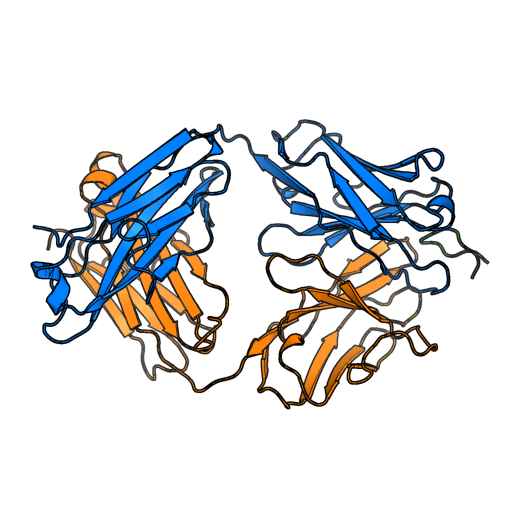 95 ? -9.381 -15.833 32.393 1.00 39.57 95 PRO L CA 1
ATOM 2410 C C . PRO B 2 95 ? -8.607 -14.549 32.079 1.00 36.70 95 PRO L C 1
ATOM 2411 O O . PRO B 2 95 ? -8.709 -13.541 32.788 1.00 36.00 95 PRO L O 1
ATOM 2415 N N . ALA B 2 96 ? -7.824 -14.611 31.006 1.00 32.83 96 ALA L N 1
ATOM 2416 C CA . ALA B 2 96 ? -7.088 -13.461 30.496 1.00 33.94 96 ALA L CA 1
ATOM 2417 C C . ALA B 2 96 ? -6.578 -13.806 29.110 1.00 35.46 96 ALA L C 1
ATOM 2418 O O . ALA B 2 96 ? -6.477 -14.980 28.741 1.00 31.49 96 ALA L O 1
ATOM 2420 N N . LEU B 2 97 ? -6.261 -12.762 28.346 1.00 32.19 97 LEU L N 1
ATOM 2421 C CA . LEU B 2 97 ? -5.521 -12.878 27.100 1.00 33.98 97 LEU L CA 1
ATOM 2422 C C . LEU B 2 97 ? -4.241 -12.067 27.234 1.00 30.10 97 LEU L C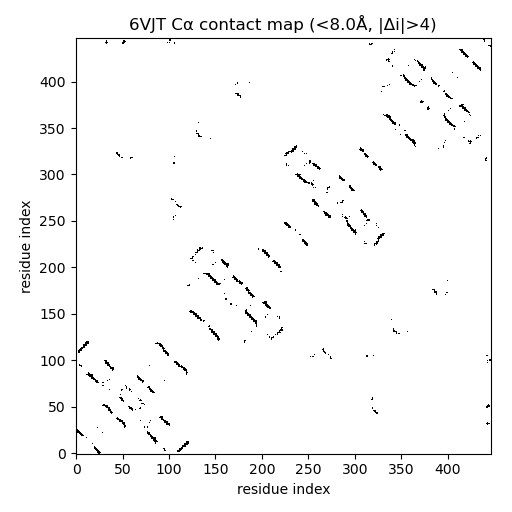 1
ATOM 2423 O O . LEU B 2 97 ? -4.193 -11.084 27.982 1.00 30.06 97 LEU L O 1
ATOM 2428 N N . ALA B 2 98 ? -3.200 -12.481 26.506 1.00 34.85 98 ALA L N 1
ATOM 2429 C CA . ALA B 2 98 ? -1.905 -11.813 26.560 1.00 38.47 98 ALA L CA 1
ATOM 2430 C C . ALA B 2 98 ? -1.270 -11.804 25.177 1.00 31.85 98 ALA L C 1
ATOM 2431 O O . ALA B 2 98 ? -1.145 -12.853 24.535 1.00 3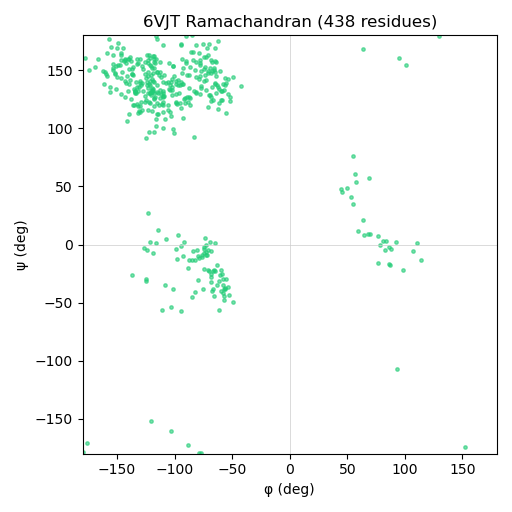3.12 98 ALA L O 1
ATOM 2433 N N . PHE B 2 99 ? -0.876 -10.620 24.721 1.00 34.31 99 PHE L N 1
ATOM 2434 C CA . PHE B 2 99 ? -0.216 -10.455 23.434 1.00 31.44 99 PHE L CA 1
ATOM 2435 C C . PHE B 2 99 ? 1.292 -10.368 23.620 1.00 31.16 99 PHE L C 1
ATOM 2436 O O . PHE B 2 99 ? 1.772 -9.725 24.558 1.00 33.44 99 PHE L O 1
ATOM 2444 N N . GLY B 2 100 ? 2.030 -10.991 22.705 1.00 37.01 100 GLY L N 1
ATOM 2445 C CA . GLY B 2 100 ? 3.452 -10.731 22.603 1.00 38.08 100 GLY L CA 1
ATOM 2446 C C . GLY B 2 100 ? 3.733 -9.299 22.182 1.00 41.39 100 GLY L C 1
ATOM 2447 O O . GLY B 2 100 ? 2.854 -8.550 21.761 1.00 35.89 100 GLY L O 1
ATOM 2448 N N . GLY B 2 101 ? 5.003 -8.912 22.286 1.00 33.94 101 GLY L N 1
ATOM 2449 C CA . GLY B 2 101 ? 5.383 -7.542 21.993 1.00 35.44 101 GLY L CA 1
ATOM 2450 C C . GLY B 2 101 ? 5.449 -7.184 20.521 1.00 35.21 101 GLY L C 1
ATOM 2451 O O . GLY B 2 101 ? 5.595 -6.003 20.190 1.00 37.12 101 GLY L O 1
ATOM 2452 N N . GLY B 2 102 ? 5.370 -8.165 19.642 1.00 35.12 102 GLY L N 1
ATOM 2453 C CA . GLY B 2 102 ? 5.317 -7.910 18.219 1.00 36.83 102 GLY L CA 1
ATOM 2454 C C . GLY B 2 102 ? 6.656 -8.125 17.543 1.00 33.03 102 GLY L C 1
ATOM 2455 O O . GLY B 2 102 ? 7.722 -8.022 18.160 1.00 35.35 102 GLY L O 1
ATOM 2456 N N . THR B 2 103 ? 6.599 -8.433 16.247 1.00 41.18 103 THR L N 1
ATOM 2457 C CA . THR B 2 103 ? 7.782 -8.585 15.406 1.00 40.99 103 THR L CA 1
ATOM 2458 C C . THR B 2 103 ? 7.520 -7.869 14.094 1.00 33.65 103 THR L C 1
ATOM 2459 O O . THR B 2 103 ? 6.574 -8.211 13.382 1.00 35.84 103 THR L O 1
ATOM 2463 N N . LYS B 2 104 ? 8.345 -6.876 13.775 1.00 36.53 104 LYS L N 1
ATOM 2464 C CA . LYS B 2 104 ? 8.169 -6.121 12.540 1.00 37.19 104 LYS L CA 1
ATOM 2465 C C . LYS B 2 104 ? 9.004 -6.761 11.436 1.00 41.00 104 LYS L C 1
ATOM 2466 O O . LYS B 2 104 ? 10.207 -6.973 11.606 1.00 36.30 104 LYS L O 1
ATOM 2472 N N . VAL B 2 105 ? 8.355 -7.094 10.326 1.00 33.57 105 VAL L N 1
ATOM 2473 C CA . VAL B 2 105 ? 9.024 -7.612 9.138 1.00 35.28 105 VAL L CA 1
ATOM 2474 C C . VAL B 2 105 ? 9.079 -6.481 8.123 1.00 34.46 105 VAL L C 1
ATOM 2475 O O . VAL B 2 105 ? 8.036 -6.023 7.639 1.00 30.88 105 VAL L O 1
ATOM 2479 N N . ASP B 2 106 ? 10.280 -6.007 7.804 1.00 31.12 106 ASP L N 1
ATOM 2480 C CA . ASP B 2 106 ? 10.407 -4.912 6.852 1.00 33.25 106 ASP L CA 1
ATOM 2481 C C . ASP B 2 106 ? 11.136 -5.401 5.599 1.00 35.67 106 ASP L C 1
ATOM 2482 O O . ASP B 2 106 ? 11.545 -6.560 5.494 1.00 32.89 106 ASP L O 1
ATOM 2487 N N . ILE B 2 107 ? 11.250 -4.514 4.624 1.00 30.39 107 ILE L N 1
ATOM 2488 C CA . ILE B 2 107 ? 11.726 -4.874 3.297 1.00 31.03 107 ILE L CA 1
ATOM 2489 C C . ILE B 2 107 ? 13.239 -4.757 3.273 1.00 38.05 107 ILE L C 1
ATOM 2490 O O . ILE B 2 107 ? 13.790 -3.690 3.557 1.00 33.13 107 ILE L O 1
ATOM 2495 N N . LYS B 2 108 ? 13.907 -5.852 2.936 1.00 35.47 108 LYS L N 1
ATOM 2496 C CA . LYS B 2 108 ? 15.354 -5.844 2.824 1.00 34.92 108 LYS L CA 1
ATOM 2497 C C . LYS B 2 108 ? 15.773 -5.204 1.505 1.00 32.99 108 LYS L C 1
ATOM 2498 O O . LYS B 2 108 ? 15.102 -5.338 0.480 1.00 33.72 108 LYS L O 1
ATOM 2504 N N . ARG B 2 109 ? 16.892 -4.491 1.548 1.00 36.65 109 ARG L N 1
ATOM 2505 C CA . ARG B 2 109 ? 17.476 -3.855 0.374 1.00 34.62 109 ARG L CA 1
ATOM 2506 C C . ARG B 2 109 ? 18.954 -3.650 0.677 1.00 30.89 109 ARG L C 1
ATOM 2507 O O . ARG B 2 109 ? 19.415 -3.944 1.780 1.00 32.94 109 ARG L O 1
ATOM 2515 N N . THR B 2 110 ? 19.698 -3.130 -0.297 1.00 32.55 110 THR L N 1
ATOM 2516 C CA . THR B 2 110 ? 21.122 -2.899 -0.064 1.00 32.83 110 THR L CA 1
ATOM 2517 C C . THR B 2 110 ? 21.334 -1.859 1.035 1.00 32.13 110 THR L C 1
ATOM 2518 O O . THR B 2 110 ? 20.561 -0.907 1.192 1.00 29.90 110 THR L O 1
ATOM 2522 N N . VAL B 2 111 ? 22.394 -2.064 1.816 1.00 30.98 111 VAL L N 1
ATOM 2523 C CA . VAL B 2 111 ? 22.711 -1.146 2.902 1.00 29.54 111 VAL L CA 1
ATOM 2524 C C . VAL B 2 111 ? 23.014 0.245 2.352 1.00 35.45 111 VAL L C 1
ATOM 2525 O O . VAL B 2 111 ? 23.750 0.405 1.369 1.00 31.16 111 VAL L O 1
ATOM 2529 N N . ALA B 2 112 ? 22.450 1.264 3.000 1.00 29.06 112 ALA L N 1
ATOM 2530 C CA . ALA B 2 112 ? 22.673 2.653 2.613 1.00 26.56 112 ALA L CA 1
ATOM 2531 C C . ALA B 2 112 ? 22.937 3.481 3.865 1.00 32.45 112 ALA L C 1
ATOM 2532 O O . ALA B 2 112 ? 22.085 3.536 4.761 1.00 26.57 112 ALA L O 1
ATOM 2534 N N . ALA B 2 113 ? 24.120 4.109 3.931 1.00 30.16 113 ALA L N 1
ATOM 2535 C CA . ALA B 2 113 ? 24.448 4.981 5.049 1.00 27.94 113 ALA L CA 1
ATOM 2536 C C . ALA B 2 113 ? 23.563 6.229 5.036 1.00 27.47 113 ALA L C 1
ATOM 2537 O O . ALA B 2 113 ? 23.157 6.701 3.974 1.00 26.64 113 ALA L O 1
ATOM 2539 N N . PRO B 2 114 ? 23.260 6.785 6.203 1.00 29.43 114 PRO L N 1
ATOM 2540 C CA . PRO B 2 114 ? 22.485 8.032 6.244 1.00 31.27 114 PRO L CA 1
ATOM 2541 C C . PRO B 2 114 ? 23.305 9.216 5.766 1.00 32.04 114 PRO L C 1
ATOM 2542 O O . PRO B 2 114 ? 24.531 9.256 5.912 1.00 32.72 114 PRO L O 1
ATOM 2546 N N . SER B 2 115 ? 22.610 10.182 5.182 1.00 25.95 115 SER L N 1
ATOM 2547 C CA . SER B 2 115 ? 23.159 11.515 4.989 1.00 32.48 115 SER L CA 1
ATOM 2548 C C . SER B 2 115 ? 22.784 12.335 6.211 1.00 32.73 115 SER L C 1
ATOM 2549 O O . SER B 2 115 ? 21.596 12.468 6.531 1.00 28.72 115 SER L O 1
ATOM 2552 N N . VAL B 2 116 ? 23.783 12.869 6.894 1.00 26.42 116 VAL L N 1
ATOM 2553 C CA . VAL B 2 116 ? 23.581 13.485 8.198 1.00 25.94 116 VAL L CA 1
ATOM 2554 C C . VAL B 2 116 ? 23.618 14.999 8.051 1.00 28.61 116 VAL L C 1
ATOM 2555 O O . VAL B 2 116 ? 24.459 15.546 7.329 1.00 26.74 116 VAL L O 1
ATOM 2559 N N . PHE B 2 117 ? 22.700 15.682 8.734 1.00 27.59 117 PHE L N 1
ATOM 2560 C CA . PHE B 2 117 ? 22.647 17.139 8.747 1.00 29.73 117 PHE L CA 1
ATOM 2561 C C . PHE B 2 117 ? 22.334 17.610 10.159 1.00 31.65 117 PHE L C 1
ATOM 2562 O O . PHE B 2 117 ? 21.517 16.997 10.851 1.00 31.65 117 PHE L O 1
ATOM 2570 N N . ILE B 2 118 ? 22.962 18.704 10.584 1.00 25.43 118 ILE L N 1
ATOM 2571 C CA . ILE B 2 118 ? 22.694 19.297 11.891 1.00 28.43 118 ILE L CA 1
ATOM 2572 C C . ILE B 2 118 ? 22.158 20.704 11.672 1.00 32.11 118 ILE L C 1
ATOM 2573 O O . ILE B 2 118 ? 22.639 21.424 10.789 1.00 30.74 118 ILE L O 1
ATOM 2578 N N . PHE B 2 119 ? 21.169 21.098 12.476 1.00 23.71 119 PHE L N 1
ATOM 2579 C CA . PHE B 2 119 ? 20.532 22.410 12.361 1.00 29.11 119 PHE L CA 1
ATOM 2580 C C . PHE B 2 119 ? 20.604 23.118 13.705 1.00 29.47 119 PHE L C 1
ATOM 2581 O O . PHE B 2 119 ? 20.097 22.580 14.714 1.00 25.96 119 PHE L O 1
ATOM 2589 N N . PRO B 2 120 ? 21.160 24.327 13.763 1.00 30.43 120 PRO L N 1
ATOM 2590 C CA . PRO B 2 120 ? 21.129 25.120 14.994 1.00 28.37 120 PRO L CA 1
ATOM 2591 C C . PRO B 2 120 ? 19.733 25.657 15.259 1.00 27.23 120 PRO L C 1
ATOM 2592 O O . PRO B 2 120 ? 18.903 25.747 14.340 1.00 31.15 120 PRO L O 1
ATOM 2596 N N . PRO B 2 121 ? 19.454 26.064 16.491 1.00 27.68 121 PRO L N 1
ATOM 2597 C CA . PRO B 2 121 ? 18.162 26.704 16.779 1.00 31.20 121 PRO L CA 1
ATOM 2598 C C . PRO B 2 121 ? 18.075 28.079 16.142 1.00 39.72 121 PRO L C 1
ATOM 2599 O O . PRO B 2 121 ? 19.083 28.763 15.946 1.00 33.32 121 PRO L O 1
ATOM 2603 N N . SER B 2 122 ? 16.849 28.487 15.820 1.00 28.74 122 SER L N 1
ATOM 2604 C CA . SER B 2 122 ? 16.639 29.794 15.216 1.00 32.42 122 SER L CA 1
ATOM 2605 C C . SER B 2 122 ? 16.735 30.888 16.275 1.00 36.32 122 SER L C 1
ATOM 2606 O O . SER B 2 122 ? 16.433 30.672 17.454 1.00 31.46 122 SER L O 1
ATOM 2609 N N . ASP B 2 123 ? 17.188 32.073 15.853 1.00 35.57 123 ASP L N 1
ATOM 2610 C CA . ASP B 2 123 ? 17.177 33.201 16.780 1.00 34.95 123 ASP L CA 1
ATOM 2611 C C . ASP B 2 123 ? 15.767 33.471 17.289 1.00 38.11 123 ASP L C 1
ATOM 2612 O O . ASP B 2 123 ? 15.590 33.834 18.457 1.00 35.72 123 ASP L O 1
ATOM 2617 N N . GLU B 2 124 ? 14.755 33.258 16.439 1.00 35.15 124 GLU L N 1
ATOM 2618 C CA . GLU B 2 124 ? 13.366 33.429 16.862 1.00 41.42 124 GLU L CA 1
ATOM 2619 C C . GLU B 2 124 ? 13.037 32.547 18.063 1.00 36.39 124 GLU L C 1
ATOM 2620 O O . GLU B 2 124 ? 12.450 33.013 19.045 1.00 35.76 124 GLU L O 1
ATOM 2626 N N . GLN B 2 125 ? 13.411 31.265 18.008 1.00 29.85 125 GLN L N 1
ATOM 2627 C CA . GLN B 2 125 ? 13.104 30.375 19.124 1.00 32.26 125 GLN L CA 1
ATOM 2628 C C . GLN B 2 125 ? 13.869 30.765 20.379 1.00 32.05 125 GLN L C 1
ATOM 2629 O O . GLN B 2 125 ? 13.341 30.658 21.494 1.00 33.17 125 GLN L O 1
ATOM 2635 N N . LEU B 2 126 ? 15.125 31.186 20.217 1.00 31.79 126 LEU L N 1
ATOM 2636 C CA . LEU B 2 126 ? 15.961 31.515 21.369 1.00 31.23 126 LEU L CA 1
ATOM 2637 C C . LEU B 2 126 ? 15.343 32.628 22.202 1.00 31.96 126 LEU L C 1
ATOM 2638 O O . LEU B 2 126 ? 15.386 32.584 23.437 1.00 36.58 126 LEU L O 1
ATOM 2643 N N . LYS B 2 127 ? 14.764 33.634 21.545 1.00 38.22 127 LYS L N 1
ATOM 2644 C CA . LYS B 2 127 ? 14.134 34.723 22.286 1.00 47.15 127 LYS L CA 1
ATOM 2645 C C . LYS B 2 127 ? 12.988 34.224 23.155 1.00 46.84 127 LYS L C 1
ATOM 2646 O O . LYS B 2 127 ? 12.732 34.790 24.225 1.00 54.76 127 LYS L O 1
ATOM 2652 N N . SER B 2 128 ? 12.300 33.165 22.724 1.00 40.95 128 SER L N 1
ATOM 2653 C CA . SER B 2 128 ? 11.223 32.566 23.497 1.00 37.15 128 SER L CA 1
ATOM 2654 C C . SER B 2 128 ? 11.722 31.725 24.669 1.00 38.75 128 SER L C 1
ATOM 2655 O O . SER B 2 128 ? 10.901 31.292 25.487 1.00 38.19 128 SER L O 1
ATOM 2658 N N . GLY B 2 129 ? 13.033 31.469 24.772 1.00 30.04 129 GLY L N 1
ATOM 2659 C CA . GLY B 2 129 ? 13.598 30.826 25.946 1.00 28.86 129 GLY L CA 1
ATOM 2660 C C . GLY B 2 129 ? 14.118 29.409 25.763 1.00 30.85 129 GLY L C 1
ATOM 2661 O O . GLY B 2 129 ? 14.610 28.824 26.739 1.00 30.47 129 GLY L O 1
ATOM 2662 N N . THR B 2 130 ? 14.063 28.846 24.556 1.00 34.16 130 THR L N 1
ATOM 2663 C CA . THR B 2 130 ? 14.378 27.440 24.343 1.00 33.32 130 THR L CA 1
ATOM 2664 C C . THR B 2 130 ? 15.227 27.287 23.092 1.00 28.91 130 THR L C 1
ATOM 2665 O O . THR B 2 130 ? 15.086 28.046 22.131 1.00 33.47 130 THR L O 1
ATOM 2669 N N . ALA B 2 131 ? 16.126 26.304 23.120 1.00 30.95 131 ALA L N 1
ATOM 2670 C CA . ALA B 2 131 ? 16.945 25.949 21.967 1.00 32.57 131 ALA L CA 1
ATOM 2671 C C . ALA B 2 131 ? 16.667 24.503 21.591 1.00 27.87 131 ALA L C 1
ATOM 2672 O O . ALA B 2 131 ? 16.963 23.587 22.366 1.00 32.69 131 ALA L O 1
ATOM 2674 N N . SER B 2 132 ? 16.102 24.301 20.407 1.00 27.13 132 SER L N 1
ATOM 2675 C CA . SER B 2 132 ? 16.009 22.983 19.802 1.00 26.85 132 SER L CA 1
ATOM 2676 C C . SER B 2 132 ? 17.135 22.844 18.786 1.00 24.60 132 SER L C 1
ATOM 2677 O O . SER B 2 132 ? 17.246 23.657 17.858 1.00 29.98 132 SER L O 1
ATOM 2680 N N . VAL B 2 133 ? 17.962 21.824 18.967 1.00 26.37 133 VAL L N 1
ATOM 2681 C CA . VAL B 2 133 ? 19.007 21.470 18.011 1.00 25.31 133 VAL L CA 1
ATOM 2682 C C . VAL B 2 133 ? 18.597 20.170 17.340 1.00 25.35 133 VAL L C 1
ATOM 2683 O O . VAL B 2 133 ? 18.281 19.186 18.023 1.00 26.37 133 VAL L O 1
ATOM 2687 N N . VAL B 2 134 ? 18.605 20.154 16.010 1.00 27.46 134 VAL L N 1
ATOM 2688 C CA . VAL B 2 134 ? 18.023 19.047 15.265 1.00 27.33 134 VAL L CA 1
ATOM 2689 C C . VAL B 2 134 ? 19.089 18.377 14.426 1.00 28.41 134 VAL L C 1
ATOM 2690 O O . VAL B 2 134 ? 19.844 19.053 13.708 1.00 28.42 134 VAL L O 1
ATOM 2694 N N . CYS B 2 135 ? 19.130 17.050 14.509 1.00 27.60 135 CYS L N 1
ATOM 2695 C CA . CYS B 2 135 ? 19.999 16.215 13.698 1.00 24.97 135 CYS L CA 1
ATOM 2696 C C . CYS B 2 135 ? 19.139 15.304 12.838 1.00 31.80 135 CYS L C 1
ATOM 2697 O O . CYS B 2 135 ? 18.254 14.604 13.347 1.00 30.56 135 CYS L O 1
ATOM 2700 N N . LEU B 2 136 ? 19.388 15.337 11.536 1.00 28.33 136 LEU L N 1
ATOM 2701 C CA . LEU B 2 136 ? 18.650 14.562 10.551 1.00 26.43 136 LEU L CA 1
ATOM 2702 C C . LEU B 2 136 ? 19.540 13.467 9.983 1.00 27.54 136 LEU L C 1
ATOM 2703 O O . LEU B 2 136 ? 20.651 13.749 9.513 1.00 26.43 136 LEU L O 1
ATOM 2708 N N . LEU B 2 137 ? 19.046 12.237 10.009 1.00 28.09 137 LEU L N 1
ATOM 2709 C CA . LEU B 2 137 ? 19.664 11.102 9.322 1.00 29.92 137 LEU L CA 1
ATOM 2710 C C . LEU B 2 137 ? 18.732 10.751 8.169 1.00 27.34 137 LEU L C 1
ATOM 2711 O O . LEU B 2 137 ? 17.583 10.351 8.394 1.00 27.35 137 LEU L O 1
ATOM 2716 N N . ASN B 2 138 ? 19.191 10.939 6.939 1.00 23.93 138 ASN L N 1
ATOM 2717 C CA . ASN B 2 138 ? 18.295 10.871 5.787 1.00 26.18 138 ASN L CA 1
ATOM 2718 C C . ASN B 2 138 ? 18.563 9.637 4.935 1.00 30.14 138 ASN L C 1
ATOM 2719 O O . ASN B 2 138 ? 19.717 9.351 4.603 1.00 25.68 138 ASN L O 1
ATOM 2724 N N . ASN B 2 139 ? 17.490 8.912 4.593 1.00 25.58 139 ASN L N 1
ATOM 2725 C CA . ASN B 2 139 ? 17.476 7.870 3.555 1.00 27.29 139 ASN L CA 1
ATOM 2726 C C . ASN B 2 139 ? 18.510 6.761 3.797 1.00 28.82 139 ASN L C 1
ATOM 2727 O O . ASN B 2 139 ? 19.385 6.494 2.963 1.00 27.23 139 ASN L O 1
ATOM 2732 N N . PHE B 2 140 ? 18.372 6.071 4.929 1.00 26.91 140 PHE L N 1
ATOM 2733 C CA . PHE B 2 140 ? 19.308 5.012 5.278 1.00 28.34 140 PHE L CA 1
ATOM 2734 C C . PHE B 2 140 ? 18.603 3.663 5.373 1.00 29.79 140 PHE L C 1
ATOM 2735 O O . PHE B 2 140 ? 17.379 3.578 5.496 1.00 26.34 140 PHE L O 1
ATOM 2743 N N . TYR B 2 141 ? 19.405 2.594 5.317 1.00 25.60 141 TYR L N 1
ATOM 2744 C CA . TYR B 2 141 ? 18.896 1.254 5.532 1.00 26.17 141 TYR L CA 1
ATOM 2745 C C . TYR B 2 141 ? 20.072 0.410 5.991 1.00 28.98 141 TYR L C 1
ATOM 2746 O O . TYR B 2 141 ? 21.145 0.498 5.376 1.00 28.11 141 TYR L O 1
ATOM 2755 N N . PRO B 2 142 ? 19.917 -0.442 7.022 1.00 27.75 142 PRO L N 1
ATOM 2756 C CA . PRO B 2 142 ? 18.720 -0.809 7.791 1.00 26.72 142 PRO L CA 1
ATOM 2757 C C . PRO B 2 142 ? 18.283 0.219 8.819 1.00 25.65 142 PRO L C 1
ATOM 2758 O O . PRO B 2 142 ? 18.901 1.264 8.960 1.00 28.03 142 PRO L O 1
ATOM 2762 N N . ARG B 2 143 ? 17.202 -0.110 9.534 1.00 27.55 143 ARG L N 1
ATOM 2763 C CA . ARG B 2 143 ? 16.603 0.820 10.485 1.00 29.15 143 ARG L CA 1
ATOM 2764 C C . ARG B 2 143 ? 17.551 1.177 11.627 1.00 25.31 143 ARG L C 1
ATOM 2765 O O . ARG B 2 143 ? 17.532 2.310 12.131 1.00 27.20 143 ARG L O 1
ATOM 2773 N N . GLU B 2 144 ? 18.369 0.226 12.061 1.00 28.85 144 GLU L N 1
ATOM 2774 C CA . GLU B 2 144 ? 19.142 0.391 13.282 1.00 32.80 144 GLU L CA 1
ATOM 2775 C C . GLU B 2 144 ? 20.170 1.500 13.100 1.00 34.34 144 GLU L C 1
ATOM 2776 O O . GLU B 2 144 ? 20.971 1.465 12.163 1.00 33.97 144 GLU L O 1
ATOM 2782 N N . ALA B 2 145 ? 20.137 2.493 13.983 1.00 32.13 145 ALA L N 1
ATOM 2783 C CA . ALA B 2 145 ? 21.069 3.610 13.889 1.00 34.45 145 ALA L CA 1
ATOM 2784 C C . ALA B 2 145 ? 21.138 4.277 15.250 1.00 33.49 145 ALA L C 1
ATOM 2785 O O . ALA B 2 145 ? 20.147 4.308 15.984 1.00 35.65 145 ALA L O 1
ATOM 2787 N N . LYS B 2 146 ? 22.310 4.804 15.587 1.00 28.57 146 LYS L N 1
ATOM 2788 C CA . LYS B 2 146 ? 22.528 5.449 16.875 1.00 32.03 146 LYS L CA 1
ATOM 2789 C C . LYS B 2 146 ? 22.964 6.892 16.663 1.00 34.20 146 LYS L C 1
ATOM 2790 O O . LYS B 2 146 ? 23.874 7.164 15.876 1.00 33.03 146 LYS L O 1
ATOM 2796 N N . VAL B 2 147 ? 22.306 7.810 17.359 1.00 26.16 147 VAL L N 1
ATOM 2797 C CA . VAL B 2 147 ? 22.673 9.217 17.385 1.00 29.12 147 VAL L CA 1
ATOM 2798 C C . VAL B 2 147 ? 23.213 9.521 18.774 1.00 33.87 147 VAL L C 1
ATOM 2799 O O . VAL B 2 147 ? 22.567 9.205 19.778 1.00 32.98 147 VAL L O 1
ATOM 2803 N N . GLN B 2 148 ? 24.377 10.150 18.835 1.00 27.36 148 GLN L N 1
ATOM 2804 C CA . GLN B 2 148 ? 24.947 10.593 20.102 1.00 30.73 148 GLN L CA 1
ATOM 2805 C C . GLN B 2 148 ? 25.145 12.101 20.036 1.00 31.83 148 GLN L C 1
ATOM 2806 O O . GLN B 2 148 ? 25.844 12.596 19.146 1.00 31.44 148 GLN L O 1
ATOM 2812 N N . TRP B 2 149 ? 24.527 12.831 20.964 1.00 26.45 149 TRP L N 1
ATOM 2813 C CA . TRP B 2 149 ? 24.716 14.274 21.031 1.00 27.36 149 TRP L CA 1
ATOM 2814 C C . TRP B 2 149 ? 25.927 14.587 21.900 1.00 28.77 149 TRP L C 1
ATOM 2815 O O . TRP B 2 149 ? 26.086 14.016 22.982 1.00 31.45 149 TRP L O 1
ATOM 2826 N N . LYS B 2 150 ? 26.771 15.495 21.428 1.00 28.10 150 LYS L N 1
ATOM 2827 C CA . LYS B 2 150 ? 27.932 15.936 22.184 1.00 32.32 150 LYS L CA 1
ATOM 2828 C C . LYS B 2 150 ? 27.910 17.455 22.252 1.00 31.85 150 LYS L C 1
ATOM 2829 O O . LYS B 2 150 ? 27.673 18.122 21.239 1.00 35.11 150 LYS L O 1
ATOM 2835 N N . VAL B 2 151 ? 28.107 17.998 23.452 1.00 26.26 151 VAL L N 1
ATOM 2836 C CA . VAL B 2 151 ? 28.089 19.441 23.672 1.00 29.73 151 VAL L CA 1
ATOM 2837 C C . VAL B 2 151 ? 29.427 19.808 24.296 1.00 34.49 151 VAL L C 1
ATOM 2838 O O . VAL B 2 151 ? 29.739 19.357 25.405 1.00 34.27 151 VAL L O 1
ATOM 2842 N N . ASP B 2 152 ? 30.214 20.604 23.576 1.00 35.45 152 ASP L N 1
ATOM 2843 C CA . ASP B 2 152 ? 31.620 20.831 23.910 1.00 39.20 152 ASP L CA 1
ATOM 2844 C C . ASP B 2 152 ? 32.306 19.508 24.248 1.00 33.80 152 ASP L C 1
ATOM 2845 O O . ASP B 2 152 ? 33.033 19.369 25.233 1.00 42.24 152 ASP L O 1
ATOM 2850 N N . ASN B 2 153 ? 32.031 18.520 23.398 1.00 35.10 153 ASN L N 1
ATOM 2851 C CA . ASN B 2 153 ? 32.503 17.138 23.436 1.00 33.84 153 ASN L CA 1
ATOM 2852 C C . ASN B 2 153 ? 32.019 16.350 24.648 1.00 42.46 153 ASN L C 1
ATOM 2853 O O . ASN B 2 153 ? 32.452 15.210 24.841 1.00 45.86 153 ASN L O 1
ATOM 2858 N N . ALA B 2 154 ? 31.103 16.891 25.448 1.00 33.10 154 ALA L N 1
ATOM 2859 C CA . ALA B 2 154 ? 30.499 16.131 26.537 1.00 30.97 154 ALA L CA 1
ATOM 2860 C C . ALA B 2 154 ? 29.286 15.372 26.023 1.00 38.69 154 ALA L C 1
ATOM 2861 O O . ALA B 2 154 ? 28.375 15.973 25.443 1.00 34.46 154 ALA L O 1
ATOM 2863 N N . LEU B 2 155 ? 29.263 14.063 26.263 1.00 33.92 155 LEU L N 1
ATOM 2864 C CA . LEU B 2 155 ? 28.173 13.229 25.767 1.00 36.47 155 LEU L CA 1
ATOM 2865 C C . LEU B 2 155 ? 26.880 13.522 26.523 1.00 34.75 155 LEU L C 1
ATOM 2866 O O . LEU B 2 155 ? 26.847 13.523 27.757 1.00 34.62 155 LEU L O 1
ATOM 2871 N N . GLN B 2 156 ? 25.810 13.777 25.781 1.00 32.44 156 GLN L N 1
ATOM 2872 C CA . GLN B 2 156 ? 24.523 14.119 26.379 1.00 33.68 156 GLN L CA 1
ATOM 2873 C C . GLN B 2 156 ? 23.661 12.883 26.585 1.00 34.02 156 GLN L C 1
ATOM 2874 O O . GLN B 2 156 ? 23.756 11.900 25.847 1.00 34.69 156 GLN L O 1
ATOM 2880 N N . SER B 2 157 ? 22.793 12.951 27.588 1.00 32.08 157 SER L N 1
ATOM 2881 C CA . SER B 2 157 ? 21.790 11.919 27.776 1.00 35.04 157 SER L CA 1
ATOM 2882 C C . SER B 2 157 ? 20.574 12.529 28.463 1.00 37.41 157 SER L C 1
ATOM 2883 O O . SER B 2 157 ? 20.694 13.467 29.253 1.00 39.14 157 SER L O 1
ATOM 2886 N N . GLY B 2 158 ? 19.398 12.004 28.133 1.00 32.79 158 GLY L N 1
ATOM 2887 C CA . GLY B 2 158 ? 18.177 12.420 28.786 1.00 31.37 158 GLY L CA 1
ATOM 2888 C C . GLY B 2 158 ? 17.534 13.680 28.250 1.00 38.52 158 GLY L C 1
ATOM 2889 O O . GLY B 2 158 ? 16.436 14.035 28.708 1.00 36.82 158 GLY L O 1
ATOM 2890 N N . ASN B 2 159 ? 18.161 14.367 27.296 1.00 29.72 159 ASN L N 1
ATOM 2891 C CA . ASN B 2 159 ? 17.652 15.645 26.810 1.00 32.87 159 ASN L CA 1
ATOM 2892 C C . ASN B 2 159 ? 17.416 15.637 25.299 1.00 29.62 159 ASN L C 1
ATOM 2893 O O . ASN B 2 159 ? 17.437 16.691 24.661 1.00 34.49 159 ASN L O 1
ATOM 2898 N N . SER B 2 160 ? 17.146 14.469 24.720 1.00 28.77 160 SER L N 1
ATOM 2899 C CA . SER B 2 160 ? 16.818 14.393 23.299 1.00 28.02 160 SER L CA 1
ATOM 2900 C C . SER B 2 160 ? 15.656 13.432 23.075 1.00 27.93 160 SER L C 1
ATOM 2901 O O . SER B 2 160 ? 15.371 12.559 23.898 1.00 30.70 160 SER L O 1
ATOM 2904 N N . GLN B 2 161 ? 14.978 13.608 21.940 1.00 27.85 161 GLN L N 1
ATOM 2905 C CA . GLN B 2 161 ? 13.947 12.681 21.492 1.00 26.82 161 GLN L CA 1
ATOM 2906 C C . GLN B 2 161 ? 14.125 12.413 20.006 1.00 27.15 161 GLN L C 1
ATOM 2907 O O . GLN B 2 161 ? 14.511 13.311 19.251 1.00 27.65 161 GLN L O 1
ATOM 2913 N N . GLU B 2 162 ? 13.810 11.180 19.592 1.00 28.02 162 GLU L N 1
ATOM 2914 C CA . GLU B 2 162 ? 13.955 10.720 18.216 1.00 25.50 162 GLU L CA 1
ATOM 2915 C C . GLU B 2 162 ? 12.607 10.393 17.596 1.00 33.39 162 GLU L C 1
ATOM 2916 O O . GLU B 2 162 ? 11.687 9.925 18.274 1.00 29.39 162 GLU L O 1
ATOM 2922 N N . SER B 2 163 ? 12.521 10.597 16.286 1.00 26.11 163 SER L N 1
ATOM 2923 C CA . SER B 2 163 ? 11.376 10.162 15.504 1.00 28.09 163 SER L CA 1
ATOM 2924 C C . SER B 2 163 ? 11.882 9.551 14.205 1.00 26.22 163 SER L C 1
ATOM 2925 O O . SER B 2 163 ? 12.898 9.985 13.661 1.00 28.41 163 SER L O 1
ATOM 2928 N N . VAL B 2 164 ? 11.176 8.539 13.704 1.00 27.20 164 VAL L N 1
ATOM 2929 C CA . VAL B 2 164 ? 11.602 7.830 12.502 1.00 25.33 164 VAL L CA 1
ATOM 2930 C C . VAL B 2 164 ? 10.417 7.667 11.559 1.00 29.22 164 VAL L C 1
ATOM 2931 O O . VAL B 2 164 ? 9.285 7.416 11.997 1.00 29.32 164 VAL L O 1
ATOM 2935 N N . THR B 2 165 ? 10.669 7.838 10.266 1.00 26.85 165 THR L N 1
ATOM 2936 C CA . THR B 2 165 ? 9.613 7.639 9.282 1.00 29.33 165 THR L CA 1
ATOM 2937 C C . THR B 2 165 ? 9.338 6.152 9.094 1.00 34.00 165 THR L C 1
ATOM 2938 O O . THR B 2 165 ? 10.150 5.295 9.448 1.00 30.56 165 THR L O 1
ATOM 2942 N N . GLU B 2 166 ? 8.165 5.850 8.533 1.00 27.99 166 GLU L N 1
ATOM 2943 C CA . GLU B 2 166 ? 7.935 4.505 8.039 1.00 27.47 166 GLU L CA 1
ATOM 2944 C C . GLU B 2 166 ? 8.819 4.255 6.824 1.00 30.12 166 GLU L C 1
ATOM 2945 O O . GLU B 2 166 ? 9.290 5.184 6.162 1.00 31.14 166 GLU L O 1
ATOM 2951 N N . GLN B 2 167 ? 9.045 2.984 6.539 1.00 27.92 167 GLN L N 1
ATOM 2952 C CA . GLN B 2 167 ? 9.901 2.628 5.423 1.00 29.14 167 GLN L CA 1
ATOM 2953 C C . GLN B 2 167 ? 9.327 3.201 4.130 1.00 34.02 167 GLN L C 1
ATOM 2954 O O . GLN B 2 167 ? 8.127 3.089 3.862 1.00 31.44 167 GLN L O 1
ATOM 2960 N N . ASP B 2 168 ? 10.182 3.851 3.350 1.00 30.83 168 ASP L N 1
ATOM 2961 C CA . ASP B 2 168 ? 9.726 4.610 2.192 1.00 32.49 168 ASP L CA 1
ATOM 2962 C C . ASP B 2 168 ? 9.174 3.692 1.106 1.00 35.48 168 ASP L C 1
ATOM 2963 O O . ASP B 2 168 ? 9.765 2.662 0.775 1.00 30.58 168 ASP L O 1
ATOM 2968 N N . SER B 2 169 ? 8.025 4.078 0.538 1.00 40.98 169 SER L N 1
ATOM 2969 C CA . SER B 2 169 ? 7.344 3.210 -0.418 1.00 41.59 169 SER L CA 1
ATOM 2970 C C . SER B 2 169 ? 8.123 3.026 -1.714 1.00 39.72 169 SER L C 1
ATOM 2971 O O . SER B 2 169 ? 7.905 2.033 -2.417 1.00 50.89 169 SER L O 1
ATOM 2974 N N . LYS B 2 170 ? 9.016 3.949 -2.054 1.00 42.51 170 LYS L N 1
ATOM 2975 C CA . LYS B 2 170 ? 9.704 3.898 -3.338 1.00 43.62 170 LYS L CA 1
ATOM 2976 C C . LYS B 2 170 ? 11.124 3.352 -3.244 1.00 47.45 170 LYS L C 1
ATOM 2977 O O . LYS B 2 170 ? 11.551 2.611 -4.136 1.00 42.23 170 LYS L O 1
ATOM 2983 N N . ASP B 2 171 ? 11.876 3.690 -2.194 1.00 38.33 171 ASP L N 1
ATOM 2984 C CA . ASP B 2 171 ? 13.265 3.249 -2.103 1.00 32.77 171 ASP L CA 1
ATOM 2985 C C . ASP B 2 171 ? 13.571 2.411 -0.865 1.00 31.79 171 ASP L C 1
ATOM 2986 O O . ASP B 2 171 ? 14.727 2.011 -0.680 1.00 34.57 171 ASP L O 1
ATOM 2991 N N . SER B 2 172 ? 12.578 2.131 -0.026 1.00 27.49 172 SER L N 1
ATOM 2992 C CA . SER B 2 172 ? 12.700 1.222 1.113 1.00 31.35 172 SER L CA 1
ATOM 2993 C C . SER B 2 172 ? 13.702 1.713 2.165 1.00 29.13 172 SER L C 1
ATOM 2994 O O . SER B 2 172 ? 14.187 0.911 2.967 1.00 27.63 172 SER L O 1
ATOM 2997 N N . THR B 2 173 ? 14.017 3.008 2.192 1.00 28.26 173 THR L N 1
ATOM 2998 C CA . THR B 2 173 ? 14.866 3.560 3.238 1.00 26.53 173 THR L CA 1
ATOM 2999 C C . THR B 2 173 ? 14.038 4.131 4.385 1.00 27.80 173 THR L C 1
ATOM 3000 O O . THR B 2 173 ? 12.808 4.264 4.307 1.00 30.10 173 THR L O 1
ATOM 3004 N N . TYR B 2 174 ? 14.755 4.504 5.452 1.00 22.77 174 TYR L N 1
ATOM 3005 C CA . TYR B 2 174 ? 14.225 5.225 6.597 1.00 25.28 174 TYR L CA 1
ATOM 3006 C C . TYR B 2 174 ? 14.876 6.593 6.699 1.00 28.32 174 TYR L C 1
ATOM 3007 O O . TYR B 2 174 ? 15.969 6.827 6.180 1.00 28.33 174 TYR L O 1
ATOM 3016 N N . SER B 2 175 ? 14.208 7.495 7.408 1.00 25.32 175 SER L N 1
ATOM 3017 C CA . SER B 2 175 ? 14.837 8.728 7.849 1.00 23.66 175 SER L CA 1
ATOM 3018 C C . SER B 2 175 ? 14.527 8.925 9.320 1.00 27.59 175 SER L C 1
ATOM 3019 O O . SER B 2 175 ? 13.522 8.418 9.832 1.00 29.38 175 SER L O 1
ATOM 3022 N N . LEU B 2 176 ? 15.397 9.669 9.992 1.00 25.96 176 LEU L N 1
ATOM 3023 C CA . LEU B 2 176 ? 15.329 9.814 11.437 1.00 28.96 176 LEU L CA 1
ATOM 3024 C C . LEU B 2 176 ? 15.695 11.237 11.825 1.00 28.78 176 LEU L C 1
ATOM 3025 O O . LEU B 2 176 ? 16.622 11.826 11.260 1.00 27.14 176 LEU L O 1
ATOM 3030 N N . SER B 2 177 ? 14.965 11.796 12.786 1.00 22.90 177 SER L N 1
ATOM 3031 C CA . SER B 2 177 ? 15.357 13.058 13.390 1.00 27.02 177 SER L CA 1
ATOM 3032 C C . SER B 2 177 ? 15.621 12.855 14.870 1.00 30.99 177 SER L C 1
ATOM 3033 O O . SER B 2 177 ? 14.880 12.139 15.549 1.00 35.56 177 SER L O 1
ATOM 3036 N N . SER B 2 178 ? 16.668 13.498 15.370 1.00 23.53 178 SER L N 1
ATOM 3037 C CA . SER B 2 178 ? 16.937 13.577 16.802 1.00 26.96 178 SER L CA 1
ATOM 3038 C C . SER B 2 178 ? 16.959 15.042 17.203 1.00 32.11 178 SER L C 1
ATOM 3039 O O . SER B 2 178 ? 17.627 15.855 16.557 1.00 30.69 178 SER L O 1
ATOM 3042 N N . THR B 2 179 ? 16.202 15.396 18.244 1.00 25.75 179 THR L N 1
ATOM 3043 C CA . THR B 2 179 ? 16.103 16.789 18.663 1.00 24.80 179 THR L CA 1
ATOM 3044 C C . THR B 2 179 ? 16.638 16.930 20.081 1.00 28.38 179 THR L C 1
ATOM 3045 O O . THR B 2 179 ? 16.105 16.315 21.007 1.00 27.62 179 THR L O 1
ATOM 3049 N N . LEU B 2 180 ? 17.689 17.739 20.234 1.00 26.38 180 LEU L N 1
ATOM 3050 C CA . LEU B 2 180 ? 18.248 18.103 21.531 1.00 29.73 180 LEU L CA 1
ATOM 3051 C C . LEU B 2 180 ? 17.564 19.372 22.018 1.00 27.61 180 LEU L C 1
ATOM 3052 O O . LEU B 2 180 ? 17.560 20.377 21.306 1.00 30.44 180 LEU L O 1
ATOM 3057 N N . THR B 2 181 ? 17.003 19.342 23.229 1.00 26.87 181 THR L N 1
ATOM 3058 C CA . THR B 2 181 ? 16.299 20.506 23.763 1.00 26.51 181 THR L CA 1
ATOM 3059 C C . THR B 2 181 ? 17.028 21.032 24.992 1.00 26.01 181 THR L C 1
ATOM 3060 O O . THR B 2 181 ? 17.229 20.295 25.963 1.00 30.79 181 THR L O 1
ATOM 3064 N N . LEU B 2 182 ? 17.432 22.299 24.929 1.00 31.66 182 LEU L N 1
ATOM 3065 C CA . LEU B 2 182 ? 18.084 22.996 26.029 1.00 30.68 182 LEU L CA 1
ATOM 3066 C C . LEU B 2 182 ? 17.363 24.307 26.284 1.00 27.05 182 LEU L C 1
ATOM 3067 O O . LEU B 2 182 ? 16.757 24.883 25.378 1.00 28.37 182 LEU L O 1
ATOM 3072 N N . SER B 2 183 ? 17.453 24.796 27.519 1.00 28.22 183 SER L N 1
ATOM 3073 C CA . SER B 2 183 ? 17.050 26.168 27.767 1.00 30.81 183 SER L CA 1
ATOM 3074 C C . SER B 2 183 ? 17.973 27.121 27.012 1.00 31.74 183 SER L C 1
ATOM 3075 O O . SER B 2 183 ? 19.103 26.774 26.652 1.00 33.36 183 SER L O 1
ATOM 3078 N N . LYS B 2 184 ? 17.479 28.342 26.772 1.00 27.33 184 LYS L N 1
ATOM 3079 C CA . LYS B 2 184 ? 18.336 29.373 26.198 1.00 30.59 184 LYS L CA 1
ATOM 3080 C C . LYS B 2 184 ? 19.607 29.524 27.015 1.00 32.76 184 LYS L C 1
ATOM 3081 O O . LYS B 2 184 ? 20.712 29.598 26.456 1.00 30.77 184 LYS L O 1
ATOM 3087 N N . ALA B 2 185 ? 19.467 29.519 28.344 1.00 28.57 185 ALA L N 1
ATOM 3088 C CA . ALA B 2 185 ? 20.617 29.748 29.217 1.00 32.85 185 ALA L CA 1
ATOM 3089 C C . ALA B 2 185 ? 21.643 28.625 29.101 1.00 36.12 185 ALA L C 1
ATOM 3090 O O . ALA B 2 185 ? 22.850 28.890 29.043 1.00 31.08 185 ALA L O 1
ATOM 3092 N N . ASP B 2 186 ? 21.190 27.365 29.088 1.00 32.20 186 ASP L N 1
ATOM 3093 C CA . ASP B 2 186 ? 22.125 26.247 28.946 1.00 31.18 186 ASP L CA 1
ATOM 3094 C C . ASP B 2 186 ? 22.762 26.241 27.564 1.00 34.20 186 ASP L C 1
ATOM 3095 O O . ASP B 2 186 ? 23.964 25.961 27.419 1.00 29.93 186 ASP L O 1
ATOM 3100 N N . TYR B 2 187 ? 21.971 26.541 26.535 1.00 30.56 187 TYR L N 1
ATOM 3101 C CA . TYR B 2 187 ? 22.499 26.597 25.179 1.00 29.01 187 TYR L CA 1
ATOM 3102 C C . TYR B 2 187 ? 23.650 27.588 25.075 1.00 37.02 187 TYR L C 1
ATOM 3103 O O . TYR B 2 187 ? 24.680 27.290 24.463 1.00 31.40 187 TYR L O 1
ATOM 3112 N N . GLU B 2 188 ? 23.495 28.766 25.677 1.00 31.94 188 GLU L N 1
ATOM 3113 C CA . GLU B 2 188 ? 24.494 29.824 25.583 1.00 35.38 188 GLU L CA 1
ATOM 3114 C C . GLU B 2 188 ? 25.758 29.536 26.381 1.00 40.41 188 GLU L C 1
ATOM 3115 O O . GLU B 2 188 ? 26.735 30.281 26.240 1.00 37.60 188 GLU L O 1
ATOM 3121 N N . LYS B 2 189 ? 25.775 28.487 27.204 1.00 34.77 189 LYS L N 1
ATOM 3122 C CA . LYS B 2 189 ? 26.971 28.164 27.970 1.00 37.15 189 LYS L CA 1
ATOM 3123 C C . LYS B 2 189 ? 28.019 27.421 27.159 1.00 38.44 189 LYS L C 1
ATOM 3124 O O . LYS B 2 189 ? 29.136 27.246 27.650 1.00 38.51 189 LYS L O 1
ATOM 3130 N N . HIS B 2 190 ? 27.701 26.972 25.948 1.00 36.00 190 HIS L N 1
ATOM 3131 C CA . HIS B 2 190 ? 28.590 26.076 25.227 1.00 39.68 190 HIS L CA 1
ATOM 3132 C C . HIS B 2 190 ? 28.778 26.544 23.795 1.00 35.67 190 HIS L C 1
ATOM 3133 O O . HIS B 2 190 ? 27.978 27.309 23.253 1.00 35.07 190 HIS L O 1
ATOM 3140 N N . LYS B 2 191 ? 29.868 26.077 23.183 1.00 28.73 191 LYS L N 1
ATOM 3141 C CA . LYS B 2 191 ? 30.210 26.487 21.829 1.00 27.96 191 LYS L CA 1
ATOM 3142 C C . LYS B 2 191 ? 29.894 25.432 20.778 1.00 31.68 191 LYS L C 1
ATOM 3143 O O . LYS B 2 191 ? 29.203 25.722 19.802 1.00 33.59 191 LYS L O 1
ATOM 3149 N N . VAL B 2 192 ? 30.394 24.217 20.947 1.00 32.01 192 VAL L N 1
ATOM 3150 C CA . VAL B 2 192 ? 30.374 23.210 19.894 1.00 30.72 192 VAL L CA 1
ATOM 3151 C C . VAL B 2 192 ? 29.207 22.261 20.129 1.00 31.31 192 VAL L C 1
ATOM 3152 O O . VAL B 2 192 ? 29.123 21.609 21.178 1.00 34.47 192 VAL L O 1
ATOM 3156 N N . TYR B 2 193 ? 28.319 22.178 19.142 1.00 31.34 193 TYR L N 1
ATOM 3157 C CA . TYR B 2 193 ? 27.191 21.260 19.154 1.00 24.86 193 TYR L CA 1
ATOM 3158 C C . TYR B 2 193 ? 27.405 20.230 18.060 1.00 27.68 193 TYR L C 1
ATOM 3159 O O . TYR B 2 193 ? 27.632 20.595 16.906 1.00 31.16 193 TYR L O 1
ATOM 3168 N N . ALA B 2 194 ? 27.344 18.950 18.423 1.00 29.49 194 ALA L N 1
ATOM 3169 C CA . ALA B 2 194 ? 27.695 17.889 17.494 1.00 29.03 194 ALA L CA 1
ATOM 3170 C C . ALA B 2 194 ? 26.734 16.716 17.620 1.00 27.65 194 ALA L C 1
ATOM 3171 O O . ALA B 2 194 ? 26.363 16.312 18.726 1.00 29.82 194 ALA L O 1
ATOM 3173 N N . CYS B 2 195 ? 26.357 16.176 16.466 1.00 26.07 195 CYS L N 1
ATOM 3174 C CA . CYS B 2 195 ? 25.591 14.945 16.330 1.00 29.05 195 CYS L CA 1
ATOM 3175 C C . CYS B 2 195 ? 26.518 13.874 15.747 1.00 33.14 195 CYS L C 1
ATOM 3176 O O . CYS B 2 195 ? 27.059 14.055 14.651 1.00 32.00 195 CYS L O 1
ATOM 3179 N N . GLU B 2 196 ? 26.727 12.774 16.474 1.00 27.08 196 GLU L N 1
ATOM 3180 C CA . GLU B 2 196 ? 27.591 11.691 15.999 1.00 27.76 196 GLU L CA 1
ATOM 3181 C C . GLU B 2 196 ? 26.779 10.422 15.774 1.00 29.92 196 GLU L C 1
ATOM 3182 O O . GLU B 2 196 ? 26.054 9.982 16.670 1.00 29.90 196 GLU L O 1
ATOM 3188 N N . VAL B 2 197 ? 26.958 9.808 14.602 1.00 27.09 197 VAL L N 1
ATOM 3189 C CA . VAL B 2 197 ? 26.065 8.785 14.064 1.00 24.79 197 VAL L CA 1
ATOM 3190 C C . VAL B 2 197 ? 26.849 7.510 13.790 1.00 26.93 197 VAL L C 1
ATOM 3191 O O . VAL B 2 197 ? 27.924 7.563 13.185 1.00 28.62 197 VAL L O 1
ATOM 3195 N N . THR B 2 198 ? 26.296 6.365 14.201 1.00 26.57 198 THR L N 1
ATOM 3196 C CA . THR B 2 198 ? 26.779 5.062 13.761 1.00 23.08 198 THR L CA 1
ATOM 3197 C C . THR B 2 198 ? 25.642 4.286 13.106 1.00 28.90 198 THR L C 1
ATOM 3198 O O . THR B 2 198 ? 24.473 4.432 13.476 1.00 30.59 198 THR L O 1
ATOM 3202 N N . HIS B 2 199 ? 26.011 3.453 12.135 1.00 25.89 199 HIS L N 1
ATOM 3203 C CA . HIS B 2 199 ? 25.090 2.738 11.258 1.00 29.11 199 HIS L CA 1
ATOM 3204 C C . HIS B 2 199 ? 25.892 1.705 10.485 1.00 31.81 199 HIS L C 1
ATOM 3205 O O . HIS B 2 199 ? 27.089 1.892 10.254 1.00 30.00 199 HIS L O 1
ATOM 3212 N N . GLN B 2 200 ? 25.221 0.623 10.076 1.00 26.90 200 GLN L N 1
ATOM 3213 C CA . GLN B 2 200 ? 25.920 -0.455 9.376 1.00 29.60 200 GLN L CA 1
ATOM 3214 C C . GLN B 2 200 ? 26.610 0.031 8.101 1.00 34.07 200 GLN L C 1
ATOM 3215 O O . GLN B 2 200 ? 27.655 -0.514 7.708 1.00 31.41 200 GLN L O 1
ATOM 3221 N N . GLY B 2 201 ? 26.064 1.058 7.452 1.00 29.79 201 GLY L N 1
ATOM 3222 C CA . GLY B 2 201 ? 26.673 1.615 6.256 1.00 28.99 201 GLY L CA 1
ATOM 3223 C C . GLY B 2 201 ? 27.904 2.458 6.492 1.00 30.77 201 GLY L C 1
ATOM 3224 O O . GLY B 2 201 ? 28.516 2.916 5.524 1.00 31.44 201 GLY L O 1
ATOM 3225 N N . LEU B 2 202 ? 28.277 2.691 7.747 1.00 25.97 202 LEU L N 1
ATOM 3226 C CA . LEU B 2 202 ? 29.427 3.514 8.113 1.00 30.04 202 LEU L CA 1
ATOM 3227 C C . LEU B 2 202 ? 30.450 2.651 8.840 1.00 27.40 202 LEU L C 1
ATOM 3228 O O . LEU B 2 202 ? 30.112 1.994 9.830 1.00 29.42 202 LEU L O 1
ATOM 3233 N N . SER B 2 203 ? 31.701 2.664 8.375 1.00 26.25 203 SER L N 1
ATOM 3234 C CA . SER B 2 203 ? 32.716 1.857 9.044 1.00 29.43 203 SER L CA 1
ATOM 3235 C C . SER B 2 203 ? 33.336 2.576 10.239 1.00 32.70 203 SER L C 1
ATOM 3236 O O . SER B 2 203 ? 34.037 1.947 11.041 1.00 32.92 203 SER L O 1
ATOM 3239 N N . SER B 2 204 ? 33.106 3.874 10.362 1.00 31.08 204 SER L N 1
ATOM 3240 C CA . SER B 2 204 ? 33.471 4.643 11.539 1.00 28.42 204 SER L CA 1
ATOM 3241 C C . SER B 2 204 ? 32.414 5.720 11.718 1.00 31.06 204 SER L C 1
ATOM 3242 O O . SER B 2 204 ? 31.641 5.991 10.792 1.00 30.98 204 SER L O 1
ATOM 3245 N N . PRO B 2 205 ? 32.326 6.331 12.894 1.00 26.72 205 PRO L N 1
ATOM 3246 C CA . PRO B 2 205 ? 31.222 7.266 13.134 1.00 27.73 205 PRO L CA 1
ATOM 3247 C C . PRO B 2 205 ? 31.349 8.522 12.289 1.00 32.14 205 PRO L C 1
ATOM 3248 O O . PRO B 2 205 ? 32.447 8.984 11.964 1.00 29.59 205 PRO L O 1
ATOM 3252 N N . VAL B 2 206 ? 30.194 9.061 11.920 1.00 24.56 206 VAL L N 1
ATOM 3253 C CA . VAL B 2 206 ? 30.082 10.325 11.206 1.00 25.08 206 VAL L CA 1
ATOM 3254 C C . VAL B 2 206 ? 29.625 11.387 12.190 1.00 30.21 206 VAL L C 1
ATOM 3255 O O . VAL B 2 206 ? 28.670 11.163 12.945 1.00 28.71 206 VAL L O 1
ATOM 3259 N N . THR B 2 207 ? 30.291 12.547 12.177 1.00 27.57 207 THR L N 1
ATOM 3260 C CA . THR B 2 207 ? 29.933 13.665 13.044 1.00 29.96 207 THR L CA 1
ATOM 3261 C C . THR B 2 207 ? 29.598 14.890 12.207 1.00 34.38 207 THR L C 1
ATOM 3262 O O . THR B 2 207 ? 30.361 15.261 11.308 1.00 36.72 207 THR L O 1
ATOM 3266 N N . LYS B 2 208 ? 28.465 15.516 12.499 1.00 26.48 208 LYS L N 1
ATOM 3267 C CA . LYS B 2 208 ? 28.154 16.837 11.972 1.00 28.20 208 LYS L CA 1
ATOM 3268 C C . LYS B 2 208 ? 28.078 17.803 13.142 1.00 33.92 208 LYS L C 1
ATOM 3269 O O . LYS B 2 208 ? 27.528 17.467 14.195 1.00 32.28 208 LYS L O 1
ATOM 3275 N N . SER B 2 209 ? 28.647 18.997 12.975 1.00 30.09 209 SER L N 1
ATOM 3276 C CA . SER B 2 209 ? 28.723 19.912 14.103 1.00 27.76 209 SER L CA 1
ATOM 3277 C C . SER B 2 209 ? 28.612 21.354 13.632 1.00 33.67 209 SER L C 1
ATOM 3278 O O . SER B 2 209 ? 28.736 21.659 12.440 1.00 33.36 209 SER L O 1
ATOM 3281 N N . PHE B 2 210 ? 28.351 22.240 14.596 1.00 34.41 210 PHE L N 1
ATOM 3282 C CA . PHE B 2 210 ? 28.436 23.674 14.368 1.00 31.86 210 PHE L CA 1
ATOM 3283 C C . PHE B 2 210 ? 28.910 24.348 15.643 1.00 32.72 210 PHE L C 1
ATOM 3284 O O . PHE B 2 210 ? 28.819 23.793 16.743 1.00 29.92 210 PHE L O 1
ATOM 3292 N N . ASN B 2 211 ? 29.443 25.555 15.474 1.00 31.93 211 ASN L N 1
ATOM 3293 C CA . ASN B 2 211 ? 29.845 26.406 16.582 1.00 34.14 211 ASN L CA 1
ATOM 3294 C C . ASN B 2 211 ? 28.781 27.472 16.787 1.00 33.56 211 ASN L C 1
ATOM 3295 O O . ASN B 2 211 ? 28.397 28.158 15.835 1.00 41.60 211 ASN L O 1
ATOM 3300 N N . ARG B 2 212 ? 28.307 27.606 18.026 1.00 35.41 212 ARG L N 1
ATOM 3301 C CA . ARG B 2 212 ? 27.233 28.546 18.318 1.00 37.78 212 ARG L CA 1
ATOM 3302 C C . ARG B 2 212 ? 27.641 29.963 17.942 1.00 40.50 212 ARG L C 1
ATOM 3303 O O . ARG B 2 212 ? 28.667 30.469 18.402 1.00 43.90 212 ARG L O 1
ATOM 3311 N N . GLY B 2 213 ? 26.829 30.602 17.104 1.00 48.06 213 GLY L N 1
ATOM 3312 C CA . GLY B 2 213 ? 27.100 31.929 16.605 1.00 57.47 213 GLY L CA 1
ATOM 3313 C C . GLY B 2 213 ? 27.718 31.971 15.221 1.00 61.39 213 GLY L C 1
ATOM 3314 O O . GLY B 2 213 ? 27.613 33.000 14.543 1.00 69.17 213 GLY L O 1
ATOM 3315 N N . GLU B 2 214 ? 28.354 30.888 14.786 1.00 62.68 214 GLU L N 1
ATOM 3316 C CA . GLU B 2 214 ? 29.002 30.853 13.478 1.00 57.79 214 GLU L CA 1
ATOM 3317 C C . GLU B 2 214 ? 28.156 30.119 12.443 1.00 61.96 214 GLU L C 1
ATOM 3318 O O . GLU B 2 214 ? 27.202 30.678 11.903 1.00 74.14 214 GLU L O 1
ATOM 3324 N N . SER C 3 1 ? -18.910 -28.853 29.196 0.88 73.26 139 SER P N 1
ATOM 3325 C CA . SER C 3 1 ? -18.087 -27.863 29.882 0.88 61.52 139 SER P CA 1
ATOM 3326 C C . SER C 3 1 ? -18.220 -26.488 29.222 0.88 54.71 139 SER P C 1
ATOM 3327 O O . SER C 3 1 ? -18.870 -26.341 28.187 0.88 57.77 139 SER P O 1
ATOM 3330 N N . THR C 3 2 ? -17.585 -25.487 29.825 0.88 56.70 140 THR P N 1
ATOM 3331 C CA . THR C 3 2 ? -17.762 -24.094 29.446 0.88 54.27 140 THR P CA 1
ATOM 3332 C C . THR C 3 2 ? -16.408 -23.413 29.310 0.88 51.34 140 THR P C 1
ATOM 3333 O O . THR C 3 2 ? -15.525 -23.598 30.153 0.88 52.47 140 THR P O 1
ATOM 3337 N N . LYS C 3 3 ? -16.245 -22.633 28.246 0.88 42.60 141 LYS P N 1
ATOM 3338 C CA . LYS C 3 3 ? -15.021 -21.847 28.086 0.88 49.69 141 LYS P CA 1
ATOM 3339 C C . LYS C 3 3 ? -14.979 -20.732 29.125 0.88 44.15 141 LYS P C 1
ATOM 3340 O O . LYS C 3 3 ? -15.944 -19.965 29.241 0.88 40.77 141 LYS P O 1
ATOM 3346 N N . PRO C 3 4 ? -13.888 -20.591 29.882 0.88 40.30 142 PRO P N 1
ATOM 3347 C CA . PRO C 3 4 ? -13.819 -19.493 30.858 0.88 42.83 142 PRO P CA 1
ATOM 3348 C C . PRO C 3 4 ? -13.821 -18.110 30.227 0.88 39.35 142 PRO P C 1
ATOM 3349 O O . PRO C 3 4 ? -14.184 -17.141 30.908 0.88 34.83 142 PRO P O 1
ATOM 3353 N N . SER C 3 5 ? -13.428 -17.985 28.952 0.88 40.25 143 SER P N 1
ATOM 3354 C CA . SER C 3 5 ? -13.263 -16.666 28.343 0.88 44.33 143 SER P CA 1
ATOM 3355 C C . SER C 3 5 ? -14.583 -16.083 27.841 0.88 33.97 143 SER P C 1
ATOM 3356 O O . SER C 3 5 ? -14.830 -14.881 27.997 0.88 40.16 143 SER P O 1
ATOM 3359 N N . ASP C 3 6 ? -15.438 -16.895 27.228 0.88 32.80 144 ASP P N 1
ATOM 3360 C CA . ASP C 3 6 ? -16.666 -16.372 26.639 0.88 29.48 144 ASP P CA 1
ATOM 3361 C C . ASP C 3 6 ? -17.933 -17.041 27.161 0.88 39.91 144 ASP P C 1
ATOM 3362 O O . ASP C 3 6 ? -19.034 -16.596 26.812 0.88 37.51 144 ASP P O 1
ATOM 3367 N N . GLY C 3 7 ? -17.817 -18.072 28.000 0.88 40.47 145 GLY P N 1
ATOM 3368 C CA . GLY C 3 7 ? -18.977 -18.776 28.511 0.88 39.97 145 GLY P CA 1
ATOM 3369 C C . GLY C 3 7 ? -19.609 -19.753 27.550 0.88 44.31 145 GLY P C 1
ATOM 3370 O O . GLY C 3 7 ? -20.594 -20.404 27.914 0.88 44.08 145 GLY P O 1
ATOM 3371 N N . ASN C 3 8 ? -19.080 -19.880 26.341 0.88 42.28 146 ASN P N 1
ATOM 3372 C CA . ASN C 3 8 ? -19.661 -20.783 25.363 0.88 47.22 146 ASN P CA 1
ATOM 3373 C C . ASN C 3 8 ? -19.255 -22.227 25.641 0.88 52.14 146 ASN P C 1
ATOM 3374 O O . ASN C 3 8 ? -18.323 -22.512 26.400 0.88 41.82 146 ASN P O 1
ATOM 3379 N N . SER C 3 9 ? -19.982 -23.144 25.009 0.88 50.88 147 SER P N 1
ATOM 3380 C CA . SER C 3 9 ? -19.748 -24.566 25.197 0.88 55.51 147 SER P CA 1
ATOM 3381 C C . SER C 3 9 ? -18.437 -24.990 24.542 0.88 57.98 147 SER P C 1
ATOM 3382 O O . SER C 3 9 ? -18.025 -24.449 23.511 0.88 64.27 147 SER P O 1
ATOM 3385 N N . THR C 3 10 ? -17.784 -25.975 25.150 0.88 60.79 148 THR P N 1
ATOM 3386 C CA . THR C 3 10 ? -16.488 -26.455 24.675 0.88 63.88 148 THR P CA 1
ATOM 3387 C C . THR C 3 10 ? -16.610 -27.569 23.633 0.88 69.31 148 THR P C 1
ATOM 3388 O O . THR C 3 10 ? -17.706 -28.055 23.342 0.88 62.57 148 THR P O 1
#

Sequence (447 aa):
QVQLVESGGGVAQPGRSSLRLSCAASGFSFSRHGMHWVRQAPGKGLEWVAGIWFDGTNDYYTDSVKGRFTISRDNSRSTLYLDINSSLRAEDTAVYYCAREDPHLLIATLDLWGLGTLVTVSSASTKGPSVFPLAPSSKSTSGGTAALGCLVKDYFPEPVTVSWNSGALTSGVHTFPAVLQSSGLYSLSSVVTVPSSSLGTQTYICNVNHKPSNTKVDKRVEPKSDIQVTQSPSSLSAFVGDRVTITCRRASQGLTSFINWYQQKPGRAPKLLISSASSLQRGVPSRFTASGSGTHFTLTISSLQPEDFATYYCQQSYGTPALAFGGGTKVDIKRTVAAPSVFIFPPSDEQLKSGTASVVCLLNNFYPREAKVQWKVDNALQSGNSQESVTEQDSKDSTYSLSSTLTLSKADYEKHKVYACEVTHQGLSSPVTKSFNRGESTKPSDGNST